Protein AF-A0A498SMQ2-F1 (afdb_monomer)

Organism: Acanthocheilonema viteae (NCBI:txid6277)

Foldseek 3Di:
DDDDDDDDDDPPPDPAAEDEFEEEEAFAWPLCLVLLVCCQAPVDGDPDDDFDDAWDWDWDWDDDPRHIYIYGYIRGGRYPVCVVVVLVRQERGQEYEYGAEQLDPVRVVVSLVVLVVCCVRHDVNRAYAYEHEPVVVVVNGPHDPVNVVVSCVVSVHHYDYAYSPVRRCSNVRVVVNVVSGDPDDDDDDDDDDDDDDDDDDDDDDDDDDDDDDDDDDDDDDDDDDPVVVVVVVVCVVPVPDDDDDDDDPVVVPPDDDDDDDDDDPPPDPPPDPDDPLLVVVVVQLVVLQVVCVVPPAPQKDKDADPVDSQKMKMWGAQDPPFLLHPFIWIKIWGHDSNPPAAAIFIFTPFQFLAFQADRRRGGFDCCNPPVPDNVDGPSNVVNRVNVCSVPPDLVNGPDVVLSCCVVVPVPVNSVVRNVSRVVGGD

Structure (mmCIF, N/CA/C/O backbone):
data_AF-A0A498SMQ2-F1
#
_entry.id   AF-A0A498SMQ2-F1
#
loop_
_atom_site.group_PDB
_atom_site.id
_atom_site.type_symbol
_atom_site.label_atom_id
_atom_site.label_alt_id
_atom_site.label_comp_id
_atom_site.label_asym_id
_atom_site.label_entity_id
_atom_site.label_seq_id
_atom_site.pdbx_PDB_ins_code
_atom_site.Cartn_x
_atom_site.Cartn_y
_atom_site.Cartn_z
_atom_site.occupancy
_atom_site.B_iso_or_equiv
_atom_site.auth_seq_id
_atom_site.auth_comp_id
_atom_site.auth_asym_id
_atom_site.auth_atom_id
_atom_site.pdbx_PDB_model_num
ATOM 1 N N . MET A 1 1 ? -57.765 -39.665 15.361 1.00 39.22 1 MET A N 1
ATOM 2 C CA . MET A 1 1 ? -57.276 -39.061 14.104 1.00 39.22 1 MET A CA 1
ATOM 3 C C . MET A 1 1 ? -57.062 -37.579 14.356 1.00 39.22 1 MET A C 1
ATOM 5 O O . MET A 1 1 ? -58.019 -36.883 14.661 1.00 39.22 1 MET A O 1
ATOM 9 N N . ALA A 1 2 ? -55.802 -37.146 14.378 1.00 31.05 2 ALA A N 1
ATOM 10 C CA . ALA A 1 2 ? -55.398 -35.786 14.716 1.00 31.05 2 ALA A CA 1
ATOM 11 C C . ALA A 1 2 ? -55.402 -34.898 13.462 1.00 31.05 2 ALA A C 1
ATOM 13 O O . ALA A 1 2 ? -54.754 -35.237 12.476 1.00 31.05 2 ALA A O 1
ATOM 14 N N . GLY A 1 3 ? -56.102 -33.764 13.513 1.00 32.25 3 GLY A N 1
ATOM 15 C CA . GLY A 1 3 ? -55.967 -32.674 12.548 1.00 32.25 3 GLY A CA 1
ATOM 16 C C . GLY A 1 3 ? -55.051 -31.603 13.130 1.00 32.25 3 GLY A C 1
ATOM 17 O O . GLY A 1 3 ? -55.429 -30.927 14.082 1.00 32.25 3 GLY A O 1
ATOM 18 N N . ARG A 1 4 ? -53.834 -31.473 12.592 1.00 33.03 4 ARG A N 1
ATOM 19 C CA . ARG A 1 4 ? -52.875 -30.426 12.965 1.00 33.03 4 ARG A CA 1
ATOM 20 C C . ARG A 1 4 ? -52.593 -29.574 11.730 1.00 33.03 4 ARG A C 1
ATOM 22 O O . ARG A 1 4 ? -52.018 -30.050 10.757 1.00 33.03 4 ARG A O 1
ATOM 29 N N . THR A 1 5 ? -53.049 -28.329 11.784 1.00 32.88 5 THR A N 1
ATOM 30 C CA . THR A 1 5 ? -52.801 -27.266 10.809 1.00 32.88 5 THR A CA 1
ATOM 31 C C . THR A 1 5 ? -51.298 -27.046 10.637 1.00 32.88 5 THR A C 1
ATOM 33 O O . THR A 1 5 ? -50.608 -26.701 11.595 1.00 32.88 5 THR A O 1
ATOM 36 N N . VAL 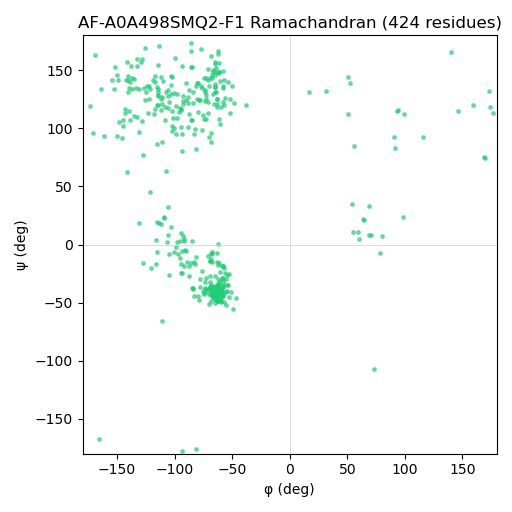A 1 6 ? -50.786 -27.231 9.420 1.00 33.41 6 VAL A N 1
ATOM 37 C CA . VAL A 1 6 ? -49.417 -26.851 9.048 1.00 33.41 6 VAL A CA 1
ATOM 38 C C . VAL A 1 6 ? -49.451 -25.399 8.576 1.00 33.41 6 VAL A C 1
ATOM 40 O O . VAL A 1 6 ? -49.855 -25.116 7.450 1.00 33.41 6 VAL A O 1
ATOM 43 N N . MET A 1 7 ? -49.038 -24.466 9.437 1.00 29.83 7 MET A N 1
ATOM 44 C CA . MET A 1 7 ? -48.666 -23.121 8.999 1.00 29.83 7 MET A CA 1
ATOM 45 C C . MET A 1 7 ? -47.297 -23.195 8.323 1.00 29.83 7 MET A C 1
ATOM 47 O O . MET A 1 7 ? -46.280 -23.470 8.958 1.00 29.83 7 MET A O 1
ATOM 51 N N . ARG A 1 8 ? -47.277 -22.971 7.010 1.00 29.44 8 ARG A N 1
ATOM 52 C CA . ARG A 1 8 ? -46.055 -22.824 6.222 1.00 29.44 8 ARG A CA 1
ATOM 53 C C . ARG A 1 8 ? -45.579 -21.380 6.391 1.00 29.44 8 ARG A C 1
ATOM 55 O O . ARG A 1 8 ? -46.134 -20.481 5.768 1.00 29.44 8 ARG A O 1
ATOM 62 N N . SER A 1 9 ? -44.599 -21.161 7.269 1.00 32.88 9 SER A N 1
ATOM 63 C CA . SER A 1 9 ? -43.949 -19.855 7.412 1.00 32.88 9 SER A CA 1
ATOM 64 C C . SER A 1 9 ? -43.246 -19.506 6.098 1.00 32.88 9 SER A C 1
ATOM 66 O O . SER A 1 9 ? -42.394 -20.258 5.616 1.00 32.88 9 SER A O 1
ATOM 68 N N . GLY A 1 10 ? -43.675 -18.410 5.476 1.00 29.50 10 GLY A N 1
ATOM 69 C CA . GLY A 1 10 ? -43.073 -17.867 4.268 1.00 29.50 10 GLY A CA 1
ATOM 70 C C . GLY A 1 10 ? -41.719 -17.259 4.602 1.00 29.50 10 GLY A C 1
ATOM 71 O O . GLY A 1 10 ? -41.640 -16.259 5.305 1.00 29.50 10 GLY A O 1
ATOM 72 N N . ASN A 1 11 ? -40.656 -17.867 4.085 1.00 33.91 11 ASN A N 1
ATOM 73 C CA . ASN A 1 11 ? -39.314 -17.307 4.115 1.00 33.91 11 ASN A CA 1
ATOM 74 C C . ASN A 1 11 ? -39.260 -16.105 3.156 1.00 33.91 11 ASN A C 1
ATOM 76 O O . ASN A 1 11 ? -39.051 -16.271 1.953 1.00 33.91 11 ASN A O 1
ATOM 80 N N . THR A 1 12 ? -39.501 -14.896 3.662 1.00 35.53 12 THR A N 1
ATOM 81 C CA . THR A 1 12 ? -39.279 -13.650 2.919 1.00 35.53 12 THR A CA 1
ATOM 82 C C . THR A 1 12 ? -37.801 -13.283 2.998 1.00 35.53 12 THR A C 1
ATOM 84 O O . THR A 1 12 ? -37.395 -12.478 3.832 1.00 35.53 12 THR A O 1
ATOM 87 N N . GLY A 1 13 ? -36.985 -13.888 2.132 1.00 36.22 13 GLY A N 1
ATOM 88 C CA . GLY A 1 13 ? -35.621 -13.432 1.876 1.00 36.22 13 GLY A CA 1
ATOM 89 C C . GLY A 1 13 ? -35.655 -12.082 1.163 1.00 36.22 13 GLY A C 1
ATOM 90 O O . GLY A 1 13 ? -35.700 -12.028 -0.066 1.00 36.22 13 GLY A O 1
ATOM 91 N N . GLY A 1 14 ? -35.690 -10.993 1.934 1.00 46.03 14 GLY A N 1
ATOM 92 C CA . GLY A 1 14 ? -35.415 -9.656 1.417 1.00 46.03 14 GLY A CA 1
ATOM 93 C C . GLY A 1 14 ? -33.982 -9.579 0.867 1.00 46.03 14 GLY A C 1
ATOM 94 O O . GLY A 1 14 ? -33.131 -10.379 1.261 1.00 46.03 14 GLY A O 1
ATOM 95 N N . PRO A 1 15 ? -33.682 -8.655 -0.062 1.00 52.28 15 PRO A N 1
ATOM 96 C CA . PRO A 1 15 ? -32.332 -8.512 -0.594 1.00 52.28 15 PRO A CA 1
ATOM 97 C C . PRO A 1 15 ? -31.358 -8.191 0.548 1.00 52.28 15 PRO A C 1
ATOM 99 O O . PRO A 1 15 ? -31.505 -7.160 1.203 1.00 52.28 15 PRO A O 1
ATOM 102 N N . ASN A 1 16 ? -30.371 -9.067 0.782 1.00 61.03 16 ASN A N 1
ATOM 103 C CA . ASN A 1 16 ? -29.316 -8.849 1.774 1.00 61.03 16 ASN A CA 1
ATOM 104 C C . ASN A 1 16 ? -28.678 -7.475 1.549 1.00 61.03 16 ASN A C 1
ATOM 106 O O . ASN A 1 16 ? -28.032 -7.226 0.525 1.00 61.03 16 ASN A O 1
ATOM 110 N N . LYS A 1 17 ? -28.871 -6.568 2.508 1.00 79.19 17 LYS A N 1
ATOM 111 C CA . LYS A 1 17 ? -28.352 -5.208 2.417 1.00 79.19 17 LYS A CA 1
ATOM 112 C C . LYS A 1 17 ? -26.832 -5.269 2.438 1.00 79.19 17 LYS A C 1
ATOM 114 O O . LYS A 1 17 ? -26.254 -5.790 3.386 1.00 79.19 17 LYS A O 1
ATOM 119 N N . THR A 1 18 ? -26.185 -4.761 1.393 1.00 85.62 18 THR A N 1
ATOM 120 C CA . THR A 1 18 ? -24.722 -4.682 1.341 1.00 85.62 18 THR A CA 1
ATOM 121 C C . THR A 1 18 ? -24.276 -3.275 1.714 1.00 85.62 18 THR A C 1
ATOM 123 O O . THR A 1 18 ? -24.631 -2.315 1.034 1.00 85.62 18 THR A O 1
ATOM 126 N N . CYS A 1 19 ? -23.493 -3.150 2.782 1.00 89.81 19 CYS A N 1
ATOM 127 C CA . CYS A 1 19 ? -22.879 -1.900 3.220 1.00 89.81 19 CYS A CA 1
ATOM 128 C C . CYS A 1 19 ? -21.368 -1.968 2.988 1.00 89.81 19 CYS A C 1
ATOM 130 O O . CYS A 1 19 ? -20.749 -3.003 3.235 1.00 89.81 19 CYS A O 1
ATOM 132 N N . GLN A 1 20 ? -20.764 -0.866 2.549 1.00 92.25 20 GLN A N 1
ATOM 133 C CA . GLN A 1 20 ? -19.326 -0.784 2.309 1.00 92.25 20 GLN A CA 1
ATOM 134 C C . GLN A 1 20 ? -18.677 0.196 3.286 1.00 92.25 20 GLN A C 1
ATOM 136 O O . GLN A 1 20 ? -19.150 1.320 3.444 1.00 92.25 20 GLN A O 1
ATOM 141 N N . PHE A 1 21 ? -17.591 -0.226 3.934 1.00 94.56 21 PHE A N 1
ATOM 142 C CA . PHE A 1 21 ? -16.881 0.593 4.914 1.00 94.56 21 PHE A CA 1
ATOM 143 C C . PHE A 1 21 ? -15.377 0.565 4.676 1.00 94.56 21 PHE A C 1
ATOM 145 O O . PHE A 1 21 ? -14.775 -0.497 4.504 1.00 94.56 21 PHE A O 1
ATOM 152 N N . LYS A 1 22 ? -14.765 1.745 4.728 1.00 94.94 22 LYS A N 1
ATOM 153 C CA . LYS A 1 22 ? -13.321 1.917 4.708 1.00 94.94 22 LYS A CA 1
ATOM 154 C C . LYS A 1 22 ? -12.756 1.620 6.094 1.00 94.94 22 LYS A C 1
ATOM 156 O O . LYS A 1 22 ? -13.149 2.245 7.083 1.00 94.94 22 LYS A O 1
ATOM 161 N N . LEU A 1 23 ? -11.813 0.683 6.138 1.00 97.62 23 LEU A N 1
ATOM 162 C CA . LEU A 1 23 ? -11.080 0.270 7.329 1.00 97.62 23 LEU A CA 1
ATOM 163 C C . LEU A 1 23 ? -9.585 0.488 7.096 1.00 97.62 23 LEU A C 1
ATOM 165 O O . LEU A 1 23 ? -9.062 0.114 6.051 1.00 97.62 23 LEU A O 1
ATOM 169 N N . VAL A 1 24 ? -8.884 1.080 8.057 1.00 97.19 24 VAL A N 1
ATOM 170 C CA . VAL A 1 24 ? -7.430 1.300 7.982 1.00 97.19 24 VAL A CA 1
ATOM 171 C C . VAL A 1 24 ? -6.705 0.542 9.090 1.00 97.19 24 VAL A C 1
ATOM 173 O O . VAL A 1 24 ? -7.187 0.496 10.219 1.00 97.19 24 VAL A O 1
ATOM 176 N N . LEU A 1 25 ? -5.550 -0.048 8.786 1.00 98.00 25 LEU A N 1
ATOM 177 C CA . LEU A 1 25 ? -4.656 -0.610 9.794 1.00 98.00 25 LEU A CA 1
ATOM 178 C C . LEU A 1 25 ? -3.519 0.363 10.072 1.00 98.00 25 LEU A C 1
ATOM 180 O O . LEU A 1 25 ? -2.857 0.806 9.142 1.00 98.00 25 LEU A O 1
ATOM 184 N N . LEU A 1 26 ? -3.267 0.645 11.347 1.00 97.56 26 LEU A N 1
ATOM 185 C CA . LEU A 1 26 ? -2.179 1.500 11.823 1.00 97.56 26 LEU A CA 1
ATOM 186 C C . LEU A 1 26 ? -1.372 0.764 12.895 1.00 97.56 26 LEU A C 1
ATOM 188 O O . LEU A 1 26 ? -1.834 -0.215 13.473 1.00 97.56 26 LEU A O 1
ATOM 192 N N . GLY A 1 27 ? -0.140 1.202 13.134 1.00 96.62 27 GLY A N 1
ATOM 193 C CA . GLY A 1 27 ? 0.789 0.546 14.057 1.00 96.62 27 GLY A CA 1
ATOM 194 C C . GLY A 1 27 ? 2.213 0.525 13.517 1.00 96.62 27 GLY A C 1
ATOM 195 O O . GLY A 1 27 ? 2.443 0.759 12.327 1.00 96.62 27 GLY A O 1
ATOM 196 N N . GLU A 1 28 ? 3.173 0.229 14.384 1.00 95.31 28 GLU A N 1
ATOM 197 C CA . GLU A 1 28 ? 4.605 0.227 14.062 1.00 95.31 28 GLU A CA 1
ATOM 198 C C . GLU A 1 28 ? 4.987 -0.814 12.987 1.00 95.31 28 GLU A C 1
ATOM 200 O O . GLU A 1 28 ? 4.195 -1.678 12.590 1.00 95.31 28 GLU A O 1
ATOM 205 N N . SER A 1 29 ? 6.192 -0.701 12.430 1.00 92.81 29 SER A N 1
ATOM 206 C CA . SER A 1 29 ? 6.749 -1.704 11.521 1.00 92.81 29 SER A CA 1
ATOM 207 C C . SER A 1 29 ? 6.824 -3.077 12.204 1.00 92.81 29 SER A C 1
ATOM 209 O O . SER A 1 29 ? 6.980 -3.171 13.414 1.00 92.81 29 SER A O 1
ATOM 211 N N . ALA A 1 30 ? 6.690 -4.157 11.430 1.00 93.81 30 ALA A N 1
ATOM 212 C CA . ALA A 1 30 ? 6.830 -5.546 11.897 1.00 93.81 30 ALA A CA 1
ATOM 213 C C . ALA A 1 30 ? 5.868 -6.043 13.010 1.00 93.81 30 ALA A C 1
ATOM 215 O O . ALA A 1 30 ? 5.955 -7.207 13.409 1.00 93.81 30 ALA A O 1
ATOM 216 N N . VAL A 1 31 ? 4.882 -5.245 13.445 1.00 97.50 31 VAL A N 1
ATOM 217 C CA . VAL A 1 31 ? 3.829 -5.698 14.388 1.00 97.50 31 VAL A CA 1
ATOM 218 C C . VAL A 1 31 ? 2.854 -6.714 13.773 1.00 97.50 31 VAL A C 1
ATOM 220 O O . VAL A 1 31 ? 2.112 -7.383 14.482 1.00 97.50 31 VAL A O 1
ATOM 223 N N . GLY A 1 32 ? 2.858 -6.862 12.441 1.00 96.50 32 GLY A N 1
ATOM 224 C CA . GLY A 1 32 ? 2.092 -7.886 11.718 1.00 96.50 32 GLY A CA 1
ATOM 225 C C . GLY A 1 32 ? 0.755 -7.435 11.118 1.00 96.50 32 GLY A C 1
ATOM 226 O O . GLY A 1 32 ? -0.092 -8.285 10.859 1.00 96.50 32 GLY A O 1
ATOM 227 N N . LYS A 1 33 ? 0.574 -6.132 10.844 1.00 97.19 33 LYS A N 1
ATOM 228 C CA . LYS A 1 33 ? -0.605 -5.575 10.138 1.00 97.19 33 LYS A CA 1
ATOM 229 C C . LYS A 1 33 ? -0.920 -6.331 8.842 1.00 97.19 33 LYS A C 1
ATOM 231 O O . LYS A 1 33 ? -1.995 -6.907 8.706 1.00 97.19 33 LYS A O 1
ATOM 236 N N . SER A 1 34 ? 0.060 -6.429 7.947 1.00 93.44 34 SER A N 1
ATOM 237 C CA . SER A 1 34 ? -0.081 -7.104 6.653 1.00 93.44 34 SER A CA 1
ATOM 238 C C . SER A 1 34 ? -0.402 -8.588 6.792 1.00 93.44 34 SER A C 1
ATOM 240 O O . SER A 1 34 ? -1.249 -9.100 6.069 1.00 93.44 34 SER A O 1
ATOM 242 N N . SER A 1 35 ? 0.213 -9.276 7.758 1.00 96.44 35 SER A N 1
ATOM 243 C CA . SER A 1 35 ? -0.072 -10.688 8.041 1.00 96.44 35 SER A CA 1
ATOM 244 C C . SER A 1 35 ? -1.491 -10.888 8.576 1.00 96.44 35 SER A C 1
ATOM 246 O O . SER A 1 35 ? -2.145 -11.860 8.211 1.00 96.44 35 SER A O 1
ATOM 248 N N . LEU A 1 36 ? -1.988 -9.966 9.405 1.00 96.62 36 LEU A N 1
ATOM 249 C CA . LEU A 1 36 ? -3.347 -9.998 9.943 1.00 96.62 36 LEU A CA 1
ATOM 250 C C . LEU A 1 36 ? -4.384 -9.800 8.826 1.00 96.62 36 LEU A C 1
ATOM 252 O O . LEU A 1 36 ? -5.339 -10.572 8.729 1.00 96.62 36 LEU A O 1
ATOM 256 N N . VAL A 1 37 ? -4.153 -8.844 7.918 1.00 94.44 37 VAL A N 1
ATOM 257 C CA . VAL A 1 37 ? -5.022 -8.634 6.745 1.00 94.44 37 VAL A CA 1
ATOM 258 C C . VAL A 1 37 ? -4.948 -9.806 5.777 1.00 94.44 37 VAL A C 1
ATOM 260 O O . VAL A 1 37 ? -5.979 -10.281 5.312 1.00 94.44 37 VAL A O 1
ATOM 263 N N . LEU A 1 38 ? -3.750 -10.309 5.481 1.00 91.56 38 LEU A N 1
ATOM 264 C CA . LEU A 1 38 ? -3.573 -11.464 4.607 1.00 91.56 38 LEU A CA 1
ATOM 265 C C . LEU A 1 38 ? -4.296 -12.696 5.161 1.00 91.56 38 LEU A C 1
ATOM 267 O O . LEU A 1 38 ? -4.963 -13.406 4.404 1.00 91.56 38 LEU A O 1
ATOM 271 N N . ARG A 1 39 ? -4.208 -12.921 6.477 1.00 94.81 39 ARG A N 1
ATOM 272 C CA . ARG A 1 39 ? -4.903 -14.022 7.139 1.00 94.81 39 ARG A CA 1
ATOM 273 C C . ARG A 1 39 ? -6.413 -13.877 7.018 1.00 94.81 39 ARG A C 1
ATOM 275 O O . ARG A 1 39 ? -7.078 -14.856 6.704 1.00 94.81 39 ARG A O 1
ATOM 282 N N . PHE A 1 40 ? -6.943 -12.674 7.202 1.00 95.00 40 PHE A N 1
ATOM 283 C CA . PHE A 1 40 ? -8.373 -12.406 7.073 1.00 95.00 40 PHE A CA 1
ATOM 284 C C . PHE A 1 40 ? -8.894 -12.516 5.628 1.00 95.00 40 PHE A C 1
ATOM 286 O O . PHE A 1 40 ? -9.956 -13.082 5.374 1.00 95.00 40 PHE A O 1
ATOM 293 N N . VAL A 1 41 ? -8.149 -11.986 4.656 1.00 88.50 41 VAL A N 1
ATOM 294 C CA . VAL A 1 41 ? -8.582 -11.920 3.250 1.00 88.50 41 VAL A CA 1
ATOM 295 C C . VAL A 1 41 ? -8.383 -13.259 2.539 1.00 88.50 41 VAL A C 1
ATOM 297 O O . VAL A 1 41 ? -9.248 -13.693 1.784 1.00 88.50 41 VAL A O 1
ATOM 300 N N . LYS A 1 42 ? -7.230 -13.907 2.747 1.00 83.69 42 LYS A N 1
ATOM 301 C CA . LYS A 1 42 ? -6.813 -15.098 1.987 1.00 83.69 42 LYS A CA 1
ATOM 302 C C . LYS A 1 42 ? -6.710 -16.367 2.823 1.00 83.69 42 LYS A C 1
ATOM 304 O O . LYS A 1 42 ? -6.414 -17.418 2.267 1.00 83.69 42 LYS A O 1
ATOM 309 N N . GLY A 1 43 ? -6.869 -16.290 4.144 1.00 84.69 43 GLY A N 1
ATOM 310 C CA . GLY A 1 43 ? -6.613 -17.437 5.012 1.00 84.69 43 GLY A CA 1
ATOM 311 C C . GLY A 1 43 ? -5.146 -17.872 5.006 1.00 84.69 43 GLY A C 1
ATOM 312 O O . GLY A 1 43 ? -4.869 -19.014 5.353 1.00 84.69 43 GLY A O 1
ATOM 313 N N . GLN A 1 44 ? -4.204 -17.001 4.623 1.00 88.00 44 GLN A N 1
ATOM 314 C CA . GLN A 1 44 ? -2.778 -17.320 4.465 1.00 88.00 44 GLN A CA 1
ATOM 315 C C . GLN A 1 44 ? -1.904 -16.579 5.482 1.00 88.00 44 GLN A C 1
ATOM 317 O O . GLN A 1 44 ? -2.256 -15.498 5.949 1.00 88.00 44 GLN A O 1
ATOM 322 N N . PHE A 1 45 ? -0.740 -17.148 5.791 1.00 88.94 45 PHE A N 1
ATOM 323 C CA . PHE A 1 45 ? 0.306 -16.515 6.593 1.00 88.94 45 PHE A CA 1
ATOM 324 C C . PHE A 1 45 ? 1.670 -16.830 5.987 1.00 88.94 45 PHE A C 1
ATOM 326 O O . PHE A 1 45 ? 1.943 -17.983 5.656 1.00 88.94 45 PHE A O 1
ATOM 333 N N . HIS A 1 46 ? 2.519 -15.811 5.882 1.00 83.69 46 HIS A N 1
ATOM 334 C CA . HIS A 1 46 ? 3.913 -15.952 5.478 1.00 83.69 46 HIS A CA 1
ATOM 335 C C . HIS A 1 46 ? 4.807 -15.569 6.653 1.00 83.69 46 HIS A C 1
ATOM 337 O O . HIS A 1 46 ? 4.646 -14.492 7.228 1.00 83.69 46 HIS A O 1
ATOM 343 N N . GLU A 1 47 ? 5.748 -16.448 6.995 1.00 78.06 47 GLU A N 1
ATOM 344 C CA . GLU A 1 47 ? 6.696 -16.222 8.091 1.00 78.06 47 GLU A CA 1
ATOM 345 C C . GLU A 1 47 ? 7.647 -15.056 7.789 1.00 78.06 47 GLU A C 1
ATOM 347 O O . GLU A 1 47 ? 7.922 -14.234 8.659 1.00 78.06 47 GLU A O 1
ATOM 352 N N . TYR A 1 48 ? 8.049 -14.919 6.523 1.00 80.88 48 TYR A N 1
ATOM 353 C CA . TYR A 1 48 ? 8.924 -13.854 6.033 1.00 80.88 48 TYR A CA 1
ATOM 354 C C . TYR A 1 48 ? 8.141 -12.851 5.182 1.00 80.88 48 TYR A C 1
ATOM 356 O O . TYR A 1 48 ? 8.351 -12.721 3.979 1.00 80.88 48 TYR A O 1
ATOM 364 N N . GLN A 1 49 ? 7.181 -12.167 5.804 1.00 76.00 49 GLN A N 1
ATOM 365 C CA . GLN A 1 49 ? 6.420 -11.115 5.136 1.00 76.00 49 GLN A CA 1
ATOM 366 C C . GLN A 1 49 ? 7.305 -9.876 4.909 1.00 76.00 49 GLN A C 1
ATOM 368 O O . GLN A 1 49 ? 7.832 -9.300 5.862 1.00 76.00 49 GLN A O 1
ATOM 373 N N . GLU A 1 50 ? 7.441 -9.442 3.654 1.00 76.38 50 GLU A N 1
ATOM 374 C CA . GLU A 1 50 ? 8.190 -8.228 3.309 1.00 76.38 50 GLU A CA 1
ATOM 375 C C . GLU A 1 50 ? 7.546 -6.963 3.899 1.00 76.38 50 GLU A C 1
ATOM 377 O O . GLU A 1 50 ? 6.329 -6.886 4.096 1.00 76.38 50 GLU A O 1
ATOM 382 N N . SER A 1 51 ? 8.371 -5.942 4.155 1.00 73.19 51 SER A N 1
ATOM 383 C CA . SER A 1 51 ? 7.893 -4.646 4.642 1.00 73.19 51 SER A CA 1
ATOM 384 C C . SER A 1 51 ? 6.988 -3.962 3.620 1.00 73.19 51 SER A C 1
ATOM 386 O O . SER A 1 51 ? 7.404 -3.684 2.497 1.00 73.19 51 SER A O 1
ATOM 388 N N . THR A 1 52 ? 5.780 -3.595 4.041 1.00 68.19 52 THR A N 1
ATOM 389 C CA . THR A 1 52 ? 4.856 -2.815 3.212 1.00 68.19 52 THR A CA 1
ATOM 390 C C . THR A 1 52 ? 5.439 -1.444 2.892 1.00 68.19 52 THR A C 1
ATOM 392 O O . THR A 1 52 ? 5.796 -0.675 3.787 1.00 68.19 52 THR A O 1
ATOM 395 N N . ILE A 1 53 ? 5.508 -1.126 1.600 1.00 70.50 53 ILE A N 1
ATOM 396 C CA . ILE A 1 53 ? 5.923 0.180 1.086 1.00 70.50 53 ILE A CA 1
ATOM 397 C C . ILE A 1 53 ? 4.660 1.018 0.852 1.00 70.50 53 ILE A C 1
ATOM 399 O O . ILE A 1 53 ? 3.833 0.676 0.010 1.00 70.50 53 ILE A O 1
ATOM 403 N N . GLY A 1 54 ? 4.501 2.125 1.582 1.00 73.00 54 GLY A N 1
ATOM 404 C CA . GLY A 1 54 ? 3.328 3.000 1.454 1.00 73.00 54 GLY A CA 1
ATOM 405 C C . GLY A 1 54 ? 2.062 2.392 2.065 1.00 73.00 54 GLY A C 1
ATOM 406 O O . GLY A 1 54 ? 1.942 2.360 3.286 1.00 73.00 54 GLY A O 1
ATOM 407 N N . ALA A 1 55 ? 1.111 1.949 1.240 1.00 72.62 55 ALA A N 1
ATOM 408 C CA . ALA A 1 55 ? -0.072 1.213 1.688 1.00 72.62 55 ALA A CA 1
ATOM 409 C C . ALA A 1 55 ? -0.574 0.239 0.613 1.00 72.62 55 ALA A C 1
ATOM 411 O O . ALA A 1 55 ? -0.521 0.538 -0.581 1.00 72.62 55 ALA A O 1
ATOM 412 N N . ALA A 1 56 ? -1.097 -0.903 1.047 1.00 74.00 56 ALA A N 1
ATOM 413 C CA . ALA A 1 56 ? -1.782 -1.878 0.212 1.00 74.00 56 ALA A CA 1
ATOM 414 C C . ALA A 1 56 ? -3.301 -1.782 0.410 1.00 74.00 56 ALA A C 1
ATOM 416 O O . ALA A 1 56 ? -3.789 -1.516 1.509 1.00 74.00 56 ALA A O 1
ATOM 417 N N . PHE A 1 57 ? -4.048 -2.011 -0.668 1.00 83.69 57 PHE A N 1
ATOM 418 C CA . PHE A 1 57 ? -5.507 -2.010 -0.662 1.00 83.69 57 PHE A CA 1
ATOM 419 C C . PHE A 1 57 ? -6.031 -3.426 -0.885 1.00 83.69 57 PHE A C 1
ATOM 421 O O . PHE A 1 57 ? -5.656 -4.081 -1.859 1.00 83.69 57 PHE A O 1
ATOM 428 N N . LEU A 1 58 ? -6.897 -3.891 0.012 1.00 86.19 58 LEU A N 1
ATOM 429 C CA . LEU A 1 58 ? -7.542 -5.198 -0.059 1.00 86.19 58 LEU A CA 1
ATOM 430 C C . LEU A 1 58 ? -9.039 -5.043 0.203 1.00 86.19 58 LEU A C 1
ATOM 432 O O . LEU A 1 58 ? -9.465 -4.132 0.906 1.00 86.19 58 LEU A O 1
ATOM 436 N N . THR A 1 59 ? -9.850 -5.951 -0.329 1.00 84.06 59 THR A N 1
ATOM 437 C CA . THR A 1 59 ? -11.281 -5.996 -0.013 1.00 84.06 59 THR A CA 1
ATOM 438 C C . THR A 1 59 ? -11.648 -7.352 0.548 1.00 84.06 59 THR A C 1
ATOM 440 O O . THR A 1 59 ? -11.234 -8.365 -0.013 1.00 84.06 59 THR A O 1
ATOM 443 N N . GLN A 1 60 ? -12.457 -7.373 1.603 1.00 90.00 60 GLN A N 1
ATOM 444 C CA . GLN A 1 60 ? -13.040 -8.607 2.118 1.00 90.00 60 GLN A CA 1
ATOM 445 C C . GLN A 1 60 ? -14.480 -8.379 2.548 1.00 90.00 60 GLN A C 1
ATOM 447 O O . GLN A 1 60 ? -14.815 -7.328 3.093 1.00 90.00 60 GLN A O 1
ATOM 452 N N . THR A 1 61 ? -15.326 -9.368 2.288 1.00 89.31 61 THR A N 1
ATOM 453 C CA . THR A 1 61 ? -16.748 -9.315 2.622 1.00 89.31 61 THR A CA 1
ATOM 454 C C . THR A 1 61 ? -17.039 -10.239 3.793 1.00 89.31 61 THR A C 1
ATOM 456 O O . THR A 1 61 ? -16.645 -11.401 3.783 1.00 89.31 61 THR A O 1
ATOM 459 N N . VAL A 1 62 ? -17.749 -9.724 4.791 1.00 89.12 62 VAL A N 1
ATOM 460 C CA . VAL A 1 62 ? -18.240 -10.475 5.946 1.00 89.12 62 VAL A CA 1
ATOM 461 C C . VAL A 1 62 ? -19.757 -10.485 5.889 1.00 89.12 62 VAL A C 1
ATOM 463 O O . VAL A 1 62 ? -20.386 -9.436 5.751 1.00 89.12 62 VAL A O 1
ATOM 466 N N . SER A 1 63 ? -20.349 -11.670 5.998 1.00 85.69 63 SER A N 1
ATOM 467 C CA . SER A 1 63 ? -21.801 -11.805 6.109 1.00 85.69 63 SER A CA 1
ATOM 468 C C . SER A 1 63 ? -22.191 -11.738 7.583 1.00 85.69 63 SER A C 1
ATOM 470 O O . SER A 1 63 ? -21.693 -12.520 8.389 1.00 85.69 63 SER A O 1
ATOM 472 N N . LEU A 1 64 ? -23.045 -10.779 7.930 1.00 84.31 64 LEU A N 1
ATOM 473 C CA . LEU A 1 64 ? -23.812 -10.763 9.174 1.00 84.31 64 LEU A CA 1
ATOM 474 C C . LEU A 1 64 ? -25.227 -11.259 8.857 1.00 84.31 64 LEU A C 1
ATOM 476 O O . LEU A 1 64 ? -25.634 -11.189 7.697 1.00 84.31 64 LEU A O 1
ATOM 480 N N . ASP A 1 65 ? -25.965 -11.699 9.877 1.00 78.38 65 ASP A N 1
ATOM 481 C CA . ASP A 1 65 ? -27.262 -12.379 9.725 1.00 78.38 65 ASP A CA 1
ATOM 482 C C . ASP A 1 65 ? -28.215 -11.668 8.741 1.00 78.38 65 ASP A C 1
ATOM 484 O O . ASP A 1 65 ? -28.711 -12.302 7.813 1.00 78.38 65 ASP A O 1
ATOM 488 N N . ASP A 1 66 ? -28.347 -10.339 8.849 1.00 78.75 66 ASP A N 1
ATOM 489 C CA . ASP A 1 66 ? -29.257 -9.534 8.012 1.00 78.75 66 ASP A CA 1
ATOM 490 C C . ASP A 1 66 ? -28.537 -8.515 7.104 1.00 78.75 66 ASP A C 1
ATOM 492 O O . ASP A 1 66 ? -29.154 -7.655 6.468 1.00 78.75 66 ASP A O 1
ATOM 496 N N . THR A 1 67 ? -27.201 -8.499 7.088 1.00 86.81 67 THR A N 1
ATOM 497 C CA . THR A 1 67 ? -26.428 -7.470 6.366 1.00 86.81 67 THR A CA 1
ATOM 498 C C . THR A 1 67 ? -25.072 -7.997 5.935 1.00 86.81 67 THR A C 1
ATOM 500 O O . THR A 1 67 ? -24.306 -8.544 6.718 1.00 86.81 67 THR A O 1
ATOM 503 N N . THR A 1 68 ? -24.714 -7.745 4.686 1.00 87.50 68 THR A N 1
ATOM 504 C CA . THR A 1 68 ? -23.379 -8.023 4.166 1.00 87.50 68 THR A CA 1
ATOM 505 C C . THR A 1 68 ? -22.505 -6.781 4.319 1.00 87.50 68 THR A C 1
ATOM 507 O O . THR A 1 68 ? -22.845 -5.707 3.830 1.00 87.50 68 THR A O 1
ATOM 510 N N . VAL A 1 69 ? -21.371 -6.903 5.004 1.00 92.62 69 VAL A N 1
ATOM 511 C CA . VAL A 1 69 ? -20.403 -5.815 5.182 1.00 92.62 69 VAL A CA 1
ATOM 512 C C . VAL A 1 69 ? -19.192 -6.065 4.296 1.00 92.62 69 VAL A C 1
ATOM 514 O O . VAL A 1 69 ? -18.460 -7.032 4.486 1.00 92.62 69 VAL A O 1
ATOM 517 N N . LYS A 1 70 ? -18.948 -5.169 3.343 1.00 93.62 70 LYS A N 1
ATOM 518 C CA . LYS A 1 70 ? -17.737 -5.157 2.522 1.00 93.62 70 LYS A CA 1
ATOM 519 C C . LYS A 1 70 ? -16.726 -4.178 3.114 1.00 93.62 70 LYS A C 1
ATOM 521 O O . LYS A 1 70 ? -16.947 -2.968 3.102 1.00 93.62 70 LYS A O 1
ATOM 526 N N . PHE A 1 71 ? -15.599 -4.691 3.590 1.00 94.75 71 PHE A N 1
ATOM 527 C CA . PHE A 1 71 ? -14.475 -3.871 4.023 1.00 94.75 71 PHE A CA 1
ATOM 528 C C . PHE A 1 71 ? -13.585 -3.479 2.844 1.00 94.75 71 PHE A C 1
ATOM 530 O O . PHE A 1 71 ? -13.163 -4.325 2.056 1.00 94.75 71 PHE A O 1
ATOM 537 N N . GLU A 1 72 ? -13.267 -2.192 2.768 1.00 93.25 72 GLU A N 1
ATOM 538 C CA . GLU A 1 72 ? -12.183 -1.616 1.975 1.00 93.25 72 GLU A CA 1
ATOM 539 C C . GLU A 1 72 ? -10.983 -1.384 2.895 1.00 93.25 72 GLU A C 1
ATOM 541 O O . GLU A 1 72 ? -10.917 -0.383 3.612 1.00 93.25 72 GLU A O 1
ATOM 546 N N . ILE A 1 73 ? -10.070 -2.350 2.922 1.00 91.56 73 ILE A N 1
ATOM 547 C CA . ILE A 1 73 ? -8.988 -2.449 3.896 1.00 91.56 73 ILE A CA 1
ATOM 548 C C . ILE A 1 73 ? -7.735 -1.763 3.355 1.00 91.56 73 ILE A C 1
ATOM 550 O O . ILE A 1 73 ? -7.190 -2.156 2.324 1.00 91.56 73 ILE A O 1
ATOM 554 N N . TRP A 1 74 ? -7.257 -0.769 4.095 1.00 90.69 74 TRP A N 1
ATOM 555 C CA . TRP A 1 74 ? -5.998 -0.073 3.860 1.00 90.69 74 TRP A CA 1
ATOM 556 C C . TRP A 1 74 ? -4.943 -0.588 4.840 1.00 90.69 74 TRP A C 1
ATOM 558 O O . TRP A 1 74 ? -4.934 -0.201 6.007 1.00 90.69 74 TRP A O 1
ATOM 568 N N . ASP A 1 75 ? -4.056 -1.458 4.366 1.00 90.88 75 ASP A N 1
ATOM 569 C CA . ASP A 1 75 ? -2.885 -1.925 5.111 1.00 90.88 75 ASP A CA 1
ATOM 570 C C . ASP A 1 75 ? -1.733 -0.932 4.926 1.00 90.88 75 ASP A C 1
ATOM 572 O O . ASP A 1 75 ? -1.163 -0.843 3.838 1.00 90.88 75 ASP A O 1
ATOM 576 N N . THR A 1 76 ? -1.404 -0.143 5.949 1.00 84.50 76 THR A N 1
ATOM 577 C CA . THR A 1 76 ? -0.380 0.905 5.827 1.00 84.50 76 THR A CA 1
ATOM 578 C C . THR A 1 76 ? 1.002 0.419 6.254 1.00 84.50 76 THR A C 1
ATOM 580 O O . THR A 1 76 ? 1.164 -0.443 7.119 1.00 84.50 76 THR A O 1
ATOM 583 N N . ALA A 1 77 ? 2.043 1.039 5.705 1.00 74.88 77 ALA A N 1
ATOM 584 C CA . ALA A 1 77 ? 3.400 0.890 6.201 1.00 74.88 77 ALA A CA 1
ATOM 585 C C . ALA A 1 77 ? 3.488 1.371 7.656 1.00 74.88 77 ALA A C 1
ATOM 587 O O . ALA A 1 77 ? 2.887 2.376 8.032 1.00 74.88 77 ALA A O 1
ATOM 588 N N . GLY A 1 78 ? 4.253 0.645 8.474 1.00 71.25 78 GLY A N 1
ATOM 589 C CA . GLY A 1 78 ? 4.520 1.021 9.867 1.00 71.25 78 GLY A CA 1
ATOM 590 C C . GLY A 1 78 ? 5.853 1.734 10.082 1.00 71.25 78 GLY A C 1
ATOM 591 O O . GLY A 1 78 ? 6.210 2.001 11.222 1.00 71.25 78 GLY A O 1
ATOM 592 N N . GLN A 1 79 ? 6.615 1.988 9.013 1.00 74.69 79 GLN A N 1
ATOM 593 C CA . GLN A 1 79 ? 7.894 2.687 9.116 1.00 74.69 79 GLN A CA 1
ATOM 594 C C . GLN A 1 79 ? 7.657 4.188 9.285 1.00 74.69 79 GLN A C 1
ATOM 596 O O . GLN A 1 79 ? 6.863 4.792 8.562 1.00 74.69 79 GLN A O 1
ATOM 601 N N . GLU A 1 80 ? 8.408 4.796 10.192 1.00 72.50 80 GLU A N 1
ATOM 602 C CA . GLU A 1 80 ? 8.336 6.219 10.540 1.00 72.50 80 GLU A CA 1
ATOM 603 C C . GLU A 1 80 ? 8.469 7.167 9.340 1.00 72.50 80 GLU A C 1
ATOM 605 O O . GLU A 1 80 ? 7.766 8.172 9.265 1.00 72.50 80 GLU A O 1
ATOM 610 N N . ARG A 1 81 ? 9.280 6.804 8.337 1.00 70.50 81 ARG A N 1
ATOM 611 C CA . ARG A 1 81 ? 9.441 7.566 7.087 1.00 70.50 81 ARG A CA 1
ATOM 612 C C . ARG A 1 81 ? 8.131 7.779 6.316 1.00 70.50 81 ARG A C 1
ATOM 614 O O . ARG A 1 81 ? 8.070 8.657 5.463 1.00 70.50 81 ARG A O 1
ATOM 621 N N . TYR A 1 82 ? 7.098 6.982 6.603 1.00 68.62 82 TYR A N 1
ATOM 622 C CA . TYR A 1 82 ? 5.760 7.097 6.019 1.00 68.62 82 TYR A CA 1
ATOM 623 C C . TYR A 1 82 ? 4.715 7.656 6.997 1.00 68.62 82 TYR A C 1
ATOM 625 O O . TYR A 1 82 ? 3.552 7.780 6.620 1.00 68.62 82 TYR A O 1
ATOM 633 N N . HIS A 1 83 ? 5.089 8.016 8.230 1.00 74.00 83 HIS A N 1
ATOM 634 C CA . HIS A 1 83 ? 4.155 8.512 9.248 1.00 74.00 83 HIS A CA 1
ATOM 635 C C . HIS A 1 83 ? 3.414 9.778 8.786 1.00 74.00 83 HIS A C 1
ATOM 637 O O . HIS A 1 83 ? 2.204 9.878 8.965 1.00 74.00 83 HIS A O 1
ATOM 643 N N . SER A 1 84 ? 4.094 10.685 8.074 1.00 74.06 84 SER A N 1
ATOM 644 C CA . SER A 1 84 ? 3.484 11.893 7.489 1.00 74.06 84 SER A CA 1
ATOM 645 C C . SER A 1 84 ? 2.387 11.605 6.453 1.00 74.06 84 SER A C 1
ATOM 647 O O . SER A 1 84 ? 1.597 12.494 6.135 1.00 74.06 84 SER A O 1
ATOM 649 N N . LEU A 1 85 ? 2.308 10.372 5.941 1.00 75.06 85 LEU A N 1
ATOM 650 C CA . LEU A 1 85 ? 1.248 9.927 5.040 1.00 75.06 85 LEU A CA 1
ATOM 651 C C . LEU A 1 85 ? 0.024 9.393 5.794 1.00 75.06 85 LEU A C 1
ATOM 653 O O . LEU A 1 85 ? -1.051 9.342 5.212 1.00 75.06 85 LEU A O 1
ATOM 657 N N . ALA A 1 86 ? 0.123 9.025 7.073 1.00 75.81 86 ALA A N 1
ATOM 658 C CA . ALA A 1 86 ? -0.978 8.389 7.799 1.00 75.81 86 ALA A CA 1
ATOM 659 C C . ALA A 1 86 ? -2.310 9.164 7.784 1.00 75.81 86 ALA A C 1
ATOM 661 O O . ALA A 1 86 ? -3.335 8.520 7.518 1.00 75.81 86 ALA A O 1
ATOM 662 N N . PRO A 1 87 ? -2.334 10.513 7.910 1.00 83.12 87 PRO A N 1
ATOM 663 C CA . PRO A 1 87 ? -3.569 11.285 7.777 1.00 83.12 87 PRO A CA 1
ATOM 664 C C . PRO A 1 87 ? -4.310 11.061 6.462 1.00 83.12 87 PRO A C 1
ATOM 666 O O . PRO A 1 87 ? -5.538 11.129 6.414 1.00 83.12 87 PRO A O 1
ATOM 669 N N . MET A 1 88 ? -3.596 10.741 5.380 1.00 82.81 88 MET A N 1
ATOM 670 C CA . MET A 1 88 ? -4.220 10.453 4.091 1.00 82.81 88 MET A CA 1
ATOM 671 C C . MET A 1 88 ? -4.995 9.127 4.106 1.00 82.81 88 MET A C 1
ATOM 673 O O . MET A 1 88 ? -6.011 9.003 3.418 1.00 82.81 88 MET A O 1
ATOM 677 N N . TYR A 1 89 ? -4.539 8.146 4.890 1.00 83.38 89 TYR A N 1
ATOM 678 C CA . TYR A 1 89 ? -5.110 6.803 4.913 1.00 83.38 89 TYR A CA 1
ATOM 679 C C . TYR A 1 89 ? -6.332 6.720 5.821 1.00 83.38 89 TYR A C 1
ATOM 681 O O . TYR A 1 89 ? -7.356 6.195 5.385 1.00 83.38 89 TYR A O 1
ATOM 689 N N . TYR A 1 90 ? -6.288 7.300 7.025 1.00 88.38 90 TYR A N 1
ATOM 690 C CA . TYR A 1 90 ? -7.443 7.277 7.930 1.00 88.38 90 TYR A CA 1
ATOM 691 C C . TYR A 1 90 ? -8.504 8.346 7.624 1.00 88.38 90 TYR A C 1
ATOM 693 O O . TYR A 1 90 ? -9.620 8.266 8.139 1.00 88.38 90 TYR A O 1
ATOM 701 N N . ARG A 1 91 ? -8.229 9.321 6.740 1.00 86.75 91 ARG A N 1
ATOM 702 C CA . ARG A 1 91 ? -9.245 10.293 6.301 1.00 86.75 91 ARG A CA 1
ATOM 703 C C . ARG A 1 91 ? -10.443 9.582 5.669 1.00 86.75 91 ARG A C 1
ATOM 705 O O . ARG A 1 91 ? -10.304 8.858 4.678 1.00 86.75 91 ARG A O 1
ATOM 712 N N . GLY A 1 92 ? -11.626 9.829 6.227 1.00 86.25 92 GLY A N 1
ATOM 713 C CA . GLY A 1 92 ? -12.880 9.220 5.782 1.00 86.25 92 GLY A CA 1
ATOM 714 C C . GLY A 1 92 ? -13.005 7.726 6.091 1.00 86.25 92 GLY A C 1
ATOM 715 O O . GLY A 1 92 ? -13.945 7.108 5.606 1.00 86.25 92 GLY A O 1
ATOM 716 N N . ALA A 1 93 ? -12.083 7.135 6.860 1.00 93.56 93 ALA A N 1
ATOM 717 C CA . ALA A 1 93 ? -12.263 5.779 7.365 1.00 93.56 93 ALA A CA 1
ATOM 718 C C . ALA A 1 93 ? -13.374 5.764 8.426 1.00 93.56 93 ALA A C 1
ATOM 720 O O . ALA A 1 93 ? -13.439 6.657 9.278 1.00 93.56 93 ALA A O 1
ATOM 721 N N . GLN A 1 94 ? -14.251 4.762 8.356 1.00 97.56 94 GLN A N 1
ATOM 722 C CA . GLN A 1 94 ? -15.290 4.516 9.359 1.00 97.56 94 GLN A CA 1
ATOM 723 C C . GLN A 1 94 ? -14.810 3.557 10.450 1.00 97.56 94 GLN A C 1
ATOM 725 O O . GLN A 1 94 ? -15.387 3.533 11.534 1.00 97.56 94 GLN A O 1
ATOM 730 N N . ALA A 1 95 ? -13.745 2.798 10.185 1.00 98.00 95 ALA A N 1
ATOM 731 C CA . ALA A 1 95 ? -13.093 1.961 11.178 1.00 98.00 95 ALA A CA 1
ATOM 732 C C . ALA A 1 95 ? -11.564 2.024 11.082 1.00 98.00 95 ALA A C 1
ATOM 734 O O . ALA A 1 95 ? -10.999 2.243 10.008 1.00 98.00 95 ALA A O 1
ATOM 735 N N . ALA A 1 96 ? -10.893 1.774 12.201 1.00 98.38 96 ALA A N 1
ATOM 736 C CA . ALA A 1 96 ? -9.452 1.589 12.264 1.00 98.38 96 ALA A CA 1
ATOM 737 C C . ALA A 1 96 ? -9.093 0.412 13.175 1.00 98.38 96 ALA A C 1
ATOM 739 O O . ALA A 1 96 ? -9.718 0.223 14.217 1.00 98.38 96 ALA A O 1
ATOM 740 N N . ILE A 1 97 ? -8.060 -0.343 12.802 1.00 98.69 97 ILE A N 1
ATOM 741 C CA . ILE A 1 97 ? -7.404 -1.316 13.679 1.00 98.69 97 ILE A CA 1
ATOM 742 C C . ILE A 1 97 ? -5.998 -0.800 13.975 1.00 98.69 97 ILE A C 1
ATOM 744 O O . ILE A 1 97 ? -5.169 -0.682 13.073 1.00 98.69 97 ILE A O 1
ATOM 748 N N . VAL A 1 98 ? -5.723 -0.498 15.238 1.00 98.69 98 VAL A N 1
ATOM 749 C CA . VAL A 1 98 ? -4.389 -0.153 15.723 1.00 98.69 98 VAL A CA 1
ATOM 750 C C . VAL A 1 98 ? -3.741 -1.426 16.252 1.00 98.69 98 VAL A C 1
ATOM 752 O O . VAL A 1 98 ? -4.232 -2.035 17.197 1.00 98.69 98 VAL A O 1
ATOM 755 N N . VAL A 1 99 ? -2.652 -1.851 15.619 1.00 98.81 99 VAL A N 1
ATOM 756 C CA . VAL A 1 99 ? -1.974 -3.116 15.909 1.00 98.81 99 VAL A CA 1
ATOM 757 C C . VAL A 1 99 ? -0.674 -2.849 16.660 1.00 98.81 99 VAL A C 1
ATOM 759 O O . VAL A 1 99 ? 0.130 -2.017 16.232 1.00 98.81 99 VAL A O 1
ATOM 762 N N . TYR A 1 100 ? -0.448 -3.595 17.736 1.00 98.81 100 TYR A N 1
ATOM 763 C CA . TYR A 1 100 ? 0.845 -3.705 18.411 1.00 98.81 100 TYR A CA 1
ATOM 764 C C . TYR A 1 100 ? 1.258 -5.178 18.521 1.00 98.81 100 TYR A C 1
ATOM 766 O O . TYR A 1 100 ? 0.478 -6.077 18.210 1.00 98.81 100 TYR A O 1
ATOM 774 N N . ASP A 1 101 ? 2.501 -5.420 18.915 1.00 98.44 101 ASP A N 1
ATOM 775 C CA . ASP A 1 101 ? 3.066 -6.747 19.154 1.00 98.44 101 ASP A CA 1
ATOM 776 C C . ASP A 1 101 ? 3.167 -6.986 20.664 1.00 98.44 101 ASP A C 1
ATOM 778 O O . ASP A 1 101 ? 3.825 -6.214 21.362 1.00 98.44 101 ASP A O 1
ATOM 782 N N . ILE A 1 102 ? 2.546 -8.053 21.179 1.00 98.50 102 ILE A N 1
ATOM 783 C CA . ILE A 1 102 ? 2.563 -8.355 22.623 1.00 98.50 102 ILE A CA 1
ATOM 784 C C . ILE A 1 102 ? 3.974 -8.633 23.177 1.00 98.50 102 ILE A C 1
ATOM 786 O O . ILE A 1 102 ? 4.192 -8.578 24.388 1.00 98.50 102 ILE A O 1
ATOM 790 N N . THR A 1 103 ? 4.935 -8.935 22.298 1.00 98.25 103 THR A N 1
ATOM 791 C CA . THR A 1 103 ? 6.348 -9.181 22.627 1.00 98.25 103 THR A CA 1
ATOM 792 C C . THR A 1 103 ? 7.210 -7.916 22.539 1.00 98.25 103 THR A C 1
ATOM 794 O O . THR A 1 103 ? 8.417 -7.979 22.762 1.00 98.25 103 THR A O 1
ATOM 797 N N . ASN A 1 104 ? 6.613 -6.749 22.252 1.00 97.81 104 ASN A N 1
ATOM 798 C CA . ASN A 1 104 ? 7.326 -5.477 22.144 1.00 97.81 104 ASN A CA 1
ATOM 799 C C . ASN A 1 104 ? 6.558 -4.311 22.802 1.00 97.81 104 ASN A C 1
ATOM 801 O O . ASN A 1 104 ? 5.609 -3.767 22.229 1.00 97.81 104 ASN A O 1
ATOM 805 N N . GLN A 1 105 ? 7.047 -3.858 23.963 1.00 97.69 105 GLN A N 1
ATOM 806 C CA . GLN A 1 105 ? 6.460 -2.755 24.735 1.00 97.69 105 GLN A CA 1
ATOM 807 C C . GLN A 1 105 ? 6.475 -1.412 23.986 1.00 97.69 105 GLN A C 1
ATOM 809 O O . GLN A 1 105 ? 5.530 -0.628 24.103 1.00 97.69 105 GLN A O 1
ATOM 814 N N . GLU A 1 106 ? 7.515 -1.131 23.192 1.00 97.44 106 GLU A N 1
ATOM 815 C CA . GLU A 1 106 ? 7.598 0.114 22.419 1.00 97.44 106 GLU A CA 1
ATOM 816 C C . GLU A 1 106 ? 6.466 0.186 21.390 1.00 97.44 106 GLU A C 1
ATOM 818 O O . GLU A 1 106 ? 5.800 1.217 21.265 1.00 97.44 106 GLU A O 1
ATOM 823 N N . SER A 1 107 ? 6.162 -0.941 20.742 1.00 98.25 107 SER A N 1
ATOM 824 C CA . SER A 1 107 ? 5.076 -1.014 19.764 1.00 98.25 107 SER A CA 1
ATOM 825 C C . SER A 1 107 ? 3.712 -0.688 20.381 1.00 98.25 107 SER A C 1
ATOM 827 O O . SER A 1 107 ? 2.879 -0.035 19.743 1.00 98.25 107 SER A O 1
ATOM 829 N N . PHE A 1 108 ? 3.501 -1.056 21.651 1.00 98.62 108 PHE A N 1
ATOM 830 C CA . PHE A 1 108 ? 2.295 -0.699 22.392 1.00 98.62 108 PHE A CA 1
ATOM 831 C C . PHE A 1 108 ? 2.259 0.796 22.730 1.00 98.62 108 PHE A C 1
ATOM 833 O O . PHE A 1 108 ? 1.238 1.454 22.524 1.00 98.62 108 PHE A O 1
ATOM 840 N N . ALA A 1 109 ? 3.385 1.385 23.144 1.00 97.75 109 ALA A N 1
ATOM 841 C CA . ALA A 1 109 ? 3.482 2.831 23.350 1.00 97.75 109 ALA A CA 1
ATOM 842 C C . ALA A 1 109 ? 3.179 3.621 22.059 1.00 97.75 109 ALA A C 1
ATOM 844 O O . ALA A 1 109 ? 2.433 4.606 22.087 1.00 97.75 109 ALA A O 1
ATOM 845 N N . LYS A 1 110 ? 3.679 3.165 20.901 1.00 97.38 110 LYS A N 1
ATOM 846 C CA . LYS A 1 110 ? 3.356 3.755 19.590 1.00 97.38 110 LYS A CA 1
ATOM 847 C C . LYS A 1 110 ? 1.881 3.572 19.229 1.00 97.38 110 LYS A C 1
ATOM 849 O O . LYS A 1 110 ? 1.276 4.499 18.692 1.00 97.38 110 LYS A O 1
ATOM 854 N N . ALA A 1 111 ? 1.276 2.427 19.545 1.00 98.12 111 ALA A N 1
ATOM 855 C CA . ALA A 1 111 ? -0.157 2.204 19.350 1.00 98.12 111 ALA A CA 1
ATOM 856 C C . ALA A 1 111 ? -1.012 3.201 20.153 1.00 98.12 111 ALA A C 1
ATOM 858 O O . ALA A 1 111 ? -1.939 3.785 19.592 1.00 98.12 111 ALA A O 1
ATOM 859 N N . LYS A 1 112 ? -0.653 3.497 21.412 1.00 98.38 112 LYS A N 1
ATOM 860 C CA . LYS A 1 112 ? -1.330 4.537 22.214 1.00 98.38 112 LYS A CA 1
ATOM 861 C C . LYS A 1 112 ? -1.275 5.916 21.532 1.00 98.38 112 LYS A C 1
ATOM 863 O O . LYS A 1 112 ? -2.246 6.671 21.572 1.00 98.38 112 LYS A O 1
ATOM 868 N N . ASN A 1 113 ? -0.169 6.247 20.860 1.00 97.12 113 ASN A N 1
ATOM 869 C CA . ASN A 1 113 ? -0.054 7.496 20.094 1.00 97.12 113 ASN A CA 1
ATOM 870 C C . ASN A 1 113 ? -0.966 7.506 18.860 1.00 97.12 113 ASN A C 1
ATOM 872 O O . ASN A 1 113 ? -1.629 8.511 18.609 1.00 97.12 113 ASN A O 1
ATOM 876 N N . TRP A 1 114 ? -1.061 6.386 18.136 1.00 97.06 114 TRP A N 1
ATOM 877 C CA . TRP A 1 114 ? -1.982 6.249 17.003 1.00 97.06 114 TRP A CA 1
ATOM 878 C C . TRP A 1 114 ? -3.447 6.396 17.412 1.00 97.06 114 TRP A C 1
ATOM 880 O O . TRP A 1 114 ? -4.207 7.062 16.713 1.00 97.06 114 TRP A O 1
ATOM 890 N N . VAL A 1 115 ? -3.844 5.823 18.551 1.00 97.94 115 VAL A N 1
ATOM 891 C CA . VAL A 1 115 ? -5.202 5.988 19.093 1.00 97.94 115 VAL A CA 1
ATOM 892 C C . VAL A 1 115 ? -5.502 7.465 19.356 1.00 97.94 115 VAL A C 1
ATOM 894 O O . VAL A 1 115 ? -6.512 7.974 18.871 1.00 97.94 115 VAL A O 1
ATOM 897 N N . LYS A 1 116 ? -4.598 8.177 20.042 1.00 97.00 116 LYS A N 1
ATOM 898 C CA . LYS A 1 116 ? -4.741 9.621 20.301 1.00 97.00 116 LYS A CA 1
ATOM 899 C C . LYS A 1 116 ? -4.824 10.434 19.008 1.00 97.00 116 LYS A C 1
ATOM 901 O O . LYS A 1 116 ? -5.599 11.384 18.919 1.00 97.00 116 LYS A O 1
ATOM 906 N N . GLU A 1 117 ? -4.029 10.078 18.002 1.00 95.00 117 GLU A N 1
ATOM 907 C CA . GLU A 1 117 ? -4.057 10.744 16.701 1.00 95.00 117 GLU A CA 1
ATOM 908 C C . GLU A 1 117 ? -5.401 10.546 15.990 1.00 95.00 117 GLU A C 1
ATOM 910 O O . GLU A 1 117 ? -5.999 11.527 15.543 1.00 95.00 117 GLU A O 1
ATOM 915 N N . LEU A 1 118 ? -5.910 9.311 15.944 1.00 96.12 118 LEU A N 1
ATOM 916 C CA . LEU A 1 118 ? -7.215 9.000 15.362 1.00 96.12 118 LEU A CA 1
ATOM 917 C C . LEU A 1 118 ? -8.340 9.756 16.072 1.00 96.12 118 LEU A C 1
ATOM 919 O O . LEU A 1 118 ? -9.159 10.384 15.409 1.00 96.12 118 LEU A O 1
ATOM 923 N N . GLN A 1 119 ? -8.350 9.764 17.404 1.00 94.75 119 GLN A N 1
ATOM 924 C CA . GLN A 1 119 ? -9.349 10.499 18.187 1.00 94.75 119 GLN A CA 1
ATOM 925 C C . GLN A 1 119 ? -9.313 12.012 17.915 1.00 94.75 119 GLN A C 1
ATOM 927 O O . GLN A 1 119 ? -10.347 12.674 17.969 1.00 94.75 119 GLN A O 1
ATOM 932 N N . ARG A 1 120 ? -8.137 12.572 17.602 1.00 94.06 120 ARG A N 1
ATOM 933 C CA . ARG A 1 120 ? -7.967 14.008 17.336 1.00 94.06 120 ARG A CA 1
ATOM 934 C C . ARG A 1 120 ? -8.289 14.408 15.894 1.00 94.06 120 ARG A C 1
ATOM 936 O O . ARG A 1 120 ? -8.760 15.522 15.678 1.00 94.06 120 ARG A O 1
ATOM 943 N N . GLN A 1 121 ? -7.947 13.570 14.915 1.00 90.31 121 GLN A N 1
ATOM 944 C CA . GLN A 1 121 ? -7.906 13.966 13.499 1.00 90.31 121 GLN A CA 1
ATOM 945 C C . GLN A 1 121 ? -8.825 13.157 12.578 1.00 90.31 121 GLN A C 1
ATOM 947 O O . GLN A 1 121 ? -9.108 13.607 11.464 1.00 90.31 121 GLN A O 1
ATOM 952 N N . ALA A 1 122 ? -9.257 11.962 12.986 1.00 90.25 122 ALA A N 1
ATOM 953 C CA . ALA A 1 122 ? -10.135 11.135 12.169 1.00 90.25 122 ALA A CA 1
ATOM 954 C C . ALA A 1 122 ? -11.603 11.581 12.288 1.00 90.25 122 ALA A C 1
ATOM 956 O O . ALA A 1 122 ? -11.940 12.592 12.904 1.00 90.25 122 ALA A O 1
ATOM 957 N N . SER A 1 123 ? -12.496 10.838 11.637 1.00 87.00 123 SER A N 1
ATOM 958 C CA . SER A 1 123 ? -13.930 11.126 11.677 1.00 87.00 123 SER A CA 1
ATOM 959 C C . SER A 1 123 ? -14.467 10.946 13.110 1.00 87.00 123 SER A C 1
ATOM 961 O O . SER A 1 123 ? -14.135 9.932 13.721 1.00 87.00 123 SER A O 1
ATOM 963 N N . PRO A 1 124 ? -15.349 11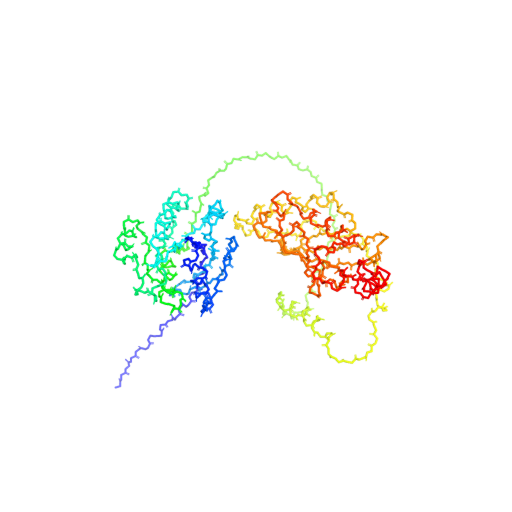.827 13.631 1.00 84.25 124 PRO A N 1
ATOM 964 C CA . PRO A 1 124 ? -15.825 11.764 15.023 1.00 84.25 124 PRO A CA 1
ATOM 965 C C . PRO A 1 124 ? -16.468 10.432 15.444 1.00 84.25 124 PRO A C 1
ATOM 967 O O . PRO A 1 124 ? -16.469 10.095 16.620 1.00 84.25 124 PRO A O 1
ATOM 970 N N . ASN A 1 125 ? -16.991 9.666 14.482 1.00 88.69 125 ASN A N 1
ATOM 971 C CA . ASN A 1 125 ? -17.672 8.387 14.705 1.00 88.69 125 ASN A CA 1
ATOM 972 C C . ASN A 1 125 ? -16.853 7.180 14.215 1.00 88.69 125 ASN A C 1
ATOM 974 O O . ASN A 1 125 ? -17.426 6.152 13.852 1.00 88.69 125 ASN A O 1
ATOM 978 N N . ILE A 1 126 ? -15.527 7.309 14.114 1.00 95.69 126 ILE A N 1
ATOM 979 C CA . ILE A 1 126 ? -14.675 6.189 13.713 1.00 95.69 126 ILE A CA 1
ATOM 980 C C . ILE A 1 126 ? -14.701 5.089 14.784 1.00 95.69 126 ILE A C 1
ATOM 982 O O . ILE A 1 126 ? -14.474 5.338 15.966 1.00 95.69 126 ILE A O 1
ATOM 986 N N . VAL A 1 127 ? -14.957 3.848 14.371 1.00 97.69 127 VAL A N 1
ATOM 987 C CA . VAL A 1 127 ? -14.835 2.679 15.248 1.00 97.69 127 VAL A CA 1
ATOM 988 C C . VAL A 1 127 ? -13.362 2.295 15.337 1.00 97.69 127 VAL A C 1
ATOM 990 O O . VAL A 1 127 ? -12.772 1.872 14.345 1.00 97.69 127 VAL A O 1
ATOM 993 N N . ILE A 1 128 ? -12.759 2.424 16.516 1.00 98.38 128 ILE A N 1
ATOM 994 C CA . ILE A 1 128 ? -11.352 2.067 16.732 1.00 98.38 128 ILE A CA 1
ATOM 995 C C . ILE A 1 128 ? -11.276 0.723 17.461 1.00 98.38 128 ILE A C 1
ATOM 997 O O . ILE A 1 128 ? -11.921 0.525 18.492 1.00 98.38 128 ILE A O 1
ATOM 1001 N N . ALA A 1 129 ? -10.476 -0.193 16.921 1.00 98.69 129 ALA A N 1
ATOM 1002 C CA . ALA A 1 129 ? -10.102 -1.444 17.559 1.00 98.69 129 ALA A CA 1
ATOM 1003 C C . ALA A 1 129 ? -8.597 -1.469 17.843 1.00 98.69 129 ALA A C 1
ATOM 1005 O O . ALA A 1 129 ? -7.794 -1.119 16.982 1.00 98.69 129 ALA A O 1
ATOM 1006 N N . LEU A 1 130 ? -8.214 -1.903 19.035 1.00 98.81 130 LEU A N 1
ATOM 1007 C CA . LEU A 1 130 ? -6.848 -2.199 19.433 1.00 98.81 130 LEU A CA 1
ATOM 1008 C C . LEU A 1 130 ? -6.614 -3.712 19.311 1.00 98.81 130 LEU A C 1
ATOM 1010 O O . LEU A 1 130 ? -7.397 -4.510 19.821 1.00 98.81 130 LEU A O 1
ATOM 1014 N N . SER A 1 131 ? -5.538 -4.104 18.634 1.00 98.81 131 SER A N 1
ATOM 1015 C CA . SER A 1 131 ? -5.176 -5.506 18.416 1.00 98.81 131 SER A CA 1
ATOM 1016 C C . SER A 1 131 ? -3.777 -5.800 18.950 1.00 98.81 131 SER A C 1
ATOM 1018 O O . SER A 1 131 ? -2.795 -5.343 18.360 1.00 98.81 131 SER A O 1
ATOM 1020 N N . GLY A 1 132 ? -3.680 -6.622 19.995 1.00 98.69 132 GLY A N 1
ATOM 1021 C CA . GLY A 1 132 ? -2.410 -7.191 20.458 1.00 98.69 132 GLY A CA 1
ATOM 1022 C C . GLY A 1 132 ? -2.051 -8.429 19.646 1.00 98.69 132 GLY A C 1
ATOM 1023 O O . GLY A 1 132 ? -2.560 -9.510 19.913 1.00 98.69 132 GLY A O 1
ATOM 1024 N N . ASN A 1 133 ? -1.233 -8.280 18.607 1.00 98.50 133 ASN A N 1
ATOM 1025 C CA . ASN A 1 133 ? -0.899 -9.373 17.696 1.00 98.50 133 ASN A CA 1
ATOM 1026 C C . ASN A 1 133 ? 0.282 -10.220 18.213 1.00 98.50 133 ASN A C 1
ATOM 1028 O O . ASN A 1 133 ? 1.034 -9.791 19.087 1.00 98.50 133 ASN A O 1
ATOM 1032 N N . LYS A 1 134 ? 0.476 -11.396 17.601 1.00 98.19 134 LYS A N 1
ATOM 1033 C CA . LYS A 1 134 ? 1.483 -12.420 17.951 1.00 98.19 134 LYS A CA 1
ATOM 1034 C C . LYS A 1 134 ? 1.215 -13.125 19.281 1.00 98.19 134 LYS A C 1
ATOM 1036 O O . LYS A 1 134 ? 2.143 -13.555 19.959 1.00 98.19 134 LYS A O 1
ATOM 1041 N N . ALA A 1 135 ? -0.058 -13.312 19.624 1.00 98.00 135 ALA A N 1
ATOM 1042 C CA . ALA A 1 135 ? -0.469 -14.054 20.816 1.00 98.00 135 ALA A CA 1
ATOM 1043 C C . ALA A 1 135 ? 0.029 -15.513 20.860 1.00 98.00 135 ALA A C 1
ATOM 1045 O O . ALA A 1 135 ? 0.120 -16.111 21.929 1.00 98.00 135 ALA A O 1
ATOM 1046 N N . ASP A 1 136 ? 0.428 -16.081 19.717 1.00 97.94 136 ASP A N 1
ATOM 1047 C CA . ASP A 1 136 ? 1.125 -17.370 19.650 1.00 97.94 136 ASP A CA 1
ATOM 1048 C C . ASP A 1 136 ? 2.496 -17.372 20.353 1.00 97.94 136 ASP A C 1
ATOM 1050 O O . ASP A 1 136 ? 3.025 -18.439 20.655 1.00 97.94 136 ASP A O 1
ATOM 1054 N N . LEU A 1 137 ? 3.049 -16.195 20.657 1.00 96.75 137 LEU A N 1
ATOM 1055 C CA . LEU A 1 137 ? 4.299 -15.995 21.390 1.00 96.75 137 LEU A CA 1
ATOM 1056 C C . LEU A 1 137 ? 4.059 -15.513 22.830 1.00 96.75 137 LEU A C 1
ATOM 1058 O O . LEU A 1 137 ? 4.874 -14.770 23.374 1.00 96.75 137 LEU A O 1
ATOM 1062 N N . ALA A 1 138 ? 2.957 -15.926 23.467 1.00 95.75 138 ALA A N 1
ATOM 1063 C CA . ALA A 1 138 ? 2.610 -15.525 24.837 1.00 95.75 138 ALA A CA 1
ATOM 1064 C C . ALA A 1 138 ? 3.720 -15.802 25.873 1.00 95.75 138 ALA A C 1
ATOM 1066 O O . ALA A 1 138 ? 3.834 -15.095 26.867 1.00 95.75 138 ALA A O 1
ATOM 1067 N N . ASN A 1 139 ? 4.590 -16.782 25.625 1.00 97.06 139 ASN A N 1
ATOM 1068 C CA . ASN A 1 139 ? 5.770 -17.073 26.445 1.00 97.06 139 ASN A CA 1
ATOM 1069 C C . ASN A 1 139 ? 6.880 -16.005 26.372 1.00 97.06 139 ASN A C 1
ATOM 1071 O O . ASN A 1 139 ? 7.799 -16.032 27.184 1.00 97.06 139 ASN A O 1
ATOM 1075 N N . LYS A 1 140 ? 6.827 -15.095 25.394 1.00 97.50 140 LYS A N 1
ATOM 1076 C CA . LYS A 1 140 ? 7.731 -13.944 25.230 1.00 97.50 140 LYS A CA 1
ATOM 1077 C C . LYS A 1 140 ? 7.008 -12.612 25.458 1.00 97.50 140 LYS A C 1
ATOM 1079 O O . LYS A 1 140 ? 7.477 -11.573 24.996 1.00 97.50 140 LYS A O 1
ATOM 1084 N N . ARG A 1 141 ? 5.836 -12.654 26.097 1.00 97.81 141 ARG A N 1
ATOM 1085 C CA . ARG A 1 141 ? 5.022 -11.477 26.391 1.00 97.81 141 ARG A CA 1
ATOM 1086 C C . ARG A 1 141 ? 5.819 -10.473 27.218 1.00 97.81 141 ARG A C 1
ATOM 1088 O O . ARG A 1 141 ? 6.499 -10.846 28.169 1.00 97.81 141 ARG A O 1
ATOM 1095 N N . VAL A 1 142 ? 5.689 -9.206 26.843 1.00 97.94 142 VAL A N 1
ATOM 1096 C CA . VAL A 1 142 ? 6.170 -8.064 27.634 1.00 97.94 142 VAL A CA 1
ATOM 1097 C C . VAL A 1 142 ? 5.078 -7.019 27.872 1.00 97.94 142 VAL A C 1
ATOM 1099 O O . VAL A 1 142 ? 5.242 -6.188 28.755 1.00 97.94 142 VAL A O 1
ATOM 1102 N N . VAL A 1 143 ? 3.976 -7.073 27.111 1.00 97.56 143 VAL A N 1
ATOM 1103 C CA . VAL A 1 143 ? 2.767 -6.265 27.327 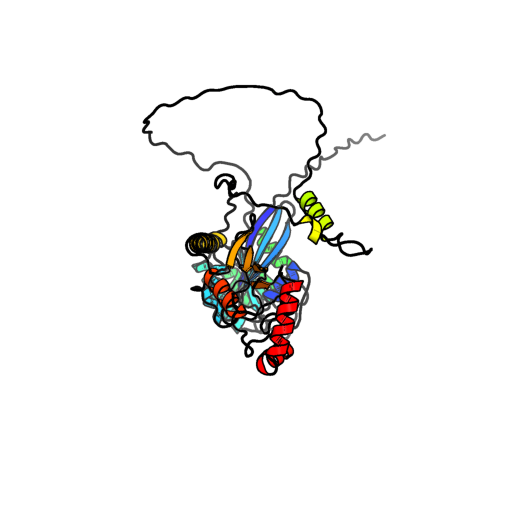1.00 97.56 143 VAL A CA 1
ATOM 1104 C C . VAL A 1 143 ? 1.709 -7.147 27.989 1.00 97.56 143 VAL A C 1
ATOM 1106 O O . VAL A 1 143 ? 1.234 -8.103 27.367 1.00 97.56 143 VAL A O 1
ATOM 1109 N N . GLU A 1 144 ? 1.321 -6.841 29.224 1.00 97.19 144 GLU A N 1
ATOM 1110 C CA . GLU A 1 144 ? 0.285 -7.604 29.930 1.00 97.19 144 GLU A CA 1
ATOM 1111 C C . GLU A 1 144 ? -1.101 -7.393 29.311 1.00 97.19 144 GLU A C 1
ATOM 1113 O O . GLU A 1 144 ? -1.439 -6.298 28.847 1.00 97.19 144 GLU A O 1
ATOM 1118 N N . TYR A 1 145 ? -1.906 -8.457 29.292 1.00 96.19 145 TYR A N 1
ATOM 1119 C CA . TYR A 1 145 ? -3.243 -8.423 28.696 1.00 96.19 145 TYR A CA 1
ATOM 1120 C C . TYR A 1 145 ? -4.134 -7.407 29.418 1.00 96.19 145 TYR A C 1
ATOM 1122 O O . TYR A 1 145 ? -4.802 -6.595 28.780 1.00 96.19 145 TYR A O 1
ATOM 1130 N N . GLU A 1 146 ? -4.074 -7.399 30.749 1.00 96.44 146 GLU A N 1
ATOM 1131 C CA . GLU A 1 146 ? -4.835 -6.513 31.622 1.00 96.44 146 GLU A CA 1
ATOM 1132 C C . GLU A 1 146 ? -4.456 -5.040 31.407 1.00 96.44 146 GLU A C 1
ATOM 1134 O O . GLU A 1 146 ? -5.334 -4.180 31.422 1.00 96.44 146 GLU A O 1
ATOM 1139 N N . GLU A 1 147 ? -3.176 -4.733 31.141 1.00 96.38 147 GLU A N 1
ATOM 1140 C CA . GLU A 1 147 ? -2.735 -3.362 30.834 1.00 96.38 147 GLU A CA 1
ATOM 1141 C C . GLU A 1 147 ? -3.373 -2.868 29.527 1.00 96.38 147 GLU A C 1
ATOM 1143 O O . GLU A 1 147 ? -3.892 -1.749 29.448 1.00 96.38 147 GLU A O 1
ATOM 1148 N N . ALA A 1 148 ? -3.340 -3.702 28.487 1.00 97.19 148 ALA A N 1
ATOM 1149 C CA . ALA A 1 148 ? -3.898 -3.359 27.187 1.00 97.19 148 ALA A CA 1
ATOM 1150 C C . ALA A 1 148 ? -5.430 -3.298 27.200 1.00 97.19 148 ALA A C 1
ATOM 1152 O O . ALA A 1 148 ? -6.007 -2.404 26.573 1.00 97.19 148 ALA A O 1
ATOM 1153 N N . GLN A 1 149 ? -6.074 -4.191 27.953 1.00 97.12 149 GLN A N 1
ATOM 1154 C CA . GLN A 1 149 ? -7.517 -4.190 28.150 1.00 97.12 149 GLN A CA 1
ATOM 1155 C C . GLN A 1 149 ? -7.979 -2.934 28.893 1.00 97.12 149 GLN A C 1
ATOM 1157 O O . GLN A 1 149 ? -8.859 -2.239 28.388 1.00 97.12 149 GLN A O 1
ATOM 1162 N N . ALA A 1 150 ? -7.359 -2.597 30.030 1.00 95.56 150 ALA A N 1
ATOM 1163 C CA . ALA A 1 150 ? -7.704 -1.396 30.791 1.00 95.56 150 ALA A CA 1
ATOM 1164 C C . ALA A 1 150 ? -7.557 -0.132 29.929 1.00 95.56 150 ALA A C 1
ATOM 1166 O O . ALA A 1 150 ? -8.463 0.694 29.860 1.00 95.56 150 ALA A O 1
ATOM 1167 N N . TYR A 1 151 ? -6.462 -0.027 29.165 1.00 98.00 151 TYR A N 1
ATOM 1168 C CA . TYR A 1 151 ? -6.274 1.083 28.231 1.00 98.00 151 TYR A CA 1
ATOM 1169 C C . TYR A 1 151 ? -7.378 1.155 27.161 1.00 98.00 151 TYR A C 1
ATOM 1171 O O . TYR A 1 151 ? -7.826 2.249 26.807 1.00 98.00 151 TYR A O 1
ATOM 1179 N N . ALA A 1 152 ? -7.811 0.015 26.620 1.00 97.56 152 ALA A N 1
ATOM 1180 C CA . ALA A 1 152 ? -8.881 -0.023 25.633 1.00 97.56 152 ALA A CA 1
ATOM 1181 C C . ALA A 1 152 ? -10.235 0.390 26.221 1.00 97.56 152 ALA A C 1
ATOM 1183 O O . ALA A 1 152 ? -10.955 1.152 25.576 1.00 97.56 152 ALA A O 1
ATOM 1184 N N . GLU A 1 153 ? -10.557 -0.060 27.432 1.00 95.38 153 GLU A N 1
ATOM 1185 C CA . GLU A 1 153 ? -11.778 0.307 28.153 1.00 95.38 153 GLU A CA 1
ATOM 1186 C C . GLU A 1 153 ? -11.815 1.812 28.451 1.00 95.38 153 GLU A C 1
ATOM 1188 O O . GLU A 1 153 ? -12.777 2.483 28.068 1.00 95.38 153 GLU A O 1
ATOM 1193 N N . ASP A 1 154 ? -10.723 2.365 28.990 1.00 96.88 154 ASP A N 1
ATOM 1194 C CA . ASP A 1 154 ? -10.569 3.799 29.282 1.00 96.88 154 ASP A CA 1
ATOM 1195 C C . ASP A 1 154 ? -10.742 4.687 28.037 1.00 96.88 154 ASP A C 1
ATOM 1197 O O . ASP A 1 154 ? -11.150 5.845 28.129 1.00 96.88 154 ASP A O 1
ATOM 1201 N N . ASN A 1 155 ? -10.426 4.152 26.854 1.00 95.25 155 ASN A N 1
ATOM 1202 C CA . ASN A 1 155 ? -10.501 4.864 25.576 1.00 95.25 155 ASN A CA 1
ATOM 1203 C C . ASN A 1 155 ? -11.693 4.424 24.703 1.00 95.25 155 ASN A C 1
ATOM 1205 O O . ASN A 1 155 ? -11.778 4.839 23.544 1.00 95.25 155 ASN A O 1
ATOM 1209 N N . ALA A 1 156 ? -12.606 3.605 25.242 1.00 94.88 156 ALA A N 1
ATOM 1210 C CA . ALA A 1 156 ? -13.787 3.062 24.563 1.00 94.88 156 ALA A CA 1
ATOM 1211 C C . ALA A 1 156 ? -13.491 2.326 23.233 1.00 94.88 156 ALA A C 1
ATOM 1213 O O . ALA A 1 156 ? -14.287 2.359 22.283 1.00 94.88 156 ALA A O 1
ATOM 1214 N N . LEU A 1 157 ? -12.347 1.645 23.161 1.00 97.44 157 LEU A N 1
ATOM 1215 C CA . LEU A 1 157 ? -11.892 0.882 21.999 1.00 97.44 157 LEU A CA 1
ATOM 1216 C C . LEU A 1 157 ? -12.472 -0.539 22.020 1.00 97.44 157 LEU A C 1
ATOM 1218 O O . LEU A 1 157 ? -12.733 -1.112 23.074 1.00 97.44 157 LEU A O 1
ATOM 1222 N N . LEU A 1 158 ? -12.631 -1.152 20.846 1.00 97.81 158 LEU A N 1
ATOM 1223 C CA . LEU A 1 158 ? -12.710 -2.616 20.779 1.00 97.81 158 LEU A CA 1
ATOM 1224 C C . LEU A 1 158 ? -11.318 -3.189 21.076 1.00 97.81 158 LEU A C 1
ATOM 1226 O O . LEU A 1 158 ? -10.336 -2.622 20.609 1.00 97.81 158 LEU A O 1
ATOM 1230 N N . PHE A 1 159 ? -11.211 -4.303 21.796 1.00 98.44 159 PHE A N 1
ATOM 1231 C CA . PHE A 1 159 ? -9.918 -4.927 22.086 1.00 98.44 159 PHE A CA 1
ATOM 1232 C C . PHE A 1 159 ? -9.970 -6.440 21.929 1.00 98.44 159 PHE A C 1
ATOM 1234 O O . PHE A 1 159 ? -10.905 -7.083 22.403 1.00 98.44 159 PHE A O 1
ATOM 1241 N N . MET A 1 160 ? -8.967 -6.989 21.243 1.00 98.25 160 MET A N 1
ATOM 1242 C CA . MET A 1 160 ? -8.706 -8.423 21.154 1.00 98.25 160 MET A CA 1
ATOM 1243 C C . MET A 1 160 ? -7.205 -8.653 20.996 1.00 98.25 160 MET A C 1
ATOM 1245 O O . MET A 1 160 ? -6.537 -7.955 20.231 1.00 98.25 160 MET A O 1
ATOM 1249 N N . GLU A 1 161 ? -6.676 -9.686 21.639 1.00 98.50 161 GLU A N 1
ATOM 1250 C CA . GLU A 1 161 ? -5.400 -10.248 21.209 1.00 98.50 161 GLU A CA 1
ATOM 1251 C C . GLU A 1 161 ? -5.604 -11.168 20.019 1.00 98.50 161 GLU A C 1
ATOM 1253 O O . GLU A 1 161 ? -6.563 -11.936 19.978 1.00 98.50 161 GLU A O 1
ATOM 1258 N N . THR A 1 162 ? -4.704 -11.101 19.047 1.00 98.44 162 THR A N 1
ATOM 1259 C CA . THR A 1 162 ? -4.795 -11.845 17.796 1.00 98.44 162 THR A CA 1
ATOM 1260 C C . THR A 1 162 ? -3.502 -12.600 17.513 1.00 98.44 162 THR A C 1
ATOM 1262 O O . THR A 1 162 ? -2.415 -12.267 17.991 1.00 98.44 162 THR A O 1
ATOM 1265 N N . SER A 1 163 ? -3.603 -13.645 16.699 1.00 98.31 163 SER A N 1
ATOM 1266 C CA . SER A 1 163 ? -2.433 -14.244 16.063 1.00 98.31 163 SER A CA 1
ATOM 1267 C C . SER A 1 163 ? -2.712 -14.443 14.586 1.00 98.31 163 SER A C 1
ATOM 1269 O O . SER A 1 163 ? -3.469 -15.325 14.181 1.00 98.31 163 SER A O 1
ATOM 1271 N N . ALA A 1 164 ? -2.038 -13.653 13.750 1.00 96.62 164 ALA A N 1
ATOM 1272 C CA . ALA A 1 164 ? -2.041 -13.882 12.308 1.00 96.62 164 ALA A CA 1
ATOM 1273 C C . ALA A 1 164 ? -1.506 -15.285 11.938 1.00 96.62 164 ALA A C 1
ATOM 1275 O O . ALA A 1 164 ? -1.930 -15.862 10.931 1.00 96.62 164 ALA A O 1
ATOM 1276 N N . LYS A 1 165 ? -0.606 -15.852 12.757 1.00 95.44 165 LYS A N 1
ATOM 1277 C CA . LYS A 1 165 ? -0.007 -17.175 12.538 1.00 95.44 165 LYS A CA 1
ATOM 1278 C C . LYS A 1 165 ? -1.026 -18.291 12.744 1.00 95.44 165 LYS A C 1
ATOM 1280 O O . LYS A 1 165 ? -1.193 -19.106 11.839 1.00 95.44 165 LYS A O 1
ATOM 1285 N N . THR A 1 166 ? -1.743 -18.295 13.867 1.00 93.94 166 THR A N 1
ATOM 1286 C CA . THR A 1 166 ? -2.714 -19.353 14.217 1.00 93.94 166 THR A CA 1
ATOM 1287 C C . THR A 1 166 ? -4.151 -19.040 13.798 1.00 93.94 166 THR A C 1
ATOM 1289 O O . THR A 1 166 ? -5.018 -19.897 13.922 1.00 93.94 166 THR A O 1
ATOM 1292 N N . ALA A 1 167 ? -4.399 -17.832 13.281 1.00 95.19 167 ALA A N 1
ATOM 1293 C CA . ALA A 1 167 ? -5.716 -17.266 12.981 1.00 95.19 167 ALA A CA 1
ATOM 1294 C C . ALA A 1 167 ? -6.587 -16.938 14.210 1.00 95.19 167 ALA A C 1
ATOM 1296 O O . ALA A 1 167 ? -7.742 -16.541 14.042 1.00 95.19 167 ALA A O 1
ATOM 1297 N N . MET A 1 168 ? -6.038 -17.033 15.427 1.00 97.06 168 MET A N 1
ATOM 1298 C CA . MET A 1 168 ? -6.748 -16.698 16.664 1.00 97.06 168 MET A CA 1
ATOM 1299 C C . MET A 1 168 ? -7.279 -15.261 16.625 1.00 97.06 168 MET A C 1
ATOM 1301 O O . MET A 1 168 ? -6.509 -14.327 16.380 1.00 97.06 168 MET A O 1
ATOM 1305 N N . ASN A 1 169 ? -8.586 -15.105 16.864 1.00 96.06 169 ASN A N 1
ATOM 1306 C CA . ASN A 1 169 ? -9.330 -13.840 16.908 1.00 96.06 169 ASN A CA 1
ATOM 1307 C C . ASN A 1 169 ? -9.211 -12.952 15.655 1.00 96.06 169 ASN A C 1
ATOM 1309 O O . ASN A 1 169 ? -9.640 -11.797 15.666 1.00 96.06 169 ASN A O 1
ATOM 1313 N N . VAL A 1 170 ? -8.647 -13.465 14.552 1.00 97.25 170 VAL A N 1
ATOM 1314 C CA . VAL A 1 170 ? -8.475 -12.674 13.328 1.00 97.25 170 VAL A CA 1
ATOM 1315 C C . VAL A 1 170 ? -9.831 -12.370 12.710 1.00 97.25 170 VAL A C 1
ATOM 1317 O O . VAL A 1 170 ? -10.102 -11.218 12.419 1.00 97.25 170 VAL A O 1
ATOM 1320 N N . ASN A 1 171 ? -10.713 -13.356 12.537 1.00 94.50 171 ASN A N 1
ATOM 1321 C CA . ASN A 1 171 ? -12.056 -13.084 12.010 1.00 94.50 171 ASN A CA 1
ATOM 1322 C C . ASN A 1 171 ? -12.914 -12.303 13.014 1.00 94.50 171 ASN A C 1
ATOM 1324 O O . ASN A 1 171 ? -13.678 -11.422 12.617 1.00 94.50 171 ASN A O 1
ATOM 1328 N N . ASP A 1 172 ? -12.755 -12.594 14.305 1.00 95.44 172 ASP A N 1
ATOM 1329 C CA . ASP A 1 172 ? -13.576 -12.032 15.375 1.00 95.44 172 ASP A CA 1
ATOM 1330 C C . ASP A 1 172 ? -13.409 -10.519 15.509 1.00 95.44 172 ASP A C 1
ATOM 1332 O O . ASP A 1 172 ? -14.407 -9.813 15.665 1.00 95.44 172 ASP A O 1
ATOM 1336 N N . ILE A 1 173 ? -12.188 -9.989 15.353 1.00 97.81 173 ILE A N 1
ATOM 1337 C CA . ILE A 1 173 ? -11.964 -8.539 15.433 1.00 97.81 173 ILE A CA 1
ATOM 1338 C C . ILE A 1 173 ? -12.625 -7.792 14.263 1.00 97.81 173 ILE A C 1
ATOM 1340 O O . ILE A 1 173 ? -13.278 -6.768 14.479 1.00 97.81 173 ILE A O 1
ATOM 1344 N N . PHE A 1 174 ? -12.556 -8.321 13.033 1.00 97.12 174 PHE A N 1
ATOM 1345 C CA . PHE A 1 174 ? -13.256 -7.726 11.884 1.00 97.12 174 PHE A CA 1
ATOM 1346 C C . PHE A 1 174 ? -14.776 -7.860 12.015 1.00 97.12 174 PHE A C 1
ATOM 1348 O O . PHE A 1 174 ? -15.509 -6.930 11.674 1.00 97.12 174 PHE A O 1
ATOM 1355 N N . LEU A 1 175 ? -15.262 -8.982 12.551 1.00 95.19 175 LEU A N 1
ATOM 1356 C CA . LEU A 1 175 ? -16.681 -9.202 12.812 1.00 95.19 175 LEU A CA 1
ATOM 1357 C C . LEU A 1 175 ? -17.215 -8.240 13.887 1.00 95.19 175 LEU A C 1
ATOM 1359 O O . LEU A 1 175 ? -18.294 -7.670 13.722 1.00 95.19 175 LEU A O 1
ATOM 1363 N N . ALA A 1 176 ? -16.460 -8.016 14.964 1.00 95.75 176 ALA A N 1
ATOM 1364 C CA . ALA A 1 176 ? -16.808 -7.072 16.023 1.00 95.75 176 ALA A CA 1
ATOM 1365 C C . ALA A 1 176 ? -16.912 -5.635 15.489 1.00 95.75 176 ALA A C 1
ATOM 1367 O O . ALA A 1 176 ? -17.872 -4.925 15.793 1.00 95.75 176 ALA A O 1
ATOM 1368 N N . ILE A 1 177 ? -15.981 -5.233 14.618 1.00 97.00 177 ILE A N 1
ATOM 1369 C CA . ILE A 1 177 ? -16.041 -3.942 13.922 1.00 97.00 177 ILE A CA 1
ATOM 1370 C C . ILE A 1 177 ? -17.279 -3.873 13.019 1.00 97.00 177 ILE A C 1
ATOM 1372 O O . ILE A 1 177 ? -18.040 -2.909 13.098 1.00 97.00 177 ILE A O 1
ATOM 1376 N N . ALA A 1 178 ? -17.532 -4.904 12.205 1.00 95.12 178 ALA A N 1
ATOM 1377 C CA . ALA A 1 178 ? -18.688 -4.962 11.306 1.00 95.12 178 ALA A CA 1
ATOM 1378 C C . ALA A 1 178 ? -20.023 -4.836 12.060 1.00 95.12 178 ALA A C 1
ATOM 1380 O O . ALA A 1 178 ? -20.969 -4.221 11.567 1.00 95.12 178 ALA A O 1
ATOM 1381 N N . LYS A 1 179 ? -20.101 -5.394 13.274 1.00 94.12 179 LYS A N 1
ATOM 1382 C CA . LYS A 1 179 ? -21.271 -5.279 14.152 1.00 94.12 179 LYS A CA 1
ATOM 1383 C C . LYS A 1 179 ? -21.479 -3.861 14.688 1.00 94.12 179 LYS A C 1
ATOM 1385 O O . LYS A 1 179 ? -22.630 -3.463 14.826 1.00 94.12 179 LYS A O 1
ATOM 1390 N N . LYS A 1 180 ? -20.401 -3.116 14.957 1.00 94.06 180 LYS A N 1
ATOM 1391 C CA . LYS A 1 180 ? -20.443 -1.766 15.550 1.00 94.06 180 LYS A CA 1
ATOM 1392 C C . LYS A 1 180 ? -20.639 -0.641 14.523 1.00 94.06 180 LYS A C 1
ATOM 1394 O O . LYS A 1 180 ? -20.988 0.473 14.901 1.00 94.06 180 LYS A O 1
ATOM 1399 N N . LEU A 1 181 ? -20.426 -0.916 13.236 1.00 93.56 181 LEU A N 1
ATOM 1400 C CA . LEU A 1 181 ? -20.605 0.061 12.159 1.00 93.56 181 LEU A CA 1
ATOM 1401 C C . LEU A 1 181 ? -22.094 0.358 11.877 1.00 93.56 181 LEU A C 1
ATOM 1403 O O . LEU A 1 181 ? -22.921 -0.556 11.927 1.00 93.56 181 LEU A O 1
ATOM 1407 N N . PRO A 1 182 ? -22.455 1.615 11.544 1.00 87.88 182 PRO A N 1
ATOM 1408 C CA . PRO A 1 182 ? -23.843 2.018 11.334 1.00 87.88 182 PRO A CA 1
ATOM 1409 C C . PRO A 1 182 ? -24.392 1.461 10.015 1.00 87.88 182 PRO A C 1
ATOM 1411 O O . PRO A 1 182 ? -24.051 1.924 8.926 1.00 87.88 182 PRO A O 1
ATOM 1414 N N . LYS A 1 183 ? -25.281 0.474 10.112 1.00 80.62 183 LYS A N 1
ATOM 1415 C CA . LYS A 1 183 ? -25.995 -0.128 8.979 1.00 80.62 183 LYS A CA 1
ATOM 1416 C C . LYS A 1 183 ? -27.320 0.621 8.844 1.00 80.62 183 LYS A C 1
ATOM 1418 O O . LYS A 1 183 ? -28.308 0.202 9.422 1.00 80.62 183 LYS A O 1
ATOM 1423 N N . GLY A 1 184 ? -27.322 1.798 8.215 1.00 64.75 184 GLY A N 1
ATOM 1424 C CA . GLY A 1 184 ? -28.514 2.664 8.224 1.00 64.75 184 GLY A CA 1
ATOM 1425 C C . GLY A 1 184 ? -29.771 1.927 7.752 1.00 64.75 184 GLY A C 1
ATOM 1426 O O . GLY A 1 184 ? -29.673 1.165 6.799 1.00 64.75 184 GLY A O 1
ATOM 1427 N N . ASP A 1 185 ? -30.931 2.145 8.371 1.00 45.59 185 ASP A N 1
ATOM 1428 C CA . ASP A 1 185 ? -32.234 1.721 7.841 1.00 45.59 185 ASP A CA 1
ATOM 1429 C C . ASP A 1 185 ? -32.646 2.640 6.684 1.00 45.59 185 ASP A C 1
ATOM 1431 O O . ASP A 1 185 ? -32.343 3.832 6.671 1.00 45.59 185 ASP A O 1
ATOM 1435 N N . GLY A 1 186 ? -33.285 2.099 5.649 1.00 46.06 186 GLY A N 1
ATOM 1436 C CA . GLY A 1 186 ? -33.745 2.918 4.529 1.00 46.06 186 GLY A CA 1
ATOM 1437 C C . GLY A 1 186 ? -35.117 3.535 4.795 1.00 46.06 186 GLY A C 1
ATOM 1438 O O . GLY A 1 186 ? -36.096 2.813 4.669 1.00 46.06 186 GLY A O 1
ATOM 1439 N N . SER A 1 187 ? -35.191 4.851 5.047 1.00 36.47 187 SER A N 1
ATOM 1440 C CA . SER A 1 187 ? -36.316 5.721 4.635 1.00 36.47 187 SER A CA 1
ATOM 1441 C C . SER A 1 187 ? -36.067 7.221 4.908 1.00 36.47 187 SER A C 1
ATOM 1443 O O . SER A 1 187 ? -35.996 7.627 6.062 1.00 36.47 187 SER A O 1
ATOM 1445 N N . GLY A 1 188 ? -36.059 8.040 3.843 1.00 32.09 188 GLY A N 1
ATOM 1446 C CA . GLY A 1 188 ? -36.757 9.340 3.799 1.00 32.09 188 GLY A CA 1
ATOM 1447 C C . GLY A 1 188 ? -36.030 10.644 4.180 1.00 32.09 188 GLY A C 1
ATOM 1448 O O . GLY A 1 188 ? -35.797 10.915 5.348 1.00 32.09 188 GLY A O 1
ATOM 1449 N N . GLY A 1 189 ? -35.869 11.532 3.185 1.00 33.03 189 GLY A N 1
ATOM 1450 C CA . GLY A 1 189 ? -36.170 12.968 3.334 1.00 33.03 189 GLY A CA 1
ATOM 1451 C C . GLY A 1 189 ? -35.048 13.914 3.777 1.00 33.03 189 GLY A C 1
ATOM 1452 O O . GLY A 1 189 ? -35.010 14.337 4.926 1.00 33.03 189 GLY A O 1
ATOM 1453 N N . GLY A 1 190 ? -34.209 14.360 2.837 1.00 29.44 190 GLY A N 1
ATOM 1454 C CA . GLY A 1 190 ? -33.496 15.639 2.978 1.00 29.44 190 GLY A CA 1
ATOM 1455 C C . GLY A 1 190 ? -34.432 16.811 2.622 1.00 29.44 190 GLY A C 1
ATOM 1456 O O . GLY A 1 190 ? -35.206 16.676 1.672 1.00 29.44 190 GLY A O 1
ATOM 1457 N N . PRO A 1 191 ? -34.415 17.935 3.361 1.00 36.16 191 PRO A N 1
ATOM 1458 C CA . PRO A 1 191 ? -35.473 18.939 3.317 1.00 36.16 191 PRO A CA 1
ATOM 1459 C C . PRO A 1 191 ? -35.439 19.777 2.036 1.00 36.16 191 PRO A C 1
ATOM 1461 O O . PRO A 1 191 ? -34.467 20.464 1.727 1.00 36.16 191 PRO A O 1
ATOM 1464 N N . SER A 1 192 ? -36.564 19.772 1.328 1.00 35.22 192 SER A N 1
ATOM 1465 C CA . SER A 1 192 ? -36.944 20.796 0.362 1.00 35.22 192 SER A CA 1
ATOM 1466 C C . SER A 1 192 ? -37.122 22.146 1.063 1.00 35.22 192 SER A C 1
ATOM 1468 O O . SER A 1 192 ? -37.985 22.290 1.930 1.00 35.22 192 SER A O 1
ATOM 1470 N N . GLY A 1 193 ? -36.346 23.146 0.646 1.00 27.72 193 GLY A N 1
ATOM 1471 C CA . GLY A 1 193 ? -36.464 24.525 1.107 1.00 27.72 193 GLY A CA 1
ATOM 1472 C C . GLY A 1 193 ? -36.033 25.523 0.035 1.00 27.72 193 GLY A C 1
ATOM 1473 O O . GLY A 1 193 ? -34.857 25.841 -0.040 1.00 27.72 193 GLY A O 1
ATOM 1474 N N . ARG A 1 194 ? -37.031 25.986 -0.740 1.00 26.70 194 ARG A N 1
ATOM 1475 C CA . ARG A 1 194 ? -37.256 27.354 -1.275 1.00 26.70 194 ARG A CA 1
ATOM 1476 C C . ARG A 1 194 ? -36.065 28.012 -2.005 1.00 26.70 194 ARG A C 1
ATOM 1478 O O . ARG A 1 194 ? -35.063 28.343 -1.400 1.00 26.70 194 ARG A O 1
ATOM 1485 N N . GLY A 1 195 ? -36.114 28.248 -3.314 1.00 25.95 195 GLY A N 1
ATOM 1486 C CA . GLY A 1 195 ? -37.125 29.063 -3.988 1.00 25.95 195 GLY A CA 1
ATOM 1487 C C . GLY A 1 195 ? -36.634 30.511 -4.058 1.00 25.95 195 GLY A C 1
ATOM 1488 O O . GLY A 1 195 ? -36.863 31.261 -3.118 1.00 25.95 195 GLY A O 1
ATOM 1489 N N . HIS A 1 196 ? -35.960 30.881 -5.151 1.00 29.91 196 HIS A N 1
ATOM 1490 C CA . HIS A 1 196 ? -35.820 32.279 -5.559 1.00 29.91 196 HIS A CA 1
ATOM 1491 C C . HIS A 1 196 ? -35.828 32.371 -7.091 1.00 29.91 196 HIS A C 1
ATOM 1493 O O . HIS A 1 196 ? -34.883 31.961 -7.757 1.00 29.91 196 HIS A O 1
ATOM 1499 N N . GLU A 1 197 ? -37.002 32.781 -7.571 1.00 27.03 197 GLU A N 1
ATOM 1500 C CA . GLU A 1 197 ? -37.342 33.659 -8.699 1.00 27.03 197 GLU A CA 1
ATOM 1501 C C . GLU A 1 197 ? -36.456 3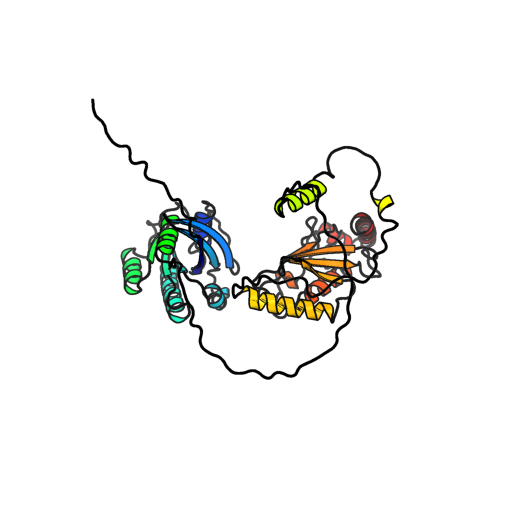3.713 -9.949 1.00 27.03 197 GLU A C 1
ATOM 1503 O O . GLU A 1 197 ? -35.240 33.884 -9.909 1.00 27.03 197 GLU A O 1
ATOM 1508 N N . GLY A 1 198 ? -37.151 33.608 -11.084 1.00 23.34 198 GLY A N 1
ATOM 1509 C CA . GLY A 1 198 ? -36.601 33.575 -12.427 1.00 23.34 198 GLY A CA 1
ATOM 1510 C C . GLY A 1 198 ? -36.170 34.926 -12.982 1.00 23.34 198 GLY A C 1
ATOM 1511 O O . GLY A 1 198 ? -36.540 35.984 -12.482 1.00 23.34 198 GLY A O 1
ATOM 1512 N N . ILE A 1 199 ? -35.450 34.844 -14.099 1.00 28.12 199 ILE A N 1
ATOM 1513 C CA . ILE A 1 199 ? -35.470 35.848 -15.162 1.00 28.12 199 ILE A CA 1
ATOM 1514 C C . ILE A 1 199 ? -35.553 35.082 -16.488 1.00 28.12 199 ILE A C 1
ATOM 1516 O O . ILE A 1 199 ? -34.616 34.384 -16.876 1.00 28.12 199 ILE A O 1
ATOM 1520 N N . ASP A 1 200 ? -36.710 35.209 -17.135 1.00 24.75 200 ASP A N 1
ATOM 1521 C CA . ASP A 1 200 ? -36.980 34.857 -18.528 1.00 24.75 200 ASP A CA 1
ATOM 1522 C C . ASP A 1 200 ? -36.388 35.922 -19.459 1.00 24.75 200 ASP A C 1
ATOM 1524 O O . ASP A 1 200 ? -36.626 37.113 -19.254 1.00 24.75 200 ASP A O 1
ATOM 1528 N N . ILE A 1 201 ? -35.705 35.498 -20.526 1.00 28.77 201 ILE A N 1
ATOM 1529 C CA . ILE A 1 201 ? -35.599 36.251 -21.787 1.00 28.77 201 ILE A CA 1
ATOM 1530 C C . ILE A 1 201 ? -35.712 35.226 -22.924 1.00 28.77 201 ILE A C 1
ATOM 1532 O O . ILE A 1 201 ? -34.897 34.310 -23.031 1.00 28.77 201 ILE A O 1
ATOM 1536 N N . GLY A 1 202 ? -36.791 35.350 -23.699 1.00 26.53 202 GLY A N 1
ATOM 1537 C CA . GLY A 1 202 ? -37.319 34.323 -24.594 1.00 26.53 202 GLY A CA 1
ATOM 1538 C C . GLY A 1 202 ? -36.859 34.341 -26.055 1.00 26.53 202 GLY A C 1
ATOM 1539 O O . GLY A 1 202 ? -36.069 35.188 -26.454 1.00 26.53 202 GLY A O 1
ATOM 1540 N N . GLN A 1 203 ? -37.457 33.372 -26.779 1.00 25.31 203 GLN A N 1
ATOM 1541 C CA . GLN A 1 203 ? -37.859 33.300 -28.207 1.00 25.31 203 GLN A CA 1
ATOM 1542 C C . GLN A 1 203 ? -36.817 33.670 -29.289 1.00 25.31 203 GLN A C 1
ATOM 1544 O O . GLN A 1 203 ? -36.049 34.603 -29.152 1.00 25.31 203 GLN A O 1
ATOM 1549 N N . GLU A 1 204 ? -36.730 33.052 -30.467 1.00 23.58 204 GLU A N 1
ATOM 1550 C CA . GLU A 1 204 ? -37.512 32.048 -31.195 1.00 23.58 204 GLU A CA 1
ATOM 1551 C C . GLU A 1 204 ? -36.665 31.600 -32.406 1.00 23.58 204 GLU A C 1
ATOM 1553 O O . GLU A 1 204 ? -35.749 32.310 -32.822 1.00 23.58 204 GLU A O 1
ATOM 1558 N N . GLY A 1 205 ? -36.995 30.459 -33.020 1.00 25.30 205 GLY A N 1
ATOM 1559 C CA . GLY A 1 205 ? -36.410 30.067 -34.308 1.00 25.30 205 GLY A CA 1
ATOM 1560 C C . GLY A 1 205 ? -36.710 28.627 -34.712 1.00 25.30 205 GLY A C 1
ATOM 1561 O O . GLY A 1 205 ? -35.854 27.755 -34.596 1.00 25.30 205 GLY A O 1
ATOM 1562 N N . GLN A 1 206 ? -37.944 28.383 -35.157 1.00 22.42 206 GLN A N 1
ATOM 1563 C CA . GLN A 1 206 ? -38.433 27.110 -35.695 1.00 22.42 206 GLN A CA 1
ATOM 1564 C C . GLN A 1 206 ? -37.854 26.774 -37.081 1.00 22.42 206 GLN A C 1
ATOM 1566 O O . GLN A 1 206 ? -37.627 27.656 -37.905 1.00 22.42 206 GLN A O 1
ATOM 1571 N N . GLY A 1 207 ? -37.751 25.472 -37.364 1.00 24.19 207 GLY A N 1
ATOM 1572 C CA . GLY A 1 207 ? -37.572 24.901 -38.700 1.00 24.19 207 GLY A CA 1
ATOM 1573 C C . GLY A 1 207 ? -37.951 23.413 -38.721 1.00 24.19 207 GLY A C 1
ATOM 1574 O O . GLY A 1 207 ? -37.139 22.564 -38.371 1.00 24.19 207 GLY A O 1
ATOM 1575 N N . GLN A 1 208 ? -39.210 23.135 -39.080 1.00 23.14 208 GLN A N 1
ATOM 1576 C CA . GLN A 1 208 ? -39.839 21.834 -39.413 1.00 23.14 208 GLN A CA 1
ATOM 1577 C C . GLN A 1 208 ? -39.168 21.205 -40.662 1.00 23.14 208 GLN A C 1
ATOM 1579 O O . GLN A 1 208 ? -38.505 21.927 -41.395 1.00 23.14 208 GLN A O 1
ATOM 1584 N N . GLY A 1 209 ? -39.269 19.932 -41.069 1.00 22.28 209 GLY A N 1
ATOM 1585 C CA . GLY A 1 209 ? -39.994 18.688 -40.737 1.00 22.28 209 GLY A CA 1
ATOM 1586 C C . GLY A 1 209 ? -39.251 17.535 -41.484 1.00 22.28 209 GLY A C 1
ATOM 1587 O O . GLY A 1 209 ? -38.152 17.767 -41.968 1.00 22.28 209 GLY A O 1
ATOM 1588 N N . VAL A 1 210 ? -39.673 16.279 -41.681 1.00 22.67 210 VAL A N 1
ATOM 1589 C CA . VAL A 1 210 ? -40.970 15.590 -41.702 1.00 22.67 210 VAL A CA 1
ATOM 1590 C C . VAL A 1 210 ? -40.716 14.063 -41.585 1.00 22.67 210 VAL A C 1
ATOM 1592 O O . VAL A 1 210 ? -3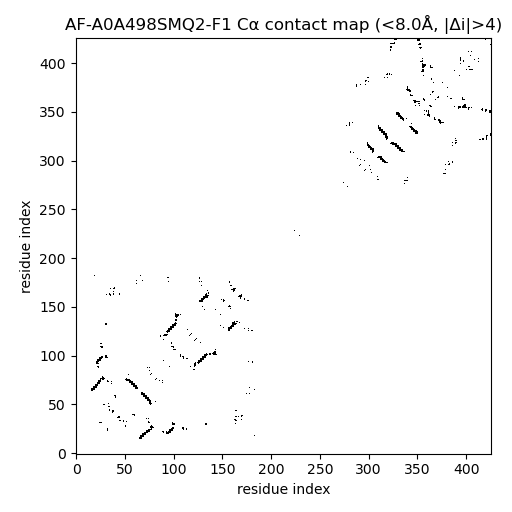9.850 13.515 -42.255 1.00 22.67 210 VAL A O 1
ATOM 1595 N N . SER A 1 211 ? -41.494 13.415 -40.711 1.00 22.20 211 SER A N 1
ATOM 1596 C CA . SER A 1 211 ? -42.133 12.077 -40.749 1.00 22.20 211 SER A CA 1
ATOM 1597 C C . SER A 1 211 ? -41.698 10.972 -41.746 1.00 22.20 211 SER A C 1
ATOM 1599 O O . SER A 1 211 ? -41.796 11.140 -42.959 1.00 22.20 211 SER A O 1
ATOM 1601 N N . SER A 1 212 ? -41.469 9.752 -41.230 1.00 22.56 212 SER A N 1
ATOM 1602 C CA . SER A 1 212 ? -42.374 8.564 -41.306 1.00 22.56 212 SER A CA 1
ATOM 1603 C C . SER A 1 212 ? -41.559 7.274 -41.069 1.00 22.56 212 SER A C 1
ATOM 1605 O O . SER A 1 212 ? -40.539 7.045 -41.699 1.00 22.56 212 SER A O 1
ATOM 1607 N N . GLY A 1 213 ? -41.855 6.471 -40.047 1.00 22.91 213 GLY A N 1
ATOM 1608 C CA . GLY A 1 213 ? -42.697 5.284 -40.202 1.00 22.91 213 GLY A CA 1
ATOM 1609 C C . GLY A 1 213 ? -42.218 4.178 -39.249 1.00 22.91 213 GLY A C 1
ATOM 1610 O O . GLY A 1 213 ? -41.105 3.678 -39.372 1.00 22.91 213 GLY A O 1
ATOM 1611 N N . LEU A 1 214 ? -43.054 3.814 -38.277 1.00 26.20 214 LEU A N 1
ATOM 1612 C CA . LEU A 1 214 ? -42.897 2.652 -37.398 1.00 26.20 214 LEU A CA 1
ATOM 1613 C C . LEU A 1 214 ? -43.900 1.577 -37.841 1.00 26.20 214 LEU A C 1
ATOM 1615 O O . LEU A 1 214 ? -45.087 1.878 -37.901 1.00 26.20 214 LEU A O 1
ATOM 1619 N N . CYS A 1 215 ? -43.447 0.340 -38.082 1.00 22.39 215 CYS A N 1
ATOM 1620 C CA . CYS A 1 215 ? -44.228 -0.906 -37.922 1.00 22.39 215 CYS A CA 1
ATOM 1621 C C . CYS A 1 215 ? -43.274 -2.118 -38.079 1.00 22.39 215 CYS A C 1
ATOM 1623 O O . CYS A 1 215 ? -42.766 -2.354 -39.166 1.00 22.39 215 CYS A O 1
ATOM 1625 N N . TRP A 1 216 ? -42.724 -2.731 -37.023 1.00 21.55 216 TRP A N 1
ATOM 1626 C CA . TRP A 1 216 ? -43.256 -3.821 -36.172 1.00 21.55 216 TRP A CA 1
ATOM 1627 C C . TRP A 1 216 ? -43.688 -5.126 -36.882 1.00 21.55 216 TRP A C 1
ATOM 1629 O O . TRP A 1 216 ? -44.868 -5.351 -37.129 1.00 21.55 216 TRP A O 1
ATOM 1639 N N . ARG A 1 217 ? -42.707 -6.020 -37.109 1.00 22.14 217 ARG A N 1
ATOM 1640 C CA . ARG A 1 217 ? -42.699 -7.506 -36.948 1.00 22.14 217 ARG A CA 1
ATOM 1641 C C . ARG A 1 217 ? -41.342 -7.992 -37.500 1.00 22.14 217 ARG A C 1
ATOM 1643 O O . ARG A 1 217 ? -41.038 -7.695 -38.640 1.00 22.14 217 ARG A O 1
ATOM 1650 N N . CYS A 1 218 ? -40.423 -8.628 -36.774 1.00 22.31 218 CYS A N 1
ATOM 1651 C CA . CYS A 1 218 ? -40.562 -9.678 -35.770 1.00 22.31 218 CYS A CA 1
ATOM 1652 C C . CYS A 1 218 ? -39.717 -9.433 -34.510 1.00 22.31 218 CYS A C 1
ATOM 1654 O O . CYS A 1 218 ? -38.564 -9.013 -34.561 1.00 22.31 218 CYS A O 1
ATOM 1656 N N . ILE A 1 219 ? -40.317 -9.793 -33.381 1.00 25.19 219 ILE A N 1
ATOM 1657 C CA . ILE A 1 219 ? -39.691 -9.982 -32.078 1.00 25.19 219 ILE A CA 1
ATOM 1658 C C . ILE A 1 219 ? -38.974 -11.335 -32.087 1.00 25.19 219 ILE A C 1
ATOM 1660 O O . ILE A 1 219 ? -39.618 -12.356 -32.300 1.00 25.19 219 ILE A O 1
ATOM 1664 N N . MET A 1 220 ? -37.678 -11.336 -31.784 1.00 22.92 220 MET A N 1
ATOM 1665 C CA . MET A 1 220 ? -37.118 -12.207 -30.748 1.00 22.92 220 MET A CA 1
ATOM 1666 C C . MET A 1 220 ? -35.992 -11.443 -30.049 1.00 22.92 220 MET A C 1
ATOM 1668 O O . MET A 1 220 ? -34.925 -11.187 -30.600 1.00 22.92 220 MET A O 1
ATOM 1672 N N . PHE A 1 221 ? -36.293 -11.024 -28.825 1.00 25.75 221 PHE A N 1
ATOM 1673 C CA . PHE A 1 221 ? -35.338 -10.534 -27.845 1.00 25.75 221 PHE A CA 1
ATOM 1674 C C . PHE A 1 221 ? -34.380 -11.665 -27.465 1.00 25.75 221 PHE A C 1
ATOM 1676 O O . PHE A 1 221 ? -34.846 -12.690 -26.986 1.00 25.75 221 PHE A O 1
ATOM 1683 N N . THR A 1 222 ? -33.073 -11.408 -27.483 1.00 27.12 222 THR A N 1
ATOM 1684 C CA . THR A 1 222 ? -32.212 -11.829 -26.368 1.00 27.12 222 THR A CA 1
ATOM 1685 C C . THR A 1 222 ? -31.143 -10.774 -26.113 1.00 27.12 222 THR A C 1
ATOM 1687 O O . THR A 1 222 ? -30.264 -10.525 -26.936 1.00 27.12 222 THR A O 1
ATOM 1690 N N . ARG A 1 223 ? -31.261 -10.141 -24.939 1.00 34.22 223 ARG A N 1
ATOM 1691 C CA . ARG A 1 223 ? -30.214 -9.389 -24.242 1.00 34.22 223 ARG A CA 1
ATOM 1692 C C . ARG A 1 223 ? -28.944 -10.235 -24.191 1.00 34.22 223 ARG A C 1
ATOM 1694 O O . ARG A 1 223 ? -28.963 -11.297 -23.584 1.00 34.22 223 ARG A O 1
ATOM 1701 N N . VAL A 1 224 ? -27.856 -9.722 -24.742 1.00 35.00 224 VAL A N 1
ATOM 1702 C CA . VAL A 1 224 ? -26.511 -10.236 -24.473 1.00 35.00 224 VAL A CA 1
ATOM 1703 C C . VAL A 1 224 ? -25.814 -9.192 -23.607 1.00 35.00 224 VAL A C 1
ATOM 1705 O O . VAL A 1 224 ? -25.716 -8.025 -24.008 1.00 35.00 224 VAL A O 1
ATOM 1708 N N . SER A 1 225 ? -25.422 -9.576 -22.391 1.00 42.41 225 SER A N 1
ATOM 1709 C CA . SER A 1 225 ? -24.790 -8.672 -21.424 1.00 42.41 225 SER A CA 1
ATOM 1710 C C . SER A 1 225 ? -23.387 -8.257 -21.895 1.00 42.41 225 SER A C 1
ATOM 1712 O O . SER A 1 225 ? -22.773 -8.891 -22.757 1.00 42.41 225 SER A O 1
ATOM 1714 N N . SER A 1 226 ? -22.859 -7.174 -21.325 1.00 40.06 226 SER A N 1
ATOM 1715 C CA . SER A 1 226 ? -21.484 -6.694 -21.534 1.00 40.06 226 SER A CA 1
ATOM 1716 C C . SER A 1 226 ? -20.417 -7.771 -21.277 1.00 40.06 226 SER A C 1
ATOM 1718 O O . SER A 1 226 ? -19.355 -7.742 -21.897 1.00 40.06 226 SER A O 1
ATOM 1720 N N . GLU A 1 227 ? -20.722 -8.767 -20.445 1.00 38.03 227 GLU A N 1
ATOM 1721 C CA . GLU A 1 227 ? -19.853 -9.901 -20.124 1.00 38.03 227 GLU A CA 1
ATOM 1722 C C . GLU A 1 227 ? -19.753 -10.923 -21.275 1.00 38.03 227 GLU A C 1
ATOM 1724 O O . GLU A 1 227 ? -18.686 -11.488 -21.520 1.00 38.03 227 GLU A O 1
ATOM 1729 N N . GLU A 1 228 ? -20.814 -11.106 -22.069 1.00 36.81 228 GLU A N 1
ATOM 1730 C CA . GLU A 1 228 ? -20.777 -11.967 -23.259 1.00 36.81 228 GLU A CA 1
ATOM 1731 C C . GLU A 1 228 ? -20.089 -11.304 -24.453 1.00 36.81 228 GLU A C 1
ATOM 1733 O O . GLU A 1 228 ? -19.422 -11.998 -25.215 1.00 36.81 228 GLU A O 1
ATOM 1738 N N . ARG A 1 229 ? -20.130 -9.968 -24.574 1.00 42.16 229 ARG A N 1
ATOM 1739 C CA . ARG A 1 229 ? -19.301 -9.235 -25.554 1.00 42.16 229 ARG A CA 1
ATOM 1740 C C . ARG A 1 229 ? -17.811 -9.337 -25.220 1.00 42.16 229 ARG A C 1
ATOM 1742 O O . ARG A 1 229 ? -16.998 -9.489 -26.128 1.00 42.16 229 ARG A O 1
ATOM 1749 N N . PHE A 1 230 ? -17.464 -9.329 -23.931 1.00 36.41 230 PHE A N 1
ATOM 1750 C CA . PHE A 1 230 ? -16.099 -9.565 -23.460 1.00 36.41 230 PHE A CA 1
ATOM 1751 C C . PHE A 1 230 ? -15.669 -11.024 -23.670 1.00 36.41 230 PHE A C 1
ATOM 1753 O O . PHE A 1 230 ? -14.603 -11.253 -24.225 1.00 36.41 230 PHE A O 1
ATOM 1760 N N . ARG A 1 231 ? -16.517 -12.025 -23.377 1.00 38.41 231 ARG A N 1
ATOM 1761 C CA . ARG A 1 231 ? -16.241 -13.434 -23.733 1.00 38.41 231 ARG A CA 1
ATOM 1762 C C . ARG A 1 231 ? -16.130 -13.673 -25.240 1.00 38.41 231 ARG A C 1
ATOM 1764 O O . ARG A 1 231 ? -15.401 -14.573 -25.635 1.00 38.41 231 ARG A O 1
ATOM 1771 N N . MET A 1 232 ? -16.820 -12.900 -26.079 1.00 35.84 232 MET A N 1
ATOM 1772 C CA . MET A 1 232 ? -16.739 -12.997 -27.544 1.00 35.84 232 MET A CA 1
ATOM 1773 C C . MET A 1 232 ? -15.470 -12.321 -28.094 1.00 35.84 232 MET A C 1
ATOM 1775 O O . MET A 1 232 ? -14.841 -12.862 -28.997 1.00 35.84 232 MET A O 1
ATOM 1779 N N . ALA A 1 233 ? -15.034 -11.206 -27.496 1.00 38.31 233 ALA A N 1
ATOM 1780 C CA . ALA A 1 233 ? -13.751 -10.560 -27.787 1.00 38.31 233 ALA A CA 1
ATOM 1781 C C . ALA A 1 233 ? -12.550 -11.379 -27.273 1.00 38.31 233 ALA A C 1
ATOM 1783 O O . ALA A 1 233 ? -11.554 -11.507 -27.977 1.00 38.31 233 ALA A O 1
ATOM 1784 N N . VAL A 1 234 ? -12.673 -12.004 -26.096 1.00 36.97 234 VAL A N 1
ATOM 1785 C CA . VAL A 1 234 ? -11.672 -12.921 -25.529 1.00 36.97 234 VAL A CA 1
ATOM 1786 C C . VAL A 1 234 ? -11.661 -14.254 -26.286 1.00 36.97 234 VAL A C 1
ATOM 1788 O O . VAL A 1 234 ? -10.585 -14.717 -26.631 1.00 36.97 234 VAL A O 1
ATOM 1791 N N . ARG A 1 235 ? -12.810 -14.817 -26.703 1.00 34.69 235 ARG A N 1
ATOM 1792 C CA . ARG A 1 235 ? -12.838 -15.965 -27.639 1.00 34.69 235 ARG A CA 1
ATOM 1793 C C . ARG A 1 235 ? -12.208 -15.636 -28.989 1.00 34.69 235 ARG A C 1
ATOM 1795 O O . ARG A 1 235 ? -11.591 -16.523 -29.561 1.00 34.69 235 ARG A O 1
ATOM 1802 N N . ASN A 1 236 ? -12.344 -14.410 -29.493 1.00 33.91 236 ASN A N 1
ATOM 1803 C CA . ASN A 1 236 ? -11.694 -13.986 -30.737 1.00 33.91 236 ASN A CA 1
ATOM 1804 C C . ASN A 1 236 ? -10.193 -13.692 -30.561 1.00 33.91 236 ASN A C 1
ATOM 1806 O O . ASN A 1 236 ? -9.452 -13.800 -31.532 1.00 33.91 236 ASN A O 1
ATOM 1810 N N . ALA A 1 237 ? -9.729 -13.387 -29.345 1.00 35.06 237 ALA A N 1
ATOM 1811 C CA . ALA A 1 237 ? -8.308 -13.234 -29.026 1.00 35.06 237 ALA A CA 1
ATOM 1812 C C . ALA A 1 237 ? -7.621 -14.565 -28.642 1.00 35.06 237 ALA A C 1
ATOM 1814 O O . ALA A 1 237 ? -6.429 -14.726 -28.881 1.00 35.06 237 ALA A O 1
ATOM 1815 N N . GLU A 1 238 ? -8.360 -15.541 -28.104 1.00 33.50 238 GLU A N 1
ATOM 1816 C CA . GLU A 1 238 ? -7.827 -16.840 -27.660 1.00 33.50 238 GLU A CA 1
ATOM 1817 C C . GLU A 1 238 ? -7.983 -17.977 -28.691 1.00 33.50 238 GLU A C 1
ATOM 1819 O O . GLU A 1 238 ? -7.393 -19.039 -28.510 1.00 33.50 238 GLU A O 1
ATOM 1824 N N . ARG A 1 239 ? -8.709 -17.792 -29.809 1.00 29.56 239 ARG A N 1
ATOM 1825 C CA . ARG A 1 239 ? -8.815 -18.809 -30.888 1.00 29.56 239 ARG A CA 1
ATOM 1826 C C . ARG A 1 239 ? -7.803 -18.693 -32.031 1.00 29.56 239 ARG A C 1
ATOM 1828 O O . ARG A 1 239 ? -7.916 -19.449 -32.990 1.00 29.56 239 ARG A O 1
ATOM 1835 N N . VAL A 1 240 ? -6.805 -17.813 -31.940 1.00 32.97 240 VAL A N 1
ATOM 1836 C CA . VAL A 1 240 ? -5.787 -17.633 -33.002 1.00 32.97 240 VAL A CA 1
ATOM 1837 C C . VAL A 1 240 ? -4.404 -18.160 -32.601 1.00 32.97 240 VAL A C 1
ATOM 1839 O O . VAL A 1 240 ? -3.403 -17.788 -33.187 1.00 32.97 240 VAL A O 1
ATOM 1842 N N . TYR A 1 241 ? -4.313 -19.088 -31.650 1.00 32.38 241 TYR A N 1
ATOM 1843 C CA . TYR A 1 241 ? -3.149 -19.974 -31.565 1.00 32.38 241 TYR A CA 1
ATOM 1844 C C . TYR A 1 241 ? -3.604 -21.340 -31.078 1.00 32.38 241 TYR A C 1
ATOM 1846 O O . TYR A 1 241 ? -3.695 -21.562 -29.879 1.00 32.38 241 TYR A O 1
ATOM 1854 N N . ILE A 1 242 ? -3.936 -22.226 -32.018 1.00 33.62 242 ILE A N 1
ATOM 1855 C CA . ILE A 1 242 ? -3.539 -23.642 -32.050 1.00 33.62 242 ILE A CA 1
ATOM 1856 C C . ILE A 1 242 ? -4.227 -24.269 -33.279 1.00 33.62 242 ILE A C 1
ATOM 1858 O O . ILE A 1 242 ? -5.443 -24.426 -33.321 1.00 33.62 242 ILE A O 1
ATOM 1862 N N . LEU A 1 243 ? -3.376 -24.654 -34.237 1.00 30.58 243 LEU A N 1
ATOM 1863 C CA . LEU A 1 243 ? -3.583 -25.523 -35.404 1.00 30.58 243 LEU A CA 1
ATOM 1864 C C . LEU A 1 243 ? -3.935 -24.880 -36.760 1.00 30.58 243 LEU A C 1
ATOM 1866 O O . LEU A 1 243 ? -5.053 -24.442 -37.003 1.00 30.58 243 LEU A O 1
ATOM 1870 N N . ARG A 1 244 ? -2.960 -25.093 -37.657 1.00 27.08 244 ARG A N 1
ATOM 1871 C CA . ARG A 1 244 ? -2.947 -25.121 -39.128 1.00 27.08 244 ARG A CA 1
ATOM 1872 C C . ARG A 1 244 ? -2.452 -23.865 -39.842 1.00 27.08 244 ARG A C 1
ATOM 1874 O O . ARG A 1 244 ? -3.056 -22.803 -39.804 1.00 27.08 244 ARG A O 1
ATOM 1881 N N . GLU A 1 245 ? -1.299 -24.081 -40.477 1.00 43.19 245 GLU A N 1
ATOM 1882 C CA . GLU A 1 245 ? -0.760 -23.364 -41.626 1.00 43.19 245 GLU A CA 1
ATOM 1883 C C . GLU A 1 245 ? -1.882 -22.996 -42.604 1.00 43.19 245 GLU A C 1
ATOM 1885 O O . GLU A 1 245 ? -2.576 -23.891 -43.075 1.00 43.19 245 GLU A O 1
ATOM 1890 N N . GLU A 1 246 ? -2.079 -21.700 -42.862 1.00 33.75 246 GLU A N 1
ATOM 1891 C CA . GLU A 1 246 ? -2.195 -21.095 -44.200 1.00 33.75 246 GLU A CA 1
ATOM 1892 C C . GLU A 1 246 ? -2.600 -19.607 -44.110 1.00 33.75 246 GLU A C 1
ATOM 1894 O O . GLU A 1 246 ? -3.519 -19.233 -43.390 1.00 33.75 246 GLU A O 1
ATOM 1899 N N . GLN A 1 247 ? -1.850 -18.798 -44.868 1.00 33.16 247 GLN A N 1
ATOM 1900 C CA . GLN A 1 247 ? -1.992 -17.387 -45.263 1.00 33.16 247 GLN A CA 1
ATOM 1901 C C . GLN A 1 247 ? -2.222 -16.271 -44.220 1.00 33.16 247 GLN A C 1
ATOM 1903 O O . GLN A 1 247 ? -2.939 -16.357 -43.231 1.00 33.16 247 GLN A O 1
ATOM 1908 N N . SER A 1 248 ? -1.513 -15.173 -44.481 1.00 36.38 248 SER A N 1
ATOM 1909 C CA . SER A 1 248 ? -1.235 -14.069 -43.570 1.00 36.38 248 SER A CA 1
ATOM 1910 C C . SER A 1 248 ? -2.318 -12.971 -43.652 1.00 36.38 248 SER A C 1
ATOM 1912 O O . SER A 1 248 ? -2.697 -12.581 -44.756 1.00 36.38 248 SER A O 1
ATOM 1914 N N . PRO A 1 249 ? -2.757 -12.377 -42.522 1.00 37.00 249 PRO A N 1
ATOM 1915 C CA . PRO A 1 249 ? -3.721 -11.266 -42.494 1.00 37.00 249 PRO A CA 1
ATOM 1916 C C . PRO A 1 249 ? -3.241 -9.967 -43.168 1.00 37.00 249 PRO A C 1
ATOM 1918 O O . PRO A 1 249 ? -4.020 -9.020 -43.292 1.00 37.00 249 PRO A O 1
ATOM 1921 N N . PHE A 1 250 ? -1.971 -9.897 -43.587 1.00 39.41 250 PHE A N 1
ATOM 1922 C CA . PHE A 1 250 ? -1.375 -8.700 -44.184 1.00 39.41 250 PHE A CA 1
ATOM 1923 C C . PHE A 1 250 ? -1.958 -8.333 -45.563 1.00 39.41 250 PHE A C 1
ATOM 1925 O O . PHE A 1 250 ? -1.811 -7.189 -45.979 1.00 39.41 250 PHE A O 1
ATOM 1932 N N . GLU A 1 251 ? -2.690 -9.223 -46.243 1.00 35.91 251 GLU A N 1
ATOM 1933 C CA . GLU A 1 251 ? -3.340 -8.886 -47.524 1.00 35.91 251 GLU A CA 1
ATOM 1934 C C . GLU A 1 251 ? -4.701 -8.175 -47.368 1.00 35.91 251 GLU A C 1
ATOM 1936 O O . GLU A 1 251 ? -5.173 -7.542 -48.309 1.00 35.91 251 GLU A O 1
ATOM 1941 N N . ALA A 1 252 ? -5.320 -8.184 -46.178 1.00 32.72 252 ALA A N 1
ATOM 1942 C CA . ALA A 1 252 ? -6.633 -7.556 -45.959 1.00 32.72 252 ALA A CA 1
ATOM 1943 C C . ALA A 1 252 ? -6.569 -6.113 -45.410 1.00 32.72 252 ALA A C 1
ATOM 1945 O O . ALA A 1 252 ? -7.582 -5.413 -45.395 1.00 32.72 252 ALA A O 1
ATOM 1946 N N . ALA A 1 253 ? -5.396 -5.643 -44.970 1.00 35.53 253 ALA A N 1
ATOM 1947 C CA . ALA A 1 253 ? -5.226 -4.314 -44.369 1.00 35.53 253 ALA A CA 1
ATOM 1948 C C . ALA A 1 253 ? -4.869 -3.202 -45.379 1.00 35.53 253 ALA A C 1
ATOM 1950 O O . ALA A 1 253 ? -4.825 -2.031 -45.008 1.00 35.53 253 ALA A O 1
ATOM 1951 N N . GLY A 1 254 ? -4.652 -3.540 -46.656 1.00 32.12 254 GLY A N 1
ATOM 1952 C CA . GLY A 1 254 ? -4.169 -2.605 -47.680 1.00 32.12 254 GLY A CA 1
ATOM 1953 C C . GLY A 1 254 ? -5.136 -1.488 -48.099 1.00 32.12 254 GLY A C 1
ATOM 1954 O O . GLY A 1 254 ? -4.713 -0.593 -48.818 1.00 32.12 254 GLY A O 1
ATOM 1955 N N . ASN A 1 255 ? -6.402 -1.502 -47.656 1.00 33.09 255 ASN A N 1
ATOM 1956 C CA . ASN A 1 255 ? -7.444 -0.585 -48.152 1.00 33.09 255 ASN A CA 1
ATOM 1957 C C . ASN A 1 255 ? -8.272 0.134 -47.066 1.00 33.09 255 ASN A C 1
ATOM 1959 O O . ASN A 1 255 ? -9.361 0.631 -47.360 1.00 33.09 255 ASN A O 1
ATOM 1963 N N . PHE A 1 256 ? -7.811 0.216 -45.812 1.00 30.58 256 PHE A N 1
ATOM 1964 C CA . PHE A 1 256 ? -8.584 0.908 -44.769 1.00 30.58 256 PHE A CA 1
ATOM 1965 C C . PHE A 1 256 ? -8.182 2.383 -44.618 1.00 30.58 256 PHE A C 1
ATOM 1967 O O . PHE A 1 256 ? -7.246 2.731 -43.899 1.00 30.58 256 PHE A O 1
ATOM 1974 N N . GLU A 1 257 ? -8.926 3.263 -45.288 1.00 27.22 257 GLU A N 1
ATOM 1975 C CA . GLU A 1 257 ? -8.765 4.715 -45.201 1.00 27.22 257 GLU A CA 1
ATOM 1976 C C . GLU A 1 257 ? -9.606 5.287 -44.039 1.00 27.22 257 GLU A C 1
ATOM 1978 O O . GLU A 1 257 ? -10.840 5.279 -44.060 1.00 27.22 257 GLU A O 1
ATOM 1983 N N . TRP A 1 258 ? -8.944 5.786 -42.991 1.00 29.02 258 TRP A N 1
ATOM 1984 C CA . TRP A 1 258 ? -9.607 6.419 -41.845 1.00 29.02 258 TRP A CA 1
ATOM 1985 C C . TRP A 1 258 ? -10.115 7.823 -42.206 1.00 29.02 258 TRP A C 1
ATOM 1987 O O . TRP A 1 258 ? -9.331 8.767 -42.306 1.00 29.02 258 TRP A O 1
ATOM 1997 N N . LYS A 1 259 ? -11.437 7.999 -42.334 1.00 25.92 259 LYS A N 1
ATOM 1998 C CA . LYS A 1 259 ? -12.047 9.331 -42.496 1.00 25.92 259 LYS A CA 1
ATOM 1999 C C . LYS A 1 259 ? -12.180 10.060 -41.154 1.00 25.92 259 LYS A C 1
ATOM 2001 O O . LYS A 1 259 ? -12.769 9.550 -40.203 1.00 25.92 259 LYS A O 1
ATOM 2006 N N . GLN A 1 260 ? -11.630 11.276 -41.096 1.00 35.69 260 GLN A N 1
ATOM 2007 C CA . GLN A 1 260 ? -11.791 12.220 -39.989 1.00 35.69 260 GLN A CA 1
ATOM 2008 C C . GLN A 1 260 ? -13.252 12.670 -39.861 1.00 35.69 260 GLN A C 1
ATOM 2010 O O . GLN A 1 260 ? -13.847 13.134 -40.829 1.00 35.69 260 GLN A O 1
ATOM 2015 N N . GLY A 1 261 ? -13.782 12.615 -38.639 1.00 32.72 261 GLY A N 1
ATOM 2016 C CA . GLY A 1 261 ? -15.048 13.248 -38.273 1.00 32.72 261 GLY A CA 1
ATOM 2017 C C . GLY A 1 261 ? -16.116 12.244 -37.865 1.00 32.72 261 GLY A C 1
ATOM 2018 O O . GLY A 1 261 ? -16.828 11.739 -38.715 1.00 32.72 261 GLY A O 1
ATOM 2019 N N . CYS A 1 262 ? -16.189 11.965 -36.560 1.00 30.48 262 CYS A N 1
ATOM 2020 C CA . CYS A 1 262 ? -17.394 11.631 -35.786 1.00 30.48 262 CYS A CA 1
ATOM 2021 C C . CYS A 1 262 ? -16.944 11.134 -34.403 1.00 30.48 262 CYS A C 1
ATOM 2023 O O . CYS A 1 262 ? -16.960 9.944 -34.104 1.00 30.48 262 CYS A O 1
ATOM 2025 N N . TRP A 1 263 ? -16.499 12.057 -33.552 1.00 32.47 263 TRP A N 1
ATOM 2026 C CA . TRP A 1 263 ? -16.435 11.814 -32.112 1.00 32.47 263 TRP A CA 1
ATOM 2027 C C . TRP A 1 263 ? -17.150 12.979 -31.430 1.00 32.47 263 TRP A C 1
ATOM 2029 O O . TRP A 1 263 ? -16.659 14.106 -31.450 1.00 32.47 263 TRP A O 1
ATOM 2039 N N . ASP A 1 264 ? -18.356 12.717 -30.918 1.00 34.50 264 ASP A N 1
ATOM 2040 C CA . ASP A 1 264 ? -19.191 13.697 -30.218 1.00 34.50 264 ASP A CA 1
ATOM 2041 C C . ASP A 1 264 ? -18.765 13.778 -28.737 1.00 34.50 264 ASP A C 1
ATOM 2043 O O . ASP A 1 264 ? -18.814 12.767 -28.031 1.00 34.50 264 ASP A O 1
ATOM 2047 N N . PRO A 1 265 ? -18.364 14.955 -28.222 1.00 34.34 265 PRO A N 1
ATOM 2048 C CA . PRO A 1 265 ? -17.992 15.132 -26.818 1.00 34.34 265 PRO A CA 1
ATOM 2049 C C . PRO A 1 265 ? -19.150 14.980 -25.814 1.00 34.34 265 PRO A C 1
ATOM 2051 O O . PRO A 1 265 ? -18.899 15.042 -24.611 1.00 34.34 265 PRO A O 1
ATOM 2054 N N . ARG A 1 266 ? -20.407 14.839 -26.264 1.00 35.19 266 ARG A N 1
ATOM 2055 C CA . ARG A 1 266 ? -21.606 14.884 -25.404 1.00 35.19 266 ARG A CA 1
ATOM 2056 C C . ARG A 1 266 ? -22.189 13.524 -25.006 1.00 35.19 266 ARG A C 1
ATOM 2058 O O . ARG A 1 266 ? -23.139 13.500 -24.231 1.00 35.19 266 ARG A O 1
ATOM 2065 N N . THR A 1 267 ? -21.640 12.399 -25.468 1.00 31.98 267 THR A N 1
ATOM 2066 C CA . THR A 1 267 ? -22.253 11.068 -25.244 1.00 31.98 267 THR A CA 1
ATOM 2067 C C . THR A 1 267 ? -21.595 10.206 -24.162 1.00 31.98 267 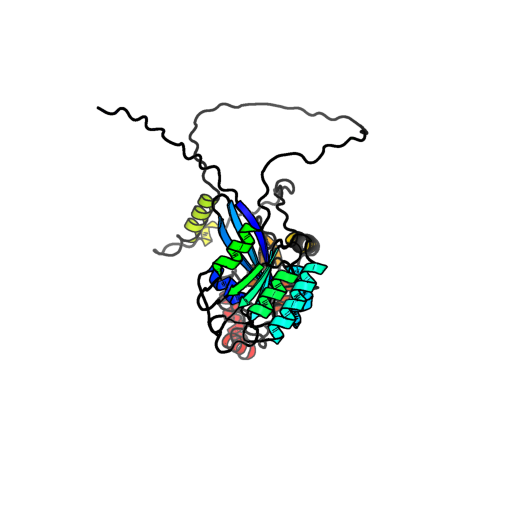THR A C 1
ATOM 2069 O O . THR A 1 267 ? -21.895 9.020 -24.060 1.00 31.98 267 THR A O 1
ATOM 2072 N N . VAL A 1 268 ? -20.753 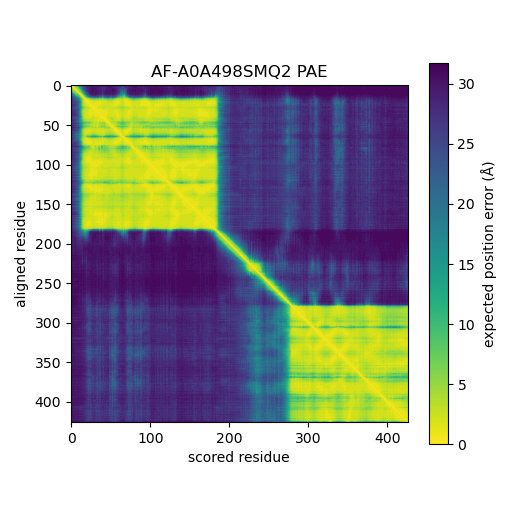10.773 -23.295 1.00 30.55 268 VAL A N 1
ATOM 2073 C CA . VAL A 1 268 ? -20.292 10.070 -22.086 1.00 30.55 268 VAL A CA 1
ATOM 2074 C C . VAL A 1 268 ? -20.821 10.808 -20.867 1.00 30.55 268 VAL A C 1
ATOM 2076 O O . VAL A 1 268 ? -20.168 11.684 -20.303 1.00 30.55 268 VAL A O 1
ATOM 2079 N N . GLY A 1 269 ? -22.045 10.458 -20.474 1.00 27.00 269 GLY A N 1
ATOM 2080 C CA . GLY A 1 269 ? -22.501 10.705 -19.116 1.00 27.00 269 GLY A CA 1
ATOM 2081 C C . GLY A 1 269 ? -21.577 9.942 -18.175 1.00 27.00 269 GLY A C 1
ATOM 2082 O O . GLY A 1 269 ? -21.657 8.721 -18.079 1.00 27.00 269 GLY A O 1
ATOM 2083 N N . LEU A 1 270 ? -20.663 10.655 -17.522 1.00 31.31 270 LEU A N 1
ATOM 2084 C CA . LEU A 1 270 ? -19.929 10.127 -16.383 1.00 31.31 270 LEU A CA 1
ATOM 2085 C C . LEU A 1 270 ? -20.968 9.803 -15.305 1.00 31.31 270 LEU A C 1
ATOM 2087 O O . LEU A 1 270 ? -21.535 10.713 -14.703 1.00 31.31 270 LEU A O 1
ATOM 2091 N N . SER A 1 271 ? -21.234 8.522 -15.054 1.00 28.27 271 SER A N 1
ATOM 2092 C CA . SER A 1 271 ? -21.817 8.117 -13.778 1.00 28.27 271 SER A CA 1
ATOM 2093 C C . SER A 1 271 ? -20.745 8.359 -12.719 1.00 28.27 271 SER A C 1
ATOM 2095 O O . SER A 1 271 ? -19.806 7.577 -12.566 1.00 28.27 271 SER A O 1
ATOM 2097 N N . ILE A 1 272 ? -20.828 9.515 -12.069 1.00 32.28 272 ILE A N 1
ATOM 2098 C CA . ILE A 1 272 ? -19.928 9.908 -10.993 1.00 32.28 272 ILE A CA 1
ATOM 2099 C C . ILE A 1 272 ? -20.354 9.126 -9.752 1.00 32.28 272 ILE A C 1
ATOM 2101 O O . ILE A 1 272 ? -21.294 9.523 -9.072 1.00 32.28 272 ILE A O 1
ATOM 2105 N N . ASP A 1 273 ? -19.656 8.030 -9.463 1.00 27.75 273 ASP A N 1
ATOM 2106 C CA . ASP A 1 273 ? -19.652 7.434 -8.128 1.00 27.75 273 ASP A CA 1
ATOM 2107 C C . ASP A 1 273 ? -18.332 7.839 -7.453 1.00 27.75 273 ASP A C 1
ATOM 2109 O O . ASP A 1 273 ? -17.243 7.358 -7.780 1.00 27.75 273 ASP A O 1
ATOM 2113 N N . SER A 1 274 ? -18.404 8.885 -6.626 1.00 31.92 274 SER A N 1
ATOM 2114 C CA . SER A 1 274 ? -17.252 9.666 -6.164 1.00 31.92 274 SER A CA 1
ATOM 2115 C C . SER A 1 274 ? -16.800 9.280 -4.754 1.00 31.92 274 SER A C 1
ATOM 2117 O O . SER A 1 274 ? -17.318 9.798 -3.765 1.00 31.92 274 SER A O 1
ATOM 2119 N N . THR A 1 275 ? -15.749 8.466 -4.645 1.00 34.22 275 THR A N 1
ATOM 2120 C CA . THR A 1 275 ? -14.933 8.357 -3.424 1.00 34.22 275 THR A CA 1
ATOM 2121 C C . THR A 1 275 ? -13.772 9.365 -3.477 1.00 34.22 275 THR A C 1
ATOM 2123 O O . THR A 1 275 ? -12.984 9.423 -4.422 1.00 34.22 275 THR A O 1
ATOM 2126 N N . LEU A 1 276 ? -13.678 10.224 -2.455 1.00 37.69 276 LEU A N 1
ATOM 2127 C CA . LEU A 1 276 ? -12.911 11.486 -2.419 1.00 37.69 276 LEU A CA 1
ATOM 2128 C C . LEU A 1 276 ? -11.371 11.406 -2.578 1.00 37.69 276 LEU A C 1
ATOM 2130 O O . LEU A 1 276 ? -10.712 12.448 -2.567 1.00 37.69 276 LEU A O 1
ATOM 2134 N N . THR A 1 277 ? -10.771 10.227 -2.759 1.00 40.06 277 THR A N 1
ATOM 2135 C CA . THR A 1 277 ? -9.341 10.082 -3.114 1.00 40.06 277 THR A CA 1
ATOM 2136 C C . THR A 1 277 ? -9.139 9.977 -4.627 1.00 40.06 277 THR A C 1
ATOM 2138 O O . THR A 1 277 ? -8.104 10.413 -5.131 1.00 40.06 277 THR A O 1
ATOM 2141 N N . SER A 1 278 ? -10.161 9.523 -5.365 1.00 47.72 278 SER A N 1
ATOM 2142 C CA . SER A 1 278 ? -10.153 9.579 -6.826 1.00 47.72 278 SER A CA 1
ATOM 2143 C C . SER A 1 278 ? -10.260 11.031 -7.291 1.00 47.72 278 SER A C 1
ATOM 2145 O O . SER A 1 278 ? -9.503 11.423 -8.158 1.00 47.72 278 SER A O 1
ATOM 2147 N N . ALA A 1 279 ? -11.034 11.902 -6.631 1.00 53.88 279 ALA A N 1
ATOM 2148 C CA . ALA A 1 279 ? -11.242 13.276 -7.100 1.00 53.88 279 ALA A CA 1
ATOM 2149 C C . ALA A 1 279 ? -9.943 14.062 -7.372 1.00 53.88 279 ALA A C 1
ATOM 2151 O O . ALA A 1 279 ? -9.834 14.684 -8.418 1.00 53.88 279 ALA A O 1
ATOM 2152 N N . ARG A 1 280 ? -8.923 14.029 -6.500 1.00 63.75 280 ARG A N 1
ATOM 2153 C CA . ARG A 1 280 ? -7.671 14.786 -6.739 1.00 63.75 280 ARG A CA 1
ATOM 2154 C C . ARG A 1 280 ? -6.787 14.162 -7.812 1.00 63.75 280 ARG A C 1
ATOM 2156 O O . ARG A 1 280 ? -6.248 14.899 -8.635 1.00 63.75 280 ARG A O 1
ATOM 2163 N N . SER A 1 281 ? -6.649 12.837 -7.806 1.00 74.06 281 SER A N 1
ATOM 2164 C CA . SER A 1 281 ? -5.888 12.122 -8.832 1.00 74.06 281 SER A CA 1
ATOM 2165 C C . SER A 1 281 ? -6.579 12.244 -10.189 1.00 74.06 281 SER A C 1
ATOM 2167 O O . SER A 1 281 ? -5.962 12.670 -11.152 1.00 74.06 281 SER A O 1
ATOM 2169 N N . VAL A 1 282 ? -7.893 12.034 -10.243 1.00 75.88 282 VAL A N 1
ATOM 2170 C CA . VAL A 1 282 ? -8.761 12.253 -11.406 1.00 75.88 282 VAL A CA 1
ATOM 2171 C C . VAL A 1 282 ? -8.705 13.706 -11.874 1.00 75.88 282 VAL A C 1
ATOM 2173 O O . VAL A 1 282 ? -8.560 13.930 -13.069 1.00 75.88 282 VAL A O 1
ATOM 2176 N N . LEU A 1 283 ? -8.754 14.709 -10.988 1.00 76.12 283 LEU A N 1
ATOM 2177 C CA . LEU A 1 283 ? -8.598 16.124 -11.363 1.00 76.12 283 LEU A CA 1
ATOM 2178 C C . LEU A 1 283 ? -7.212 16.392 -11.956 1.00 76.12 283 LEU A C 1
ATOM 2180 O O . LEU A 1 283 ? -7.100 17.067 -12.980 1.00 76.12 283 LEU A O 1
ATOM 2184 N N . ARG A 1 284 ? -6.157 15.843 -11.342 1.00 84.88 284 ARG A N 1
ATOM 2185 C CA . ARG A 1 284 ? -4.784 15.939 -11.844 1.00 84.88 284 ARG A CA 1
ATOM 2186 C C . ARG A 1 284 ? -4.651 15.268 -13.211 1.00 84.88 284 ARG A C 1
ATOM 2188 O O . ARG A 1 284 ? -4.150 15.903 -14.128 1.00 84.88 284 ARG A O 1
ATOM 2195 N N . LEU A 1 285 ? -5.149 14.047 -13.375 1.00 86.81 285 LEU A N 1
ATOM 2196 C CA . LEU A 1 285 ? -5.112 13.278 -14.620 1.00 86.81 285 LEU A CA 1
ATOM 2197 C C . LEU A 1 285 ? -5.977 13.903 -15.709 1.00 86.81 285 LEU A C 1
ATOM 2199 O O . LEU A 1 285 ? -5.567 13.953 -16.860 1.00 86.81 285 LEU A O 1
ATOM 2203 N N . THR A 1 286 ? -7.129 14.463 -15.353 1.00 82.94 286 THR A N 1
ATOM 2204 C CA . THR A 1 286 ? -7.973 15.229 -16.277 1.00 82.94 286 THR A CA 1
ATOM 2205 C C . THR A 1 286 ? -7.246 16.488 -16.745 1.00 82.94 286 THR A C 1
ATOM 2207 O O . THR A 1 286 ? -7.291 16.814 -17.931 1.00 82.94 286 THR A O 1
ATOM 2210 N N . LYS A 1 287 ? -6.548 17.192 -15.841 1.00 84.12 287 LYS A N 1
ATOM 2211 C CA . LYS A 1 287 ? -5.712 18.346 -16.198 1.00 84.12 287 LYS A CA 1
ATOM 2212 C C . LYS A 1 287 ? -4.559 17.926 -17.108 1.00 84.12 287 LYS A C 1
ATOM 2214 O O . LYS A 1 287 ? -4.375 18.541 -18.148 1.00 84.12 287 LYS A O 1
ATOM 2219 N N . GLU A 1 288 ? -3.831 16.869 -16.765 1.00 92.19 288 GLU A N 1
ATOM 2220 C CA . GLU A 1 288 ? -2.726 16.360 -17.583 1.00 92.19 288 GLU A CA 1
ATOM 2221 C C . GLU A 1 288 ? -3.188 15.830 -18.943 1.00 92.19 288 GLU A C 1
ATOM 2223 O O . GLU A 1 288 ? -2.515 16.067 -19.937 1.00 92.19 288 GLU A O 1
ATOM 2228 N N . MET A 1 289 ? -4.364 15.203 -19.031 1.00 86.00 289 MET A N 1
ATOM 2229 C CA . MET A 1 289 ? -4.979 14.805 -20.300 1.00 86.00 289 MET A CA 1
ATOM 2230 C C . MET A 1 289 ? -5.285 16.025 -21.174 1.00 86.00 289 MET A C 1
ATOM 2232 O O . MET A 1 289 ? -5.013 16.011 -22.373 1.00 86.00 289 MET A O 1
ATOM 2236 N N . LYS A 1 290 ? -5.847 17.091 -20.589 1.00 80.44 290 LYS A N 1
ATOM 2237 C CA . LYS A 1 290 ? -6.101 18.349 -21.308 1.00 80.44 290 LYS A CA 1
ATOM 2238 C C . LYS A 1 290 ? -4.796 19.008 -21.760 1.00 80.44 290 LYS A C 1
ATOM 2240 O O . LYS A 1 290 ? -4.717 19.450 -22.903 1.00 80.44 290 LYS A O 1
ATOM 2245 N N . GLU A 1 291 ? -3.777 19.029 -20.905 1.00 83.56 291 GLU A N 1
ATOM 2246 C CA . GLU A 1 291 ? -2.452 19.559 -21.243 1.00 83.56 291 GLU A CA 1
ATOM 2247 C C . GLU A 1 291 ? -1.766 18.742 -22.339 1.00 83.56 291 GLU A C 1
ATOM 2249 O O . GLU A 1 291 ? -1.251 19.333 -23.277 1.00 83.56 291 GLU A O 1
ATOM 2254 N N . LEU A 1 292 ? -1.828 17.409 -22.298 1.00 85.31 292 LEU A N 1
ATOM 2255 C CA . LEU A 1 292 ? -1.298 16.535 -23.351 1.00 85.31 292 LEU A CA 1
ATOM 2256 C C . LEU A 1 292 ? -2.000 16.739 -24.697 1.00 85.31 292 LEU A C 1
ATOM 2258 O O . LEU A 1 292 ? -1.362 16.650 -25.741 1.00 85.31 292 LEU A O 1
ATOM 2262 N N . ARG A 1 293 ? -3.307 17.036 -24.692 1.00 79.88 293 ARG A N 1
ATOM 2263 C CA . ARG A 1 293 ? -4.038 17.397 -25.919 1.00 79.88 293 ARG A CA 1
ATOM 2264 C C . ARG A 1 293 ? -3.598 18.749 -26.476 1.00 79.88 293 ARG A C 1
ATOM 2266 O O . ARG A 1 293 ? -3.551 18.908 -27.690 1.00 79.88 293 ARG A O 1
ATOM 2273 N N . LYS A 1 294 ? -3.303 19.716 -25.603 1.00 84.50 294 LYS A N 1
ATOM 2274 C CA . LYS A 1 294 ? -2.841 21.055 -25.996 1.00 84.50 294 LYS A CA 1
ATOM 2275 C C . LYS A 1 294 ? -1.378 21.046 -26.450 1.00 84.50 294 LYS A C 1
ATOM 2277 O O . LYS A 1 294 ? -1.036 21.713 -27.417 1.00 84.50 294 LYS A O 1
ATOM 2282 N N . ASN A 1 295 ? -0.542 20.287 -25.751 1.00 88.50 295 ASN A N 1
ATOM 2283 C CA . ASN A 1 295 ? 0.903 20.201 -25.914 1.00 88.50 295 ASN A CA 1
ATOM 2284 C C . ASN A 1 295 ? 1.303 18.721 -26.084 1.00 88.50 295 ASN A C 1
ATOM 2286 O O . ASN A 1 295 ? 1.758 18.091 -25.122 1.00 88.50 295 ASN A O 1
ATOM 2290 N N . PRO A 1 296 ? 1.100 18.133 -27.277 1.00 86.62 296 PRO A N 1
ATOM 2291 C CA . PRO A 1 296 ? 1.405 16.727 -27.513 1.00 86.62 296 PRO A CA 1
ATOM 2292 C C . PRO A 1 296 ? 2.913 16.458 -27.448 1.00 86.62 296 PRO A C 1
ATOM 2294 O O . PRO A 1 296 ? 3.735 17.260 -27.897 1.00 86.62 296 PRO A O 1
ATOM 2297 N N . VAL A 1 297 ? 3.281 15.295 -26.911 1.00 90.75 297 VAL A N 1
ATOM 2298 C CA . VAL A 1 297 ? 4.670 14.821 -26.905 1.00 90.75 297 VAL A CA 1
ATOM 2299 C C . VAL A 1 297 ? 5.036 14.362 -28.319 1.00 90.75 297 VAL A C 1
ATOM 2301 O O . VAL A 1 297 ? 4.291 13.608 -28.943 1.00 90.75 297 VAL A O 1
ATOM 2304 N N . LYS A 1 298 ? 6.181 14.810 -28.848 1.00 88.06 298 LYS A N 1
ATOM 2305 C CA . LYS A 1 298 ? 6.651 14.372 -30.173 1.00 88.06 298 LYS A CA 1
ATOM 2306 C C . LYS A 1 298 ? 6.785 12.848 -30.215 1.00 88.06 298 LYS A C 1
ATOM 2308 O O . LYS A 1 298 ? 7.199 12.239 -29.233 1.00 88.06 298 LYS A O 1
ATOM 2313 N N . HIS A 1 299 ? 6.428 12.254 -31.351 1.00 85.62 299 HIS A N 1
ATOM 2314 C CA . HIS A 1 299 ? 6.424 10.802 -31.569 1.00 85.62 299 HIS A CA 1
ATOM 2315 C C . HIS A 1 299 ? 5.521 9.993 -30.621 1.00 85.62 299 HIS A C 1
ATOM 2317 O O . HIS A 1 299 ? 5.587 8.771 -30.632 1.00 85.62 299 HIS A O 1
ATOM 2323 N N . CYS A 1 300 ? 4.650 10.622 -29.824 1.00 87.19 300 CYS A N 1
ATOM 2324 C CA . CYS A 1 300 ? 3.820 9.905 -28.862 1.00 87.19 300 CYS A CA 1
ATOM 2325 C C . CYS A 1 300 ? 2.384 10.440 -28.809 1.00 87.19 300 CYS A C 1
ATOM 2327 O O . CYS A 1 300 ? 2.130 11.644 -28.824 1.00 87.19 300 CYS A O 1
ATOM 2329 N N . ARG A 1 301 ? 1.417 9.528 -28.703 1.00 81.56 301 ARG A N 1
ATOM 2330 C CA . ARG A 1 301 ? 0.014 9.830 -28.404 1.00 81.56 301 ARG A CA 1
ATOM 2331 C C . ARG A 1 301 ? -0.416 8.988 -27.218 1.00 81.56 301 ARG A C 1
ATOM 2333 O O . ARG A 1 301 ? -0.149 7.796 -27.209 1.00 81.56 301 ARG A O 1
ATOM 2340 N N . ALA A 1 302 ? -1.102 9.575 -26.245 1.00 84.69 302 ALA A N 1
ATOM 2341 C CA . ALA A 1 302 ? -1.571 8.842 -25.074 1.00 84.69 302 ALA A CA 1
ATOM 2342 C C . ALA A 1 302 ? -2.968 9.285 -24.650 1.00 84.69 302 ALA A C 1
ATOM 2344 O O . ALA A 1 302 ? -3.315 10.464 -24.752 1.00 84.69 302 ALA A O 1
ATOM 2345 N N . ALA A 1 303 ? -3.756 8.333 -24.157 1.00 77.88 303 ALA A N 1
ATOM 2346 C CA . ALA A 1 303 ? -5.093 8.580 -23.639 1.00 77.88 303 ALA A CA 1
ATOM 2347 C C . ALA A 1 303 ? -5.473 7.556 -22.553 1.00 77.88 303 ALA A C 1
ATOM 2349 O O . ALA A 1 303 ? -4.982 6.422 -22.585 1.00 77.88 303 ALA A O 1
ATOM 2350 N N . PRO A 1 304 ? -6.361 7.926 -21.613 1.00 80.31 304 PRO A N 1
ATOM 2351 C CA . PRO A 1 304 ? -6.990 6.963 -20.716 1.00 80.31 304 PRO A CA 1
ATOM 2352 C C . PRO A 1 304 ? -7.897 5.984 -21.478 1.00 80.31 304 PRO A C 1
ATOM 2354 O O . PRO A 1 304 ? -8.434 6.316 -22.539 1.00 80.31 304 PRO A O 1
ATOM 2357 N N . ARG A 1 305 ? -8.119 4.795 -20.911 1.00 71.38 305 ARG A N 1
ATOM 2358 C CA . ARG A 1 305 ? -9.149 3.853 -21.365 1.00 71.38 305 ARG A CA 1
ATOM 2359 C C . ARG A 1 305 ? -10.540 4.435 -21.103 1.00 71.38 305 ARG A C 1
ATOM 2361 O O . ARG A 1 305 ? -10.741 5.186 -20.151 1.00 71.38 305 ARG A O 1
ATOM 2368 N N . ALA A 1 306 ? -11.497 4.085 -21.963 1.00 50.16 306 ALA A N 1
ATOM 2369 C CA . ALA A 1 306 ? -12.833 4.691 -21.993 1.00 50.16 306 ALA A CA 1
ATOM 2370 C C . ALA A 1 306 ? -13.610 4.561 -20.669 1.00 50.16 306 ALA A C 1
ATOM 2372 O O . ALA A 1 306 ? -14.398 5.436 -20.328 1.00 50.16 306 ALA A O 1
ATOM 2373 N N . ASP A 1 307 ? -13.370 3.483 -19.932 1.00 61.00 307 ASP A N 1
ATOM 2374 C CA . ASP A 1 307 ? -14.019 3.123 -18.675 1.00 61.00 307 ASP A CA 1
ATOM 2375 C C . ASP A 1 307 ? -13.135 3.360 -17.439 1.00 61.00 307 ASP A C 1
ATOM 2377 O O . ASP A 1 307 ? -13.621 3.261 -16.313 1.00 61.00 307 ASP A O 1
ATOM 2381 N N . ASN A 1 308 ? -11.852 3.700 -17.619 1.00 71.19 308 ASN A N 1
ATOM 2382 C CA . ASN A 1 308 ? -10.912 3.840 -16.511 1.00 71.19 308 ASN A CA 1
ATOM 2383 C C . ASN A 1 308 ? -9.831 4.908 -16.767 1.00 71.19 308 ASN A C 1
ATOM 2385 O O . ASN A 1 308 ? -8.846 4.671 -17.465 1.00 71.19 308 ASN A O 1
ATOM 2389 N N . ILE A 1 309 ? -9.956 6.068 -16.107 1.00 78.62 309 ILE A N 1
ATOM 2390 C CA . ILE A 1 309 ? -8.966 7.161 -16.182 1.00 78.62 309 ILE A CA 1
ATOM 2391 C C . ILE A 1 309 ? -7.620 6.822 -15.520 1.00 78.62 309 ILE A C 1
ATOM 2393 O O . ILE A 1 309 ? -6.643 7.538 -15.721 1.00 78.62 309 ILE A O 1
ATOM 2397 N N . HIS A 1 310 ? -7.541 5.742 -14.743 1.00 83.19 310 HIS A N 1
ATOM 2398 C CA . HIS A 1 310 ? -6.302 5.261 -14.132 1.00 83.19 310 HIS A CA 1
ATOM 2399 C C . HIS A 1 310 ? -5.540 4.264 -15.012 1.00 83.19 310 HIS A C 1
ATOM 2401 O O . HIS A 1 310 ? -4.415 3.898 -14.690 1.00 83.19 310 HIS A O 1
ATOM 2407 N N . GLU A 1 311 ? -6.102 3.853 -16.144 1.00 82.00 311 GLU A N 1
ATOM 2408 C CA . GLU A 1 311 ? -5.415 3.014 -17.120 1.00 82.00 311 GLU A CA 1
ATOM 2409 C C . GLU A 1 311 ? -5.233 3.794 -18.407 1.00 82.00 311 GLU A C 1
ATOM 2411 O O . GLU A 1 311 ? -6.202 4.229 -19.017 1.00 82.00 311 GLU A O 1
ATOM 2416 N N . TRP A 1 312 ? -3.989 3.991 -18.824 1.00 89.50 312 TRP A N 1
ATOM 2417 C CA . TRP A 1 312 ? -3.671 4.739 -20.032 1.00 89.50 312 TRP A CA 1
ATOM 2418 C C . TRP A 1 312 ? -2.990 3.838 -21.041 1.00 89.50 312 TRP A C 1
ATOM 2420 O O . TRP A 1 312 ? -2.209 2.955 -20.693 1.00 89.50 312 TRP A O 1
ATOM 2430 N N . THR A 1 313 ? -3.285 4.088 -22.308 1.00 83.06 313 THR A N 1
ATOM 2431 C CA . THR A 1 313 ? -2.567 3.496 -23.432 1.00 83.06 313 THR A CA 1
ATOM 2432 C C . THR A 1 313 ? -1.857 4.609 -24.177 1.00 83.06 313 THR A C 1
ATOM 2434 O O . THR A 1 313 ? -2.437 5.667 -24.435 1.00 83.06 313 THR A O 1
ATOM 2437 N N . ALA A 1 314 ? -0.595 4.373 -24.501 1.00 87.62 314 ALA A N 1
ATOM 2438 C CA . ALA A 1 314 ? 0.211 5.232 -25.338 1.00 87.62 314 ALA A CA 1
ATOM 2439 C C . ALA A 1 314 ? 0.657 4.477 -26.591 1.00 87.62 314 ALA A C 1
ATOM 2441 O O . ALA A 1 314 ? 0.976 3.291 -26.544 1.00 87.62 314 ALA A O 1
ATOM 2442 N N . VAL A 1 315 ? 0.670 5.196 -27.704 1.00 89.25 315 VAL A N 1
ATOM 2443 C CA . VAL A 1 315 ? 1.236 4.780 -28.980 1.00 89.25 315 VAL A CA 1
ATOM 2444 C C . VAL A 1 315 ? 2.463 5.644 -29.208 1.00 89.25 315 VAL A C 1
ATOM 2446 O O . VAL A 1 315 ? 2.364 6.875 -29.207 1.00 89.25 315 VAL A O 1
ATOM 2449 N N . ILE A 1 316 ? 3.616 5.005 -29.346 1.00 92.12 316 ILE A N 1
ATOM 2450 C CA . ILE A 1 316 ? 4.896 5.659 -29.587 1.00 92.12 316 ILE A CA 1
ATOM 2451 C C . ILE A 1 316 ? 5.361 5.252 -30.975 1.00 92.12 316 ILE A C 1
ATOM 2453 O O . ILE A 1 316 ? 5.555 4.071 -31.241 1.00 92.12 316 ILE A O 1
ATOM 2457 N N . ASN A 1 317 ? 5.545 6.232 -31.847 1.00 90.75 317 ASN A N 1
ATOM 2458 C CA . ASN A 1 317 ? 6.191 6.011 -33.127 1.00 90.75 317 ASN A CA 1
ATOM 2459 C C . ASN A 1 317 ? 7.701 6.020 -32.893 1.00 90.75 317 ASN A C 1
ATOM 2461 O O . ASN A 1 317 ? 8.214 6.873 -32.167 1.00 90.75 317 ASN A O 1
ATOM 2465 N N . GLY A 1 318 ? 8.409 5.083 -33.504 1.00 93.56 318 GLY A N 1
ATOM 2466 C CA . GLY A 1 318 ? 9.858 5.036 -33.478 1.00 93.56 318 GLY A CA 1
ATOM 2467 C C . GLY A 1 318 ? 10.461 6.372 -33.906 1.00 93.56 318 GLY A C 1
ATOM 2468 O O . GLY A 1 318 ? 10.105 6.859 -34.985 1.00 93.56 318 GLY A O 1
ATOM 2469 N N . PRO A 1 319 ? 11.334 6.988 -33.091 1.00 95.31 319 PRO A N 1
ATOM 2470 C CA . PRO A 1 319 ? 11.961 8.249 -33.460 1.00 95.31 319 PRO A CA 1
ATOM 2471 C C . PRO A 1 319 ? 12.816 8.101 -34.724 1.00 95.31 319 PRO A C 1
ATOM 2473 O O . PRO A 1 319 ? 13.419 7.051 -34.960 1.00 95.31 319 PRO A O 1
ATOM 2476 N N . GLU A 1 320 ? 12.878 9.162 -35.522 1.00 93.19 320 GLU A N 1
ATOM 2477 C CA . GLU A 1 320 ? 13.700 9.216 -36.735 1.00 93.19 320 GLU A CA 1
ATOM 2478 C C . GLU A 1 320 ? 15.189 9.053 -36.405 1.00 93.19 320 GLU A C 1
ATOM 2480 O O . GLU A 1 320 ? 15.654 9.496 -35.352 1.00 93.19 320 GLU A O 1
ATOM 2485 N N . ASN A 1 321 ? 15.949 8.461 -37.325 1.00 92.94 321 ASN A N 1
ATOM 2486 C CA . ASN A 1 321 ? 17.377 8.172 -37.188 1.00 92.94 321 ASN A CA 1
ATOM 2487 C C . ASN A 1 321 ? 17.713 7.185 -36.057 1.00 92.94 321 ASN A C 1
ATOM 2489 O O . ASN A 1 321 ? 18.850 7.138 -35.585 1.00 92.94 321 ASN A O 1
ATOM 2493 N N . THR A 1 322 ? 16.748 6.365 -35.638 1.00 95.50 322 THR A N 1
ATOM 2494 C CA . THR A 1 322 ? 16.960 5.295 -34.654 1.00 95.50 322 THR A CA 1
ATOM 2495 C C . THR A 1 322 ? 16.770 3.915 -35.282 1.00 95.50 322 THR A C 1
ATOM 2497 O O . THR A 1 322 ? 16.300 3.757 -36.409 1.00 95.50 322 THR A O 1
ATOM 2500 N N . VAL A 1 323 ? 17.123 2.870 -34.536 1.00 96.19 323 VAL A N 1
ATOM 2501 C CA . VAL A 1 323 ? 16.852 1.469 -34.910 1.00 96.19 323 VAL A CA 1
ATOM 2502 C C . VAL A 1 323 ? 15.366 1.100 -34.805 1.00 96.19 323 VAL A C 1
ATOM 2504 O O . VAL A 1 323 ? 14.956 0.026 -35.249 1.00 96.19 323 VAL A O 1
ATOM 2507 N N . TYR A 1 324 ? 14.568 1.990 -34.216 1.00 97.12 324 TYR A N 1
ATOM 2508 C CA . TYR A 1 324 ? 13.131 1.836 -34.026 1.00 97.12 324 TYR A CA 1
ATOM 2509 C C . TYR A 1 324 ? 12.315 2.622 -35.055 1.00 97.12 324 TYR A C 1
ATOM 2511 O O . TYR A 1 324 ? 11.096 2.476 -35.077 1.00 97.12 324 TYR A O 1
ATOM 2519 N N . GLU A 1 325 ? 12.963 3.438 -35.893 1.00 95.38 325 GLU A N 1
ATOM 2520 C CA . GLU A 1 325 ? 12.324 4.262 -36.922 1.00 95.38 325 GLU A CA 1
ATOM 2521 C C . GLU A 1 325 ? 11.350 3.452 -37.790 1.00 95.38 325 GLU A C 1
ATOM 2523 O O . GLU A 1 325 ? 11.633 2.320 -38.188 1.00 95.38 325 GLU A O 1
ATOM 2528 N N . GLY A 1 326 ? 10.181 4.038 -38.060 1.00 88.62 326 GLY A N 1
ATOM 2529 C CA . GLY A 1 326 ? 9.097 3.391 -38.803 1.00 88.62 326 GLY A CA 1
ATOM 2530 C C . GLY A 1 326 ? 8.269 2.396 -37.985 1.00 88.62 326 GLY A C 1
ATOM 2531 O O . GLY A 1 326 ? 7.242 1.939 -38.474 1.00 88.62 326 GLY A O 1
ATOM 2532 N N . GLY A 1 327 ? 8.672 2.081 -36.750 1.00 90.62 327 GLY A N 1
ATOM 2533 C CA . GLY A 1 327 ? 7.916 1.206 -35.862 1.00 90.62 327 GLY A CA 1
ATOM 2534 C C . GLY A 1 327 ? 6.812 1.911 -35.064 1.00 90.62 327 GLY A C 1
ATOM 2535 O O . GLY A 1 327 ? 6.932 3.087 -34.724 1.00 90.62 327 GLY A O 1
ATOM 2536 N N . THR A 1 328 ? 5.773 1.169 -34.688 1.00 89.62 328 THR A N 1
ATOM 2537 C CA . THR A 1 328 ? 4.680 1.587 -33.802 1.00 89.62 328 THR A CA 1
ATOM 2538 C C . THR A 1 328 ? 4.671 0.732 -32.532 1.00 89.62 328 THR A C 1
ATOM 2540 O O . THR A 1 328 ? 4.446 -0.479 -32.563 1.00 89.62 328 THR A O 1
ATOM 2543 N N . PHE A 1 329 ? 4.893 1.363 -31.380 1.00 91.19 329 PHE A N 1
ATOM 2544 C CA . PHE A 1 329 ? 5.008 0.695 -30.085 1.00 91.19 329 PHE A CA 1
ATOM 2545 C C . PHE A 1 329 ? 3.830 1.039 -29.175 1.00 91.19 329 PHE A C 1
ATOM 2547 O O . PHE A 1 329 ? 3.567 2.206 -28.880 1.00 91.19 329 PHE A O 1
ATOM 2554 N N . PHE A 1 330 ? 3.148 0.010 -28.678 1.00 87.31 330 PHE A N 1
ATOM 2555 C CA . PHE A 1 330 ? 2.066 0.143 -27.712 1.00 87.31 330 PHE A CA 1
ATOM 2556 C C . PHE A 1 330 ? 2.608 0.017 -26.292 1.00 87.31 330 PHE A C 1
ATOM 2558 O O . PHE A 1 330 ? 3.273 -0.962 -25.946 1.00 87.31 330 PHE A O 1
ATOM 2565 N N . VAL A 1 331 ? 2.285 1.000 -25.458 1.00 89.38 331 VAL A N 1
ATOM 2566 C CA . VAL A 1 331 ? 2.680 1.070 -24.052 1.00 89.38 331 VAL A CA 1
ATOM 2567 C C . VAL A 1 331 ? 1.435 1.226 -23.192 1.00 89.38 331 VAL A C 1
ATOM 2569 O O . VAL A 1 331 ? 0.589 2.082 -23.445 1.00 89.38 331 VAL A O 1
ATOM 2572 N N . GLN A 1 332 ? 1.332 0.416 -22.147 1.00 89.06 332 GLN A N 1
ATOM 2573 C CA . GLN A 1 332 ? 0.288 0.510 -21.141 1.00 89.06 332 GLN A CA 1
ATOM 2574 C C . GLN A 1 332 ? 0.842 1.146 -19.867 1.00 89.06 332 GLN A C 1
ATOM 2576 O O . GLN A 1 332 ? 1.940 0.820 -19.413 1.00 89.06 332 GLN A O 1
ATOM 2581 N N . MET A 1 333 ? 0.066 2.051 -19.276 1.00 92.88 333 MET A N 1
ATOM 2582 C CA . MET A 1 333 ? 0.370 2.680 -17.998 1.00 92.88 333 MET A CA 1
ATOM 2583 C C . MET A 1 333 ? -0.762 2.421 -17.009 1.00 92.88 333 MET A C 1
ATOM 2585 O O . MET A 1 333 ? -1.916 2.760 -17.266 1.00 92.88 333 MET A O 1
ATOM 2589 N N . PHE A 1 334 ? -0.412 1.866 -15.853 1.00 89.31 334 PHE A N 1
ATOM 2590 C CA . PHE A 1 334 ? -1.302 1.712 -14.711 1.00 89.31 334 PHE A CA 1
ATOM 2591 C C . PHE A 1 334 ? -0.979 2.802 -13.696 1.00 89.31 334 PHE A C 1
ATOM 2593 O O . PHE A 1 334 ? 0.077 2.794 -13.057 1.00 89.31 334 PHE A O 1
ATOM 2600 N N . ILE A 1 335 ? -1.884 3.763 -13.569 1.00 90.69 335 ILE A N 1
ATOM 2601 C CA . ILE A 1 335 ? -1.724 4.939 -12.727 1.00 90.69 335 ILE A CA 1
ATOM 2602 C C . ILE A 1 335 ? -2.388 4.665 -11.378 1.00 90.69 335 ILE A C 1
ATOM 2604 O O . ILE A 1 335 ? -3.606 4.489 -11.321 1.00 90.69 335 ILE A O 1
ATOM 2608 N N . PRO A 1 336 ? -1.638 4.652 -10.267 1.00 83.88 336 PRO A N 1
ATOM 2609 C CA . PRO A 1 336 ? -2.233 4.384 -8.968 1.00 83.88 336 PRO A CA 1
ATOM 2610 C C . PRO A 1 336 ? -3.232 5.494 -8.584 1.00 83.88 336 PRO A C 1
ATOM 2612 O O . PRO A 1 336 ? -3.003 6.663 -8.906 1.00 83.88 336 PRO A O 1
ATOM 2615 N N . PRO A 1 337 ? -4.297 5.187 -7.821 1.00 79.25 337 PRO A N 1
ATOM 2616 C CA . PRO A 1 337 ? -5.212 6.203 -7.287 1.00 79.25 337 PRO A CA 1
ATOM 2617 C C . PRO A 1 337 ? -4.527 7.275 -6.426 1.00 79.25 337 PRO A C 1
ATOM 2619 O O . PRO A 1 337 ? -5.061 8.363 -6.232 1.00 79.25 337 PRO A O 1
ATOM 2622 N N . THR A 1 338 ? -3.328 6.986 -5.915 1.00 78.50 338 THR A N 1
ATOM 2623 C CA . THR A 1 338 ? -2.490 7.909 -5.139 1.00 78.50 338 THR A CA 1
ATOM 2624 C C . THR A 1 338 ? -1.615 8.825 -6.003 1.00 78.50 338 THR A C 1
ATOM 2626 O O . THR A 1 338 ? -0.841 9.618 -5.467 1.00 78.50 338 THR A O 1
ATOM 2629 N N . TYR A 1 339 ? -1.714 8.765 -7.332 1.00 84.81 339 TYR A N 1
ATOM 2630 C CA . TYR A 1 339 ? -0.989 9.660 -8.234 1.00 84.81 339 TYR A CA 1
ATOM 2631 C C . TYR A 1 339 ? -1.325 11.142 -7.952 1.00 84.81 339 TYR A C 1
ATOM 2633 O O . TYR A 1 339 ? -2.510 11.467 -7.801 1.00 84.81 339 TYR A O 1
ATOM 2641 N N . PRO A 1 340 ? -0.329 12.056 -7.896 1.00 88.50 340 PRO A N 1
ATOM 2642 C CA . PRO A 1 340 ? 1.064 11.887 -8.337 1.00 88.50 340 PRO A CA 1
ATOM 2643 C C . PRO A 1 340 ? 2.063 11.454 -7.248 1.00 88.50 340 PRO A C 1
ATOM 2645 O O . PRO A 1 340 ? 3.266 11.472 -7.484 1.00 88.50 340 PRO A O 1
ATOM 2648 N N . PHE A 1 341 ? 1.621 11.070 -6.048 1.00 82.56 341 PHE A N 1
ATOM 2649 C CA . PHE A 1 341 ? 2.542 10.715 -4.956 1.00 82.56 341 PHE A CA 1
ATOM 2650 C C . PHE A 1 341 ? 3.246 9.371 -5.172 1.00 82.56 341 PHE A C 1
ATOM 2652 O O . PHE A 1 341 ? 4.384 9.203 -4.746 1.00 82.56 341 PHE A O 1
ATOM 2659 N N . ASN A 1 342 ? 2.603 8.443 -5.884 1.00 84.06 342 ASN A N 1
ATOM 2660 C CA . ASN A 1 342 ? 3.217 7.203 -6.353 1.00 84.06 342 ASN A CA 1
ATOM 2661 C C . ASN A 1 342 ? 3.351 7.219 -7.878 1.00 84.06 342 ASN A C 1
ATOM 2663 O O . ASN A 1 342 ? 2.468 7.728 -8.578 1.00 84.06 342 ASN A O 1
ATOM 2667 N N . SER A 1 343 ? 4.443 6.635 -8.376 1.00 89.88 343 SER A N 1
ATOM 2668 C CA . SER A 1 343 ? 4.710 6.518 -9.806 1.00 89.88 343 SER A CA 1
ATOM 2669 C C . SER A 1 343 ? 3.717 5.574 -10.493 1.00 89.88 343 SER A C 1
ATOM 2671 O O . SER A 1 343 ? 3.288 4.573 -9.906 1.00 89.88 343 SER A O 1
ATOM 2673 N N . PRO A 1 344 ? 3.341 5.858 -11.750 1.00 92.44 344 PRO A N 1
ATOM 2674 C CA . PRO A 1 344 ? 2.677 4.883 -12.602 1.00 92.44 344 PRO A CA 1
ATOM 2675 C C . PRO A 1 344 ? 3.562 3.660 -12.852 1.00 92.44 344 PRO A C 1
ATOM 2677 O O . PRO A 1 344 ? 4.784 3.772 -12.964 1.00 92.44 344 PRO A O 1
ATOM 2680 N N . LYS A 1 345 ? 2.938 2.493 -13.013 1.00 89.88 345 LYS A N 1
ATOM 2681 C CA . LYS A 1 345 ? 3.606 1.317 -13.581 1.00 89.88 345 LYS A CA 1
ATOM 2682 C C . LYS A 1 345 ? 3.471 1.370 -15.093 1.00 89.88 345 LYS A C 1
ATOM 2684 O O . LYS A 1 345 ? 2.373 1.599 -15.592 1.00 89.88 345 LYS A O 1
ATOM 2689 N N . VAL A 1 346 ? 4.565 1.145 -15.809 1.00 92.94 346 VAL A N 1
ATOM 2690 C CA . VAL A 1 346 ? 4.605 1.244 -17.270 1.00 92.94 346 VAL A CA 1
ATOM 2691 C C . VAL A 1 346 ? 5.101 -0.065 -17.865 1.00 92.94 346 VAL A C 1
ATOM 2693 O O . VAL A 1 346 ? 6.065 -0.648 -17.364 1.00 92.94 346 VAL A O 1
ATOM 2696 N N . GLN A 1 347 ? 4.442 -0.514 -18.930 1.00 88.56 347 GLN A N 1
ATOM 2697 C CA . GLN A 1 347 ? 4.754 -1.758 -19.615 1.00 88.56 347 GLN A CA 1
ATOM 2698 C C . GLN A 1 347 ? 4.621 -1.597 -21.132 1.00 88.56 347 GLN A C 1
ATOM 2700 O O . GLN A 1 347 ? 3.601 -1.122 -21.624 1.00 88.56 347 GLN A O 1
ATOM 2705 N N . PHE A 1 348 ? 5.627 -2.036 -21.884 1.00 91.25 348 PHE A N 1
ATOM 2706 C CA . PHE A 1 348 ? 5.513 -2.241 -23.325 1.00 91.25 348 PHE A CA 1
ATOM 2707 C C . PHE A 1 348 ? 4.654 -3.475 -23.610 1.00 91.25 348 PHE A C 1
ATOM 2709 O O . PHE A 1 348 ? 4.942 -4.571 -23.132 1.00 91.25 348 PHE A O 1
ATOM 2716 N N . LEU A 1 349 ? 3.606 -3.297 -24.409 1.00 83.75 349 LEU A N 1
ATOM 2717 C CA . LEU A 1 349 ? 2.822 -4.398 -24.969 1.00 83.75 349 LEU A CA 1
ATOM 2718 C C . LEU A 1 349 ? 3.476 -4.918 -26.251 1.00 83.75 349 LEU A C 1
ATOM 2720 O O . LEU A 1 349 ? 3.511 -6.125 -26.495 1.00 83.75 349 LEU A O 1
ATOM 2724 N N . THR A 1 350 ? 4.038 -4.007 -27.047 1.00 84.19 350 THR A N 1
ATOM 2725 C CA . THR A 1 350 ? 4.843 -4.356 -28.216 1.00 84.19 350 THR A CA 1
ATOM 2726 C C . THR A 1 350 ? 6.192 -4.906 -27.775 1.00 84.19 350 THR A C 1
ATOM 2728 O O . THR A 1 350 ? 6.911 -4.275 -27.000 1.00 84.19 350 THR A O 1
ATOM 2731 N N . ARG A 1 351 ? 6.565 -6.077 -28.293 1.00 87.06 351 ARG A N 1
ATOM 2732 C CA . ARG A 1 351 ? 7.897 -6.643 -28.057 1.00 87.06 351 ARG A CA 1
ATOM 2733 C C . ARG A 1 351 ? 8.957 -5.754 -28.697 1.00 87.06 351 ARG A C 1
ATOM 2735 O O . ARG A 1 351 ? 8.817 -5.356 -29.848 1.00 87.06 351 ARG A O 1
ATOM 2742 N N . ILE A 1 352 ? 10.029 -5.497 -27.962 1.00 92.94 352 ILE A N 1
A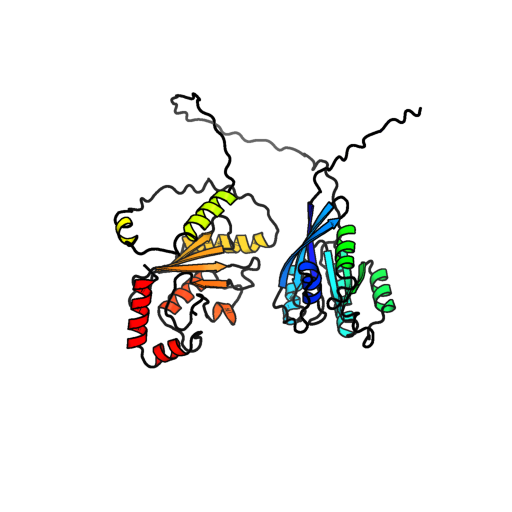TOM 2743 C CA . ILE A 1 352 ? 11.109 -4.611 -28.388 1.00 92.94 352 ILE A CA 1
ATOM 2744 C C . ILE A 1 352 ? 12.452 -5.176 -27.926 1.00 92.94 352 ILE A C 1
ATOM 2746 O O . ILE A 1 352 ? 12.551 -5.740 -26.835 1.00 92.94 352 ILE A O 1
ATOM 2750 N N . TYR A 1 353 ? 13.472 -5.045 -28.771 1.00 93.94 353 TYR A N 1
ATOM 2751 C CA . TYR A 1 353 ? 14.844 -5.407 -28.434 1.00 93.94 353 TYR A CA 1
ATOM 2752 C C . TYR A 1 353 ? 15.574 -4.166 -27.925 1.00 93.94 353 TYR A C 1
ATOM 2754 O O . TYR A 1 353 ? 15.924 -3.303 -28.721 1.00 93.94 353 TYR A O 1
ATOM 2762 N N . HIS A 1 354 ? 15.731 -4.038 -26.606 1.00 94.69 354 HIS A N 1
ATOM 2763 C CA . HIS A 1 354 ? 16.202 -2.803 -25.979 1.00 94.69 354 HIS A CA 1
ATOM 2764 C C . HIS A 1 354 ? 16.889 -3.076 -24.628 1.00 94.69 354 HIS A C 1
ATOM 2766 O O . HIS A 1 354 ? 16.406 -3.886 -23.842 1.00 94.69 354 HIS A O 1
ATOM 2772 N N . CYS A 1 355 ? 17.968 -2.355 -24.300 1.00 89.44 355 CYS A N 1
ATOM 2773 C CA . CYS A 1 355 ? 18.777 -2.580 -23.085 1.00 89.44 355 CYS A CA 1
ATOM 2774 C C . CYS A 1 355 ? 17.978 -2.432 -21.774 1.00 89.44 355 CYS A C 1
ATOM 2776 O O . CYS A 1 355 ? 18.097 -3.223 -20.840 1.00 89.44 355 CYS A O 1
ATOM 2778 N N . ASN A 1 356 ? 17.135 -1.402 -21.701 1.00 92.31 356 ASN A N 1
ATOM 2779 C CA . ASN A 1 356 ? 16.339 -1.057 -20.517 1.00 92.31 356 ASN A CA 1
ATOM 2780 C C . ASN A 1 356 ? 14.934 -1.687 -20.464 1.00 92.31 356 ASN A C 1
ATOM 2782 O O . ASN A 1 356 ? 14.166 -1.350 -19.562 1.00 92.31 356 ASN A O 1
ATOM 2786 N N . ILE A 1 357 ? 14.568 -2.559 -21.414 1.00 92.06 357 ILE A N 1
ATOM 2787 C CA . ILE A 1 357 ? 13.236 -3.181 -21.479 1.00 92.06 357 ILE A CA 1
ATOM 2788 C C . ILE A 1 357 ? 13.410 -4.695 -21.520 1.00 92.06 357 ILE A C 1
ATOM 2790 O O . ILE A 1 357 ? 14.114 -5.225 -22.373 1.00 92.06 357 ILE A O 1
ATOM 2794 N N . ASN A 1 358 ? 12.778 -5.409 -20.591 1.00 84.75 358 ASN A N 1
ATOM 2795 C CA . ASN A 1 358 ? 12.895 -6.864 -20.556 1.00 84.75 358 ASN A CA 1
ATOM 2796 C C . ASN A 1 358 ? 11.878 -7.561 -21.481 1.00 84.75 358 ASN A C 1
ATOM 2798 O O . ASN A 1 358 ? 10.949 -6.951 -22.006 1.00 84.75 358 ASN A O 1
ATOM 2802 N N . ARG A 1 359 ? 11.996 -8.888 -21.615 1.00 81.50 359 ARG A N 1
ATOM 2803 C CA . ARG A 1 359 ? 11.098 -9.729 -22.439 1.00 81.50 359 ARG A CA 1
ATOM 2804 C C . ARG A 1 359 ? 9.605 -9.660 -22.076 1.00 81.50 359 ARG A C 1
ATOM 2806 O O . ARG A 1 359 ? 8.773 -10.074 -22.875 1.00 81.50 359 ARG A O 1
ATOM 2813 N N . HIS A 1 360 ? 9.270 -9.190 -20.873 1.00 78.69 360 HIS A N 1
ATOM 2814 C CA . HIS A 1 360 ? 7.892 -9.015 -20.401 1.00 78.69 360 HIS A CA 1
ATOM 2815 C C . HIS A 1 360 ? 7.379 -7.579 -20.619 1.00 78.69 360 HIS A C 1
ATOM 2817 O O . HIS A 1 360 ? 6.265 -7.260 -20.207 1.00 78.69 360 HIS A O 1
ATOM 2823 N N . GLY A 1 361 ? 8.187 -6.711 -21.238 1.00 81.62 361 GLY A N 1
ATOM 2824 C CA . GLY A 1 361 ? 7.858 -5.313 -21.498 1.00 81.62 361 GLY A CA 1
ATOM 2825 C C . GLY A 1 361 ? 8.047 -4.390 -20.295 1.00 81.62 361 GLY A C 1
ATOM 2826 O O . GLY A 1 361 ? 7.663 -3.226 -20.360 1.00 81.62 361 GLY A O 1
ATOM 2827 N N . ILE A 1 362 ? 8.621 -4.872 -19.189 1.00 86.19 362 ILE A N 1
ATOM 2828 C CA . ILE A 1 362 ? 8.905 -4.027 -18.024 1.00 86.19 362 ILE A CA 1
ATOM 2829 C C . ILE A 1 362 ? 10.086 -3.120 -18.350 1.00 86.19 362 ILE A C 1
ATOM 2831 O O . ILE A 1 362 ? 11.109 -3.591 -18.847 1.00 86.19 362 ILE A O 1
ATOM 2835 N N . ILE A 1 363 ? 9.938 -1.837 -18.031 1.00 89.44 363 ILE A N 1
ATOM 2836 C CA . ILE A 1 363 ? 10.929 -0.799 -18.310 1.00 89.44 363 ILE A CA 1
ATOM 2837 C C . ILE A 1 363 ? 11.702 -0.453 -17.036 1.00 89.44 363 ILE A C 1
ATOM 2839 O O . ILE A 1 363 ? 11.131 -0.395 -15.942 1.00 89.44 363 ILE A O 1
ATOM 2843 N N . ASN A 1 364 ? 12.994 -0.167 -17.177 1.00 83.12 364 ASN A N 1
ATOM 2844 C CA . ASN A 1 364 ? 13.789 0.495 -16.151 1.00 83.12 364 ASN A CA 1
ATOM 2845 C C . ASN A 1 364 ? 14.123 1.936 -16.563 1.00 83.12 364 ASN A C 1
ATOM 2847 O O . ASN A 1 364 ? 14.945 2.147 -17.448 1.00 83.12 364 ASN A O 1
ATOM 2851 N N . ILE A 1 365 ? 13.476 2.914 -15.921 1.00 83.31 365 ILE A N 1
ATOM 2852 C CA . ILE A 1 365 ? 13.771 4.347 -16.069 1.00 83.31 365 ILE A CA 1
ATOM 2853 C C . ILE A 1 365 ? 13.907 4.951 -14.670 1.00 83.31 365 ILE A C 1
ATOM 2855 O O . ILE A 1 365 ? 13.041 4.729 -13.818 1.00 83.31 365 ILE A O 1
ATOM 2859 N N . ASP A 1 366 ? 14.951 5.750 -14.450 1.00 78.25 366 ASP A N 1
ATOM 2860 C CA . ASP A 1 366 ? 15.310 6.350 -13.154 1.00 78.25 366 ASP A CA 1
ATOM 2861 C C . ASP A 1 366 ? 14.147 7.081 -12.477 1.00 78.25 366 ASP A C 1
ATOM 2863 O O . ASP A 1 366 ? 13.916 6.941 -11.269 1.00 78.25 366 ASP A O 1
ATOM 2867 N N . ILE A 1 367 ? 13.367 7.820 -13.275 1.00 81.69 367 ILE A N 1
ATOM 2868 C CA . ILE A 1 367 ? 12.231 8.600 -12.782 1.00 81.69 367 ILE A CA 1
ATOM 2869 C C . ILE A 1 367 ? 11.117 7.725 -12.203 1.00 81.69 367 ILE A C 1
ATOM 2871 O O . ILE A 1 367 ? 10.399 8.193 -11.333 1.00 81.69 367 ILE A O 1
ATOM 2875 N N . LEU A 1 368 ? 10.961 6.468 -12.636 1.00 80.31 368 LEU A N 1
ATOM 2876 C CA . LEU A 1 368 ? 9.884 5.584 -12.169 1.00 80.31 368 LEU A CA 1
ATOM 2877 C C . LEU A 1 368 ? 10.268 4.770 -10.924 1.00 80.31 368 LEU A C 1
ATOM 2879 O O . LEU A 1 368 ? 9.374 4.221 -10.275 1.00 80.31 368 LEU A O 1
ATOM 2883 N N . ARG A 1 369 ? 11.565 4.699 -10.584 1.00 71.50 369 ARG A N 1
ATOM 2884 C CA . ARG A 1 369 ? 12.090 3.927 -9.443 1.00 71.50 369 ARG A CA 1
ATOM 2885 C C . ARG A 1 369 ? 12.622 4.803 -8.312 1.00 71.50 369 ARG A C 1
ATOM 2887 O O . ARG A 1 369 ? 12.073 4.767 -7.216 1.00 71.50 369 ARG A O 1
ATOM 2894 N N . GLY A 1 370 ? 13.702 5.546 -8.566 1.00 66.25 370 GLY A N 1
ATOM 2895 C CA . GLY A 1 370 ? 14.501 6.205 -7.523 1.00 66.25 370 GLY A CA 1
ATOM 2896 C C . GLY A 1 370 ? 14.293 7.715 -7.420 1.00 66.25 370 GLY A C 1
ATOM 2897 O O . GLY A 1 370 ? 14.440 8.279 -6.341 1.00 66.25 370 GLY A O 1
ATOM 2898 N N . HIS A 1 371 ? 13.899 8.360 -8.522 1.00 79.56 371 HIS A N 1
ATOM 2899 C CA . HIS A 1 371 ? 13.778 9.820 -8.612 1.00 79.56 371 HIS A CA 1
ATOM 2900 C C . HIS A 1 371 ? 12.340 10.306 -8.838 1.00 79.56 371 HIS A C 1
ATOM 2902 O O . HIS A 1 371 ? 12.124 11.433 -9.289 1.00 79.56 371 HIS A O 1
ATOM 2908 N N . TRP A 1 372 ? 11.341 9.470 -8.537 1.00 86.75 372 TRP A N 1
ATOM 2909 C CA . TRP A 1 372 ? 9.945 9.880 -8.660 1.00 86.75 372 TRP A CA 1
ATOM 2910 C C . TRP A 1 372 ? 9.611 11.003 -7.675 1.00 86.75 372 TRP A C 1
ATOM 2912 O O . TRP A 1 372 ? 9.920 10.924 -6.485 1.00 86.75 372 TRP A O 1
ATOM 2922 N N . SER A 1 373 ? 8.906 12.023 -8.156 1.00 86.12 373 SER A N 1
ATOM 2923 C CA . SER A 1 373 ? 8.366 13.097 -7.329 1.00 86.12 373 SER A CA 1
ATOM 2924 C C . SER A 1 373 ? 6.980 13.511 -7.819 1.00 86.12 373 SER A C 1
ATOM 2926 O O . SER A 1 373 ? 6.628 13.333 -8.985 1.00 86.12 373 SER A O 1
ATOM 2928 N N . SER A 1 374 ? 6.181 14.110 -6.936 1.00 85.25 374 SER A N 1
ATOM 2929 C CA . SER A 1 374 ? 4.806 14.532 -7.239 1.00 85.25 374 SER A CA 1
ATOM 2930 C C . SER A 1 374 ? 4.699 15.684 -8.250 1.00 85.25 374 SER A C 1
ATOM 2932 O O . SER A 1 374 ? 3.595 16.027 -8.684 1.00 85.25 374 SER A O 1
ATOM 2934 N N . SER A 1 375 ? 5.828 16.286 -8.641 1.00 87.44 375 SER A N 1
ATOM 2935 C CA . SER A 1 375 ? 5.889 17.267 -9.725 1.00 87.44 375 SER A CA 1
ATOM 2936 C C . SER A 1 375 ? 5.948 16.622 -11.113 1.00 87.44 375 SER A C 1
ATOM 2938 O O . SER A 1 375 ? 5.627 17.301 -12.090 1.00 87.44 375 SER A O 1
ATOM 2940 N N . MET A 1 376 ? 6.282 15.330 -11.211 1.00 91.50 376 MET A N 1
ATOM 2941 C CA . MET A 1 376 ? 6.310 14.591 -12.475 1.00 91.50 376 MET A CA 1
ATOM 2942 C C . MET A 1 376 ? 4.911 14.469 -13.099 1.00 91.50 376 MET A C 1
ATOM 2944 O O . MET A 1 376 ? 3.878 14.599 -12.433 1.00 91.50 376 MET A O 1
ATOM 2948 N N . THR A 1 377 ? 4.885 14.263 -14.416 1.00 94.00 377 THR A N 1
ATOM 2949 C CA . THR A 1 377 ? 3.663 14.180 -15.228 1.00 94.00 377 THR A CA 1
ATOM 2950 C C . THR A 1 377 ? 3.704 12.970 -16.154 1.00 94.00 377 THR A C 1
ATOM 2952 O O . THR A 1 377 ? 4.780 12.488 -16.510 1.00 94.00 377 THR A O 1
ATOM 2955 N N . ILE A 1 378 ? 2.540 12.523 -16.624 1.00 93.62 378 ILE A N 1
ATOM 2956 C CA . ILE A 1 378 ? 2.406 11.527 -17.690 1.00 93.62 378 ILE A CA 1
ATOM 2957 C C . ILE A 1 378 ? 3.156 11.988 -18.941 1.00 93.62 378 ILE A C 1
ATOM 2959 O O . ILE A 1 378 ? 3.882 11.205 -19.543 1.00 93.62 378 ILE A O 1
ATOM 2963 N N . ALA A 1 379 ? 3.080 13.277 -19.284 1.00 94.19 379 ALA A N 1
ATOM 2964 C CA . ALA A 1 379 ? 3.857 13.844 -20.385 1.00 94.19 379 ALA A CA 1
ATOM 2965 C C . ALA A 1 379 ? 5.369 13.647 -20.196 1.00 94.19 379 ALA A C 1
ATOM 2967 O O . ALA A 1 379 ? 6.053 13.249 -21.136 1.00 94.19 379 ALA A O 1
ATOM 2968 N N . ARG A 1 380 ? 5.886 13.872 -18.982 1.00 93.94 380 ARG A N 1
ATOM 2969 C CA . ARG A 1 380 ? 7.307 13.682 -18.675 1.00 93.94 380 ARG A CA 1
ATOM 2970 C C . ARG A 1 380 ? 7.721 12.214 -18.769 1.00 93.94 380 ARG A C 1
ATOM 2972 O O . ARG A 1 380 ? 8.785 11.933 -19.303 1.00 93.94 380 ARG A O 1
ATOM 2979 N N . ILE A 1 381 ? 6.872 11.290 -18.315 1.00 94.50 381 ILE A N 1
ATOM 2980 C CA . ILE A 1 381 ? 7.107 9.845 -18.468 1.00 94.50 381 ILE A CA 1
ATOM 2981 C C . ILE A 1 381 ? 7.222 9.478 -19.949 1.00 94.50 381 ILE A C 1
ATOM 2983 O O . ILE A 1 381 ? 8.179 8.821 -20.343 1.00 94.50 381 ILE A O 1
ATOM 2987 N N . LEU A 1 382 ? 6.281 9.934 -20.779 1.00 94.81 382 LEU A N 1
ATOM 2988 C CA . LEU A 1 382 ? 6.285 9.650 -22.215 1.00 94.81 382 LEU A CA 1
ATOM 2989 C C . LEU A 1 382 ? 7.514 10.243 -22.913 1.00 94.81 382 LEU A C 1
ATOM 2991 O O . LEU A 1 382 ? 8.115 9.578 -23.749 1.00 94.81 382 LEU A O 1
ATOM 2995 N N . GLN A 1 383 ? 7.923 11.458 -22.538 1.00 94.25 383 GLN A N 1
ATOM 2996 C CA . GLN A 1 383 ? 9.155 12.075 -23.036 1.00 94.25 383 GLN A CA 1
ATOM 2997 C C . GLN A 1 383 ? 10.395 11.244 -22.695 1.00 94.25 383 GLN A C 1
ATOM 2999 O O . GLN A 1 383 ? 11.243 11.055 -23.558 1.00 94.25 383 GLN A O 1
ATOM 3004 N N . GLU A 1 384 ? 10.494 10.731 -21.467 1.00 93.44 384 GLU A N 1
ATOM 3005 C CA . GLU A 1 384 ? 11.623 9.888 -21.060 1.00 93.44 384 GLU A CA 1
ATOM 3006 C C . GLU A 1 384 ? 11.616 8.530 -21.770 1.00 93.44 384 GLU A C 1
ATOM 3008 O O . GLU A 1 384 ? 12.678 8.042 -22.136 1.00 93.44 384 GLU A O 1
ATOM 3013 N N . ILE A 1 385 ? 10.446 7.936 -22.030 1.00 94.56 385 ILE A N 1
ATOM 3014 C CA . ILE A 1 385 ? 10.358 6.699 -22.825 1.00 94.56 385 ILE A CA 1
ATOM 3015 C C . ILE A 1 385 ? 10.812 6.954 -24.266 1.00 94.56 385 ILE A C 1
ATOM 3017 O O . ILE A 1 385 ? 11.565 6.156 -24.814 1.00 94.56 385 ILE A O 1
ATOM 3021 N N . VAL A 1 386 ? 10.397 8.066 -24.880 1.00 94.75 386 VAL A N 1
ATOM 3022 C CA . VAL A 1 386 ? 10.858 8.441 -26.228 1.00 94.75 386 VAL A CA 1
ATOM 3023 C C . VAL A 1 386 ? 12.367 8.692 -26.235 1.00 94.75 386 VAL A C 1
ATOM 3025 O O . VAL A 1 386 ? 13.054 8.202 -27.125 1.00 94.75 386 VAL A O 1
ATOM 3028 N N . ALA A 1 387 ? 12.900 9.390 -25.228 1.00 93.31 387 ALA A N 1
ATOM 3029 C CA . ALA A 1 387 ? 14.338 9.609 -25.090 1.00 93.31 387 ALA A CA 1
ATOM 3030 C C . ALA A 1 387 ? 15.111 8.288 -24.948 1.00 93.31 387 ALA A C 1
ATOM 3032 O O . ALA A 1 387 ? 16.177 8.145 -25.536 1.00 93.31 387 ALA A O 1
ATOM 3033 N N . LEU A 1 388 ? 14.542 7.311 -24.239 1.00 92.25 388 LEU A N 1
ATOM 3034 C CA . LEU A 1 388 ? 15.113 5.975 -24.086 1.00 92.25 388 LEU A CA 1
ATOM 3035 C C . LEU A 1 388 ? 15.206 5.228 -25.427 1.00 92.25 388 LEU A C 1
ATOM 3037 O O . LEU A 1 388 ? 16.190 4.543 -25.677 1.00 92.25 388 LEU A O 1
ATOM 3041 N N . LEU A 1 389 ? 14.215 5.399 -26.311 1.00 93.81 389 LEU A N 1
ATOM 3042 C CA . LEU A 1 389 ? 14.272 4.848 -27.671 1.00 93.81 389 LEU A CA 1
ATOM 3043 C C . LEU A 1 389 ? 15.319 5.550 -28.550 1.00 93.81 389 LEU A C 1
ATOM 3045 O O . LEU A 1 389 ? 15.834 4.934 -29.481 1.00 93.81 389 LEU A O 1
ATOM 3049 N N . CYS A 1 390 ? 15.641 6.814 -28.274 1.00 92.50 390 CYS A N 1
ATOM 3050 C CA . CYS A 1 390 ? 16.726 7.513 -28.963 1.00 92.50 390 CYS A CA 1
ATOM 3051 C C . CYS A 1 390 ? 18.105 7.041 -28.489 1.00 92.50 390 CYS A C 1
ATOM 3053 O O . CYS A 1 390 ? 18.997 6.852 -29.314 1.00 92.50 390 CYS A O 1
ATOM 3055 N N . ASP A 1 391 ? 18.273 6.850 -27.180 1.00 89.56 391 ASP A N 1
ATOM 3056 C CA . ASP A 1 391 ? 19.533 6.418 -26.583 1.00 89.56 391 ASP A CA 1
ATOM 3057 C C . ASP A 1 391 ? 19.290 5.459 -25.412 1.00 89.56 391 ASP A C 1
ATOM 3059 O O . ASP A 1 391 ? 18.684 5.812 -24.393 1.00 89.56 391 ASP A O 1
ATOM 3063 N N . CYS A 1 392 ? 19.764 4.220 -25.567 1.00 88.00 392 CYS A N 1
ATOM 3064 C CA . CYS A 1 392 ? 19.728 3.244 -24.486 1.00 88.00 392 CYS A CA 1
ATOM 3065 C C . CYS A 1 392 ? 20.653 3.689 -23.346 1.00 88.00 392 CYS A C 1
ATOM 3067 O O . CYS A 1 392 ? 21.693 4.290 -23.587 1.00 88.00 392 CYS A O 1
ATOM 3069 N N . LYS A 1 393 ? 20.313 3.303 -22.112 1.00 89.31 393 LYS A N 1
ATOM 3070 C CA . LYS A 1 393 ? 21.101 3.567 -20.898 1.00 89.31 393 LYS A CA 1
ATOM 3071 C C . LYS A 1 393 ? 21.699 2.265 -20.347 1.00 89.31 393 LYS A C 1
ATOM 3073 O O . LYS A 1 393 ? 21.023 1.599 -19.554 1.00 89.31 393 LYS A O 1
ATOM 3078 N N . PRO A 1 394 ? 22.896 1.829 -20.782 1.00 85.94 394 PRO A N 1
ATOM 3079 C CA . PRO A 1 394 ? 23.481 0.540 -20.395 1.00 85.94 394 PRO A CA 1
ATOM 3080 C C . PRO A 1 394 ? 23.639 0.362 -18.881 1.00 85.94 394 PRO A C 1
ATOM 3082 O O . PRO A 1 394 ? 23.418 -0.730 -18.368 1.00 85.94 394 PRO A O 1
ATOM 3085 N N . GLU A 1 395 ? 23.929 1.441 -18.155 1.00 83.94 395 GLU A N 1
ATOM 3086 C CA . GLU A 1 395 ? 24.061 1.481 -16.694 1.00 83.94 395 GLU A CA 1
ATOM 3087 C C . GLU A 1 395 ? 22.778 1.074 -15.953 1.00 83.94 395 GLU A C 1
ATOM 3089 O O . GLU A 1 395 ? 22.819 0.612 -14.816 1.00 83.94 395 GLU A O 1
ATOM 3094 N N . ASN A 1 396 ? 21.634 1.209 -16.624 1.00 80.69 396 ASN A N 1
ATOM 3095 C CA . ASN A 1 396 ? 20.306 0.906 -16.107 1.00 80.69 396 ASN A CA 1
ATOM 3096 C C . ASN A 1 396 ? 19.662 -0.287 -16.827 1.00 80.69 396 ASN A C 1
ATOM 3098 O O . ASN A 1 396 ? 18.431 -0.438 -16.820 1.00 80.69 396 ASN A O 1
ATOM 3102 N N . ALA A 1 397 ? 20.453 -1.107 -17.515 1.00 83.25 397 ALA A N 1
ATOM 3103 C CA . ALA A 1 397 ? 19.922 -2.200 -18.307 1.00 83.25 397 ALA A CA 1
ATOM 3104 C C . ALA A 1 397 ? 19.224 -3.262 -17.446 1.00 83.25 397 ALA A C 1
ATOM 3106 O O . ALA A 1 397 ? 19.603 -3.543 -16.312 1.00 83.25 397 ALA A O 1
ATOM 3107 N N . LEU A 1 398 ? 18.174 -3.864 -18.004 1.00 84.19 398 LEU A N 1
ATOM 3108 C CA . LEU A 1 398 ? 17.509 -5.031 -17.411 1.00 84.19 398 LEU A CA 1
ATOM 3109 C C . LEU A 1 398 ? 18.034 -6.348 -17.976 1.00 84.19 398 LEU A C 1
ATOM 3111 O O . LEU A 1 398 ? 17.757 -7.406 -17.417 1.00 84.19 398 LEU A O 1
ATOM 3115 N N . LEU A 1 399 ? 18.727 -6.275 -19.110 1.00 81.31 399 LEU A N 1
ATOM 3116 C CA . LEU A 1 399 ? 19.279 -7.402 -19.840 1.00 81.31 399 LEU A CA 1
ATOM 3117 C C . LEU A 1 399 ? 20.743 -7.081 -20.147 1.00 81.31 399 LEU A C 1
ATOM 3119 O O . LEU A 1 399 ? 21.039 -6.352 -21.094 1.00 81.31 399 LEU A O 1
ATOM 3123 N N . GLU A 1 400 ? 21.635 -7.597 -19.303 1.00 84.00 400 GLU A N 1
ATOM 3124 C CA . GLU A 1 400 ? 23.080 -7.338 -19.346 1.00 84.00 400 GLU A CA 1
ATOM 3125 C C . GLU A 1 400 ? 23.682 -7.711 -20.705 1.00 84.00 400 GLU A C 1
ATOM 3127 O O . GLU A 1 400 ? 24.390 -6.912 -21.303 1.00 84.00 400 GLU A O 1
ATOM 3132 N N . ASN A 1 401 ? 23.262 -8.838 -21.283 1.00 87.81 401 ASN A N 1
ATOM 3133 C CA . ASN A 1 401 ? 23.696 -9.277 -22.610 1.00 87.81 401 ASN A CA 1
ATOM 3134 C C . ASN A 1 401 ? 23.350 -8.279 -23.735 1.00 87.81 401 ASN A C 1
ATOM 3136 O O . ASN A 1 401 ? 24.136 -8.090 -24.659 1.00 87.81 401 ASN A O 1
ATOM 3140 N N . ILE A 1 402 ? 22.178 -7.634 -23.675 1.00 89.69 402 ILE A N 1
ATOM 3141 C CA . ILE A 1 402 ? 21.776 -6.628 -24.670 1.00 89.69 402 ILE A CA 1
ATOM 3142 C C . ILE A 1 402 ? 22.572 -5.336 -24.461 1.00 89.69 402 ILE A C 1
ATOM 3144 O O . ILE A 1 402 ? 22.971 -4.702 -25.434 1.00 89.69 402 ILE A O 1
ATOM 3148 N N . ALA A 1 403 ? 22.833 -4.959 -23.209 1.00 90.12 403 ALA A N 1
ATOM 3149 C CA . ALA A 1 403 ? 23.636 -3.786 -22.876 1.00 90.12 403 ALA A CA 1
ATOM 3150 C C . ALA A 1 403 ? 25.101 -3.947 -23.295 1.00 90.12 403 ALA A C 1
ATOM 3152 O O . ALA A 1 403 ? 25.665 -3.050 -23.916 1.00 90.12 403 ALA A O 1
ATOM 3153 N N . GLU A 1 404 ? 25.697 -5.109 -23.031 1.00 89.88 404 GLU A N 1
ATOM 3154 C CA . GLU A 1 404 ? 27.031 -5.463 -23.511 1.00 89.88 404 GLU A CA 1
ATOM 3155 C C . GLU A 1 404 ? 27.093 -5.424 -25.035 1.00 89.88 404 GLU A C 1
ATOM 3157 O O . GLU A 1 404 ? 28.031 -4.861 -25.592 1.00 89.88 404 GLU A O 1
ATOM 3162 N N . GLN A 1 405 ? 26.083 -5.961 -25.726 1.00 91.81 405 GLN A N 1
ATOM 3163 C CA . GLN A 1 405 ? 26.015 -5.887 -27.182 1.00 91.81 405 GLN A CA 1
ATOM 3164 C C . GLN A 1 405 ? 25.873 -4.440 -27.673 1.00 91.81 405 GLN A C 1
ATOM 3166 O O . GLN A 1 405 ? 26.533 -4.059 -28.634 1.00 91.81 405 GLN A O 1
ATOM 3171 N N . TYR A 1 406 ? 25.069 -3.609 -27.007 1.00 93.31 406 TYR A N 1
ATOM 3172 C CA . TYR A 1 406 ? 24.921 -2.190 -27.339 1.00 93.31 406 TYR A CA 1
ATOM 3173 C C . TYR A 1 406 ? 26.245 -1.423 -27.228 1.00 93.31 406 TYR A C 1
ATOM 3175 O O . TYR A 1 406 ? 26.556 -0.613 -28.103 1.00 93.31 406 TYR A O 1
ATOM 3183 N N . VAL A 1 407 ? 27.030 -1.698 -26.179 1.00 93.62 407 VAL A N 1
ATOM 3184 C CA . VAL A 1 407 ? 28.313 -1.031 -25.906 1.00 93.62 407 VAL A CA 1
ATOM 3185 C C . VAL A 1 407 ? 29.441 -1.587 -26.779 1.00 93.62 407 VAL A C 1
ATOM 3187 O O . VAL A 1 407 ? 30.177 -0.823 -27.398 1.00 93.62 407 VAL A O 1
ATOM 3190 N N . ASN A 1 408 ? 29.572 -2.912 -26.856 1.00 94.44 408 ASN A N 1
ATOM 3191 C CA . ASN A 1 408 ? 30.727 -3.579 -27.461 1.00 94.44 408 ASN A CA 1
ATOM 3192 C C . ASN A 1 408 ? 30.513 -3.953 -28.936 1.00 94.44 408 ASN A C 1
ATOM 3194 O O . ASN A 1 408 ? 31.484 -4.080 -29.680 1.00 94.44 408 ASN A O 1
ATOM 3198 N N . ASN A 1 409 ? 29.265 -4.129 -29.383 1.00 94.25 409 ASN A N 1
ATOM 3199 C CA . ASN A 1 409 ? 28.935 -4.510 -30.759 1.00 94.25 409 ASN A CA 1
ATOM 3200 C C . ASN A 1 409 ? 27.689 -3.785 -31.294 1.00 94.25 409 ASN A C 1
ATOM 3202 O O . ASN A 1 409 ? 26.675 -4.390 -31.663 1.00 94.25 409 ASN A O 1
ATOM 3206 N N . ARG A 1 410 ? 27.784 -2.453 -31.383 1.00 94.06 410 ARG A N 1
ATOM 3207 C CA . ARG A 1 410 ? 26.667 -1.593 -31.795 1.00 94.06 410 ARG A CA 1
ATOM 3208 C C . ARG A 1 410 ? 26.049 -1.980 -33.144 1.00 94.06 410 ARG A C 1
ATOM 3210 O O . ARG A 1 410 ? 24.838 -1.888 -33.305 1.00 94.06 410 ARG A O 1
ATOM 3217 N N . LYS A 1 411 ? 26.853 -2.455 -34.104 1.00 95.12 411 LYS A N 1
ATOM 3218 C CA . LYS A 1 411 ? 26.359 -2.878 -35.429 1.00 95.12 411 LYS A CA 1
ATOM 3219 C C . LYS A 1 411 ? 25.393 -4.060 -35.340 1.00 95.12 411 LYS A C 1
ATOM 3221 O O . LYS A 1 411 ? 24.373 -4.068 -36.024 1.00 95.12 411 LYS A O 1
ATOM 3226 N N . GLU A 1 412 ? 25.716 -5.054 -34.518 1.00 93.31 412 GLU A N 1
ATOM 3227 C CA . GLU A 1 412 ? 24.877 -6.241 -34.340 1.00 93.31 412 GLU A CA 1
ATOM 3228 C C . GLU A 1 412 ? 23.619 -5.927 -33.523 1.00 93.31 412 GLU A C 1
ATOM 3230 O O . GLU A 1 412 ? 22.529 -6.394 -33.869 1.00 93.31 412 GLU A O 1
ATOM 3235 N N . PHE A 1 413 ? 23.752 -5.078 -32.496 1.00 95.25 413 PHE A N 1
ATOM 3236 C CA . PHE A 1 413 ? 22.604 -4.533 -31.774 1.00 95.25 413 PHE A CA 1
ATOM 3237 C C . PHE A 1 413 ? 21.641 -3.835 -32.743 1.00 95.25 413 PHE A C 1
ATOM 3239 O O . PHE A 1 413 ? 20.459 -4.173 -32.778 1.00 95.25 413 PHE A O 1
ATOM 3246 N N . ASP A 1 414 ? 22.148 -2.916 -33.572 1.00 96.06 414 ASP A N 1
ATOM 3247 C CA . ASP A 1 414 ? 21.328 -2.138 -34.501 1.00 96.06 414 ASP A CA 1
ATOM 3248 C C . ASP A 1 414 ? 20.626 -3.031 -35.531 1.00 96.06 414 ASP A C 1
ATOM 3250 O O . ASP A 1 414 ? 19.437 -2.849 -35.802 1.00 96.06 414 ASP A O 1
ATOM 3254 N N . ALA A 1 415 ? 21.334 -4.019 -36.087 1.00 94.75 415 ALA A N 1
ATOM 3255 C CA . ALA A 1 415 ? 20.753 -4.980 -37.020 1.00 94.75 415 ALA A CA 1
ATOM 3256 C C . ALA A 1 415 ? 19.618 -5.784 -36.365 1.00 94.75 415 ALA A C 1
ATOM 3258 O O . ALA A 1 415 ? 18.524 -5.892 -36.924 1.00 94.75 415 ALA A O 1
ATOM 3259 N N . THR A 1 416 ? 19.847 -6.294 -35.153 1.00 94.06 416 THR A N 1
ATOM 3260 C CA . THR A 1 416 ? 18.857 -7.082 -34.406 1.00 94.06 416 THR A CA 1
ATOM 3261 C C . THR A 1 416 ? 17.644 -6.235 -34.029 1.00 94.06 416 THR A C 1
ATOM 3263 O O . THR A 1 416 ? 16.507 -6.650 -34.260 1.00 94.06 416 THR A O 1
ATOM 3266 N N . ALA A 1 417 ? 17.867 -5.029 -33.505 1.00 94.56 417 ALA A N 1
ATOM 3267 C CA . ALA A 1 417 ? 16.805 -4.113 -33.116 1.00 94.56 417 ALA A CA 1
ATOM 3268 C C . ALA A 1 417 ? 15.924 -3.724 -34.311 1.00 94.56 417 ALA A C 1
ATOM 3270 O O . ALA A 1 417 ? 14.704 -3.802 -34.199 1.00 94.56 417 ALA A O 1
ATOM 3271 N N . ARG A 1 418 ? 16.508 -3.426 -35.483 1.00 95.75 418 ARG A N 1
ATOM 3272 C CA . ARG A 1 418 ? 15.740 -3.143 -36.712 1.00 95.75 418 ARG A CA 1
ATOM 3273 C C . ARG A 1 418 ? 14.885 -4.330 -37.157 1.00 95.75 418 ARG A C 1
ATOM 3275 O O . ARG A 1 418 ? 13.724 -4.140 -37.512 1.00 95.75 418 ARG A O 1
ATOM 3282 N N . VAL A 1 419 ? 15.418 -5.554 -37.095 1.00 93.88 419 VAL A N 1
ATOM 3283 C CA . VAL A 1 419 ? 14.648 -6.775 -37.404 1.00 93.88 419 VAL A CA 1
ATOM 3284 C C . VAL A 1 419 ? 13.475 -6.943 -36.438 1.00 93.88 419 VAL A C 1
ATOM 3286 O O . VAL A 1 419 ? 12.369 -7.280 -36.859 1.00 93.88 419 VAL A O 1
ATOM 3289 N N . TRP A 1 420 ? 13.686 -6.689 -35.146 1.00 94.19 420 TRP A N 1
ATOM 3290 C CA . TRP A 1 420 ? 12.617 -6.743 -34.148 1.00 94.19 420 TRP A CA 1
ATOM 3291 C C . TRP A 1 420 ? 11.556 -5.665 -34.370 1.00 94.19 420 TRP A C 1
ATOM 3293 O O . TRP A 1 420 ? 10.369 -5.981 -34.308 1.00 94.19 420 TRP A O 1
ATOM 3303 N N . THR A 1 421 ? 11.962 -4.434 -34.679 1.00 92.31 421 THR A N 1
ATOM 3304 C CA . THR A 1 421 ? 11.055 -3.332 -35.029 1.00 92.31 421 THR A CA 1
ATOM 3305 C C . THR A 1 421 ? 10.183 -3.704 -36.227 1.00 92.31 421 THR A C 1
ATOM 3307 O O . THR A 1 421 ? 8.959 -3.627 -36.145 1.00 92.31 421 THR A O 1
ATOM 3310 N N . LEU A 1 422 ? 10.789 -4.203 -37.310 1.00 90.50 422 LEU A N 1
ATOM 3311 C CA . LEU A 1 422 ? 10.060 -4.625 -38.509 1.00 90.50 422 LEU A CA 1
ATOM 3312 C C . LEU A 1 422 ? 9.095 -5.786 -38.231 1.00 90.50 422 LEU A C 1
ATOM 3314 O O . LEU A 1 422 ? 8.045 -5.892 -38.854 1.00 90.50 422 LEU A O 1
ATOM 3318 N N . ARG A 1 423 ? 9.446 -6.679 -37.302 1.00 88.62 423 ARG A N 1
ATOM 3319 C CA . ARG A 1 423 ? 8.660 -7.884 -37.022 1.00 88.62 423 ARG A CA 1
ATOM 3320 C C . ARG A 1 423 ? 7.504 -7.656 -36.054 1.00 88.62 423 ARG A C 1
ATOM 3322 O O . ARG A 1 423 ? 6.473 -8.310 -36.186 1.00 88.62 423 ARG A O 1
ATOM 3329 N N . PHE A 1 424 ? 7.704 -6.829 -35.033 1.00 82.88 424 PHE A N 1
ATOM 3330 C CA . PHE A 1 424 ? 6.789 -6.746 -33.893 1.00 82.88 424 PHE A CA 1
ATOM 3331 C C . PHE A 1 424 ? 6.102 -5.392 -33.747 1.00 82.88 424 PHE A C 1
ATOM 3333 O O . PHE A 1 424 ? 5.102 -5.321 -33.038 1.00 82.88 424 PHE A O 1
ATOM 3340 N N . ALA A 1 425 ? 6.616 -4.346 -34.391 1.00 84.25 425 ALA A N 1
ATOM 3341 C CA . ALA A 1 425 ? 6.158 -2.973 -34.224 1.00 84.25 425 ALA A CA 1
ATOM 3342 C C . ALA A 1 425 ? 5.683 -2.373 -35.557 1.00 84.25 425 ALA A C 1
ATOM 3344 O O . ALA A 1 425 ? 6.084 -1.268 -35.884 1.00 84.25 425 ALA A O 1
ATOM 3345 N N . GLN A 1 426 ? 4.887 -3.092 -36.355 1.00 77.88 426 GLN A N 1
ATOM 3346 C CA . GLN A 1 426 ? 4.276 -2.543 -37.581 1.00 77.88 426 GLN A CA 1
ATOM 3347 C C . GLN A 1 426 ? 2.903 -1.943 -37.297 1.00 77.88 426 GLN A C 1
ATOM 3349 O O . GLN A 1 426 ? 2.137 -2.581 -36.536 1.00 77.88 426 GLN A O 1
#

pLDDT: mean 74.52, std 26.23, range [21.55, 98.81]

Mean predicted aligned error: 20.03 Å

Solvent-accessible surface area (backbone atoms only — not comparable to full-atom values): 25561 Å² total; per-residue (Å²): 137,87,88,78,88,81,82,78,81,79,83,79,80,66,82,71,44,74,47,78,43,37,31,26,41,47,36,46,56,93,32,43,64,64,40,39,50,38,24,62,64,69,73,41,68,65,94,84,66,77,83,63,73,65,61,48,81,48,70,46,74,47,80,47,99,77,35,33,38,35,38,42,34,36,41,49,35,28,48,73,95,49,52,90,51,46,68,70,63,42,56,81,21,49,30,37,39,36,29,16,27,29,63,35,55,66,32,44,57,52,25,56,50,51,52,55,48,43,76,72,71,38,47,97,80,45,46,48,29,42,32,37,20,53,52,87,45,58,95,54,51,65,49,57,69,66,61,55,48,51,54,22,58,80,66,73,35,45,74,48,64,19,12,39,85,82,50,43,52,46,61,54,56,56,49,53,50,61,68,71,50,90,78,79,80,93,79,85,84,82,84,89,76,83,89,81,84,87,85,91,84,80,89,87,85,88,82,87,87,81,91,88,89,89,84,95,83,83,89,79,89,76,91,74,55,77,66,53,55,46,52,51,52,48,48,64,66,63,66,78,75,82,88,78,94,77,88,71,76,76,79,76,63,81,76,78,79,85,77,86,87,88,82,74,91,81,79,71,80,75,82,80,81,83,58,83,59,44,55,60,26,50,52,51,50,53,49,50,53,53,46,40,71,77,56,61,53,84,58,42,48,74,46,56,44,98,90,36,82,46,35,32,44,32,44,33,44,31,54,81,98,37,50,36,43,85,16,44,38,41,33,42,33,47,41,48,66,60,32,52,76,44,64,53,49,58,32,36,73,35,64,66,69,47,24,25,35,36,100,82,19,47,63,55,54,64,55,63,72,82,62,61,51,60,85,61,48,71,69,54,53,53,50,51,52,53,48,40,65,72,49,70,50,57,94,50,35,67,34,64,71,52,21,49,30,48,74,78,36,46,70,61,39,42,54,51,22,33,54,33,24,70,72,50,13,110

Nearest PDB structures (foldseek):
  1n6o-assembly1_A  TM=9.996E-01  e=3.427E-31  Homo sapiens
  1tu3-assembly3_E-2  TM=9.988E-01  e=2.534E-31  Homo sapiens
  1n6n-assembly1_A  TM=9.995E-01  e=1.294E-30  Homo sapiens
  3mjh-assembly2_C  TM=9.990E-01  e=1.648E-30  Homo sapiens
  1n6r-assembly1_A  TM=1.001E+00  e=2.229E-30  Homo sapiens

Radius of gyration: 29.58 Å; Cα contacts (8 Å, |Δi|>4): 612; chains: 1; bounding box: 88×75×80 Å

Sequence (426 aa):
MAGRTVMRSGNTGGPNKTCQFKLVLLGESAVGKSSLVLRFVKGQFHEYQESTIGAAFLTQTVSLDDTTVKFEIWDTAGQERYHSLAPMYYRGAQAAIVVYDITNQESFAKAKNWVKELQRQASPNIVIALSGNKADLANKRVVEYEEAQAYAEDNALLFMETSAKTAMNVNDIFLAIAKKLPKGDGSGGGPSGRGHEGIDIGQEGQGQGVSSGLCWRCIMFTRVSSEERFRMAVRNAERVYILREEQSPFEAAGNFEWKQGCWDPRTVGLSIDSTLTSARSVLRLTKEMKELRKNPVKHCRAAPRADNIHEWTAVINGPENTVYEGGTFFVQMFIPPTYPFNSPKVQFLTRIYHCNINRHGIINIDILRGHWSSSMTIARILQEIVALLCDCKPENALLENIAEQYVNNRKEFDATARVWTLRFAQ

Secondary structure (DSSP, 8-state):
----------------EEEEEEEEEE--TTSSHHHHHHHHHHS---TTPPPPPSEEEEEEEEEETTEEEEEEEEEE--SGGGGGGHHHHHTT-SEEEEEEETT-HHHHHHHHHHHHHHHHHS-TT-EEEEEEE-GGGGGG--S-HHHHHHHHHHTT-EEEE--TTT-TTHHHHHHHHHHHS--------PPP---------------------------------HHHHHHHHHHHHHSSSSS-----GGGSSTT---------TTS--------TTHHHHHHHHHHHHHHHHHSPPTTEEEEEETTEEEEEEEEEEPPTTSTTTT-EEEEEEE--TTTTSSPPEEEESS---BTTB-TT-BB--HHHHTS--TT--HHHHHHHHHHHHHS--GGG-S-HHHHHHHHH-HHHHHHHHHHHHHHH--

InterPro domains:
  IPR000608 Ubiquitin-conjugating (UBC), catalytic core domain [PF00179] (284-419)
  IPR000608 Ubiquitin-conjugating (UBC), catalytic core domain [PS50127] (280-426)
  IPR001806 Small GTPase [PF00071] (22-181)
  IPR001806 Small GTPase [PS51421] (15-220)
  IPR001806 Small GTPase [SM00174] (23-183)
  IPR005225 Small GTP-binding domain [TIGR00231] (20-174)
  IPR016135 Ubiquitin-conjugatin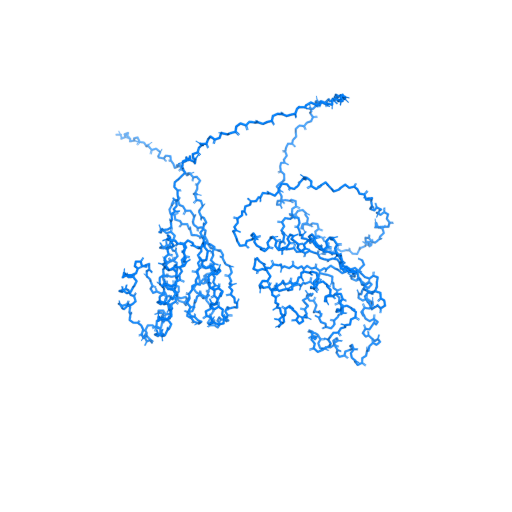g enzyme/RWD-like [G3DSA:3.10.110.10] (271-426)
  IPR016135 Ubiquitin-conjugating enzyme/RWD-like [SSF54495] (275-425)
  IPR027417 P-loop containing nucleoside triphosphate hydrolase [G3DSA:3.40.50.300] (14-187)
  IPR027417 P-loop containing nucleoside triphosphate hydrolase [SSF52540] (17-183)